Protein AF-0000000065970756 (afdb_homodimer)

InterPro domains:
  IPR003329 Acylneuraminate cytidylyltransferase [PF02348] (11-232)
  IPR004528 3-deoxy-D-manno-octulosonate cytidylyltransferase [MF_00057] (7-260)
  IPR004528 3-deoxy-D-manno-octulosonate cytidylyltransferase [TIGR00466] (9-253)
  IPR004528 3-deoxy-D-manno-octulosonate cytidylyltransferase [cd02517] (8-256)
  IPR029044 Nucleotide-diphospho-sugar transferases [G3DSA:3.90.550.10] (3-259)
  IPR029044 Nucleotide-diphospho-sugar transferases [SSF53448] (9-257)

Secondary structure (DSSP, 8-state):
----PPPPEEEEEEE-S--SSSTTGGGSEETTEEHHHHHHHHHHHTT-SEEEEEES-HHHHHHHHHTT-EEEE--S--SSHHHHHHHHHHHHT--TT-EEEE--TT-TT--HHHHHHHHHHHHH-TT-SEEEEEEE--BHHHHT-TTS-EEEE-TTSBEEEEESS--S--HHHHHH-TT--SBPPTT---EEEEEEEEEEHHHHHTGGGSPPPHHHHHHT-TTHHHHHTT--EEEEEPSSPPPP---SHHHHHHHHHHHHHH--/--------EEEEEEE-S--SSSTTGGGSEETTEEHHHHHHHHHHHTT-SEEEEEES-HHHHHHHHHTT-EEEE--S--SSHHHHHHHHHHHHT--TT-EEEE--TT-TT--HHHHHHHHHHHHH-TT-SEEEEEEE--BHHHHT-TTS-EEEE-TTSBEEEEESS--S--HHHHHH-TT--SBPPTT---EEEEEEEEEEHHHHHHGGG-PPPHHHHHHT-TTHHHHHTT--EEEEEESSPPPP---SHHHHHHHHHHHHHH--

pLDDT: mean 93.43, std 9.15, range [28.64, 98.88]

Organism: Marinomonas sp. (strain MWYL1) (NCBI:txid400668)

Solvent-accessible surface area (backbone atoms only — not comparable to full-atom values): 28262 Å² total; per-residue (Å²): 126,78,72,74,75,78,71,79,31,32,36,37,27,53,44,69,58,83,35,90,84,31,68,44,52,42,66,35,77,48,88,87,35,33,31,36,54,42,22,49,55,50,50,59,71,59,66,44,77,40,64,34,38,35,25,57,36,69,70,57,49,54,53,40,47,70,76,68,46,48,71,43,83,47,77,81,78,59,90,47,70,65,55,49,48,23,52,50,34,57,75,70,65,52,51,53,80,42,35,39,32,49,43,61,30,41,33,51,65,59,55,55,64,58,56,51,45,22,51,46,45,30,67,74,32,83,77,36,45,25,16,23,34,27,20,73,52,54,41,29,62,54,47,66,29,56,86,44,35,18,36,42,59,27,78,84,35,27,57,42,46,72,34,35,33,44,37,69,29,47,52,70,59,52,70,74,38,79,77,58,66,58,69,51,62,88,87,57,77,34,26,31,56,41,97,41,44,32,32,21,28,46,50,39,72,48,45,88,74,53,66,87,28,75,63,17,68,40,47,70,37,74,70,41,30,41,48,31,70,69,47,41,33,28,50,23,77,43,95,53,84,68,66,78,46,53,67,40,71,66,42,45,52,52,50,41,52,51,52,56,55,66,77,94,127,78,74,74,74,78,70,78,31,33,37,38,26,54,44,69,58,84,36,90,84,30,70,45,53,44,66,35,78,47,88,87,34,32,30,35,54,41,22,50,56,49,50,60,70,58,65,44,79,40,63,35,38,35,25,56,35,68,69,56,47,53,53,40,46,70,76,68,46,46,72,43,83,46,75,81,78,59,90,47,68,65,57,49,48,23,52,49,35,57,77,68,65,54,51,53,80,41,35,40,31,51,44,61,30,41,33,50,65,58,55,54,64,58,55,50,46,23,52,47,44,29,67,74,33,84,78,34,44,26,18,24,35,26,20,74,53,55,43,28,62,54,47,67,28,57,85,42,36,19,36,40,57,27,79,85,36,28,58,44,46,72,36,34,32,43,37,72,30,47,51,69,60,51,71,73,36,80,77,57,65,59,67,52,63,88,87,57,77,31,26,32,55,42,98,41,46,34,33,21,28,46,49,40,71,48,44,87,77,54,66,84,29,73,63,17,68,40,47,70,38,74,70,42,30,41,48,31,72,69,47,41,34,27,51,24,77,43,95,52,83,68,66,80,48,52,68,39,72,65,40,45,52,52,50,40,52,51,49,56,56,66,78,95

Radius of gyration: 27.16 Å; Cα contacts (8 Å, |Δi|>4): 1086; chains: 2; bounding box: 48×89×60 Å

Structure (mmCIF, N/CA/C/O backbone):
data_AF-0000000065970756-model_v1
#
loop_
_entity.id
_entity.type
_entity.pdbx_description
1 polymer '3-deoxy-manno-octulosonate cytidylyltransferase'
#
loop_
_atom_site.group_PDB
_atom_site.id
_atom_site.type_symbol
_atom_site.label_atom_id
_atom_site.label_alt_id
_atom_site.label_comp_id
_atom_site.label_asym_id
_atom_site.label_entity_id
_atom_site.label_seq_id
_atom_site.pdbx_PDB_ins_code
_atom_site.Cartn_x
_atom_site.Cartn_y
_atom_site.Cartn_z
_atom_site.occupancy
_atom_site.B_iso_or_equiv
_atom_site.auth_seq_id
_atom_site.auth_comp_id
_atom_site.auth_asym_id
_atom_site.auth_atom_id
_atom_site.pdbx_PDB_model_num
ATOM 1 N N . MET A 1 1 ? -21.859 24.516 -11.023 1 28.64 1 MET A N 1
ATOM 2 C CA . MET A 1 1 ? -20.734 24 -10.242 1 28.64 1 MET A CA 1
ATOM 3 C C . MET A 1 1 ? -21.031 24.094 -8.75 1 28.64 1 MET A C 1
ATOM 5 O O . MET A 1 1 ? -21.109 25.188 -8.195 1 28.64 1 MET A O 1
ATOM 9 N N . THR A 1 2 ? -21.953 23.375 -8.203 1 36.53 2 THR A N 1
ATOM 10 C CA . THR A 1 2 ? -22.5 23.609 -6.867 1 36.53 2 THR A CA 1
ATOM 11 C C . THR A 1 2 ? -21.391 23.906 -5.871 1 36.53 2 THR A C 1
ATOM 13 O O . THR A 1 2 ? -20.422 23.141 -5.754 1 36.53 2 THR A O 1
ATOM 16 N N . THR A 1 3 ? -21.016 25.078 -5.684 1 44.16 3 THR A N 1
ATOM 17 C CA . THR A 1 3 ? -20.016 25.5 -4.715 1 44.16 3 THR A CA 1
ATOM 18 C C . THR A 1 3 ? -20.047 24.609 -3.475 1 44.16 3 THR A C 1
ATOM 20 O O . THR A 1 3 ? -21.016 24.625 -2.713 1 44.16 3 THR A O 1
ATOM 23 N N . GLN A 1 4 ? -19.672 23.391 -3.666 1 58.09 4 GLN A N 1
ATOM 24 C CA . GLN A 1 4 ? -19.797 22.516 -2.5 1 58.09 4 GLN A CA 1
ATOM 25 C C . GLN A 1 4 ? -19.422 23.266 -1.22 1 58.09 4 GLN A C 1
ATOM 27 O O . GLN A 1 4 ? -18.359 23.859 -1.132 1 58.09 4 GLN A O 1
ATOM 32 N N . SER A 1 5 ? -20.375 23.656 -0.47 1 80.88 5 SER A N 1
ATOM 33 C CA . SER A 1 5 ? -20.25 24.375 0.791 1 80.88 5 SER A CA 1
ATOM 34 C C . SER A 1 5 ? -19.266 23.672 1.731 1 80.88 5 SER A C 1
ATOM 36 O O . SER A 1 5 ? -19.25 22.453 1.813 1 80.88 5 SER A O 1
ATOM 38 N N . LEU A 1 6 ? -18.141 24.344 2.111 1 91.94 6 LEU A N 1
ATOM 39 C CA . LEU A 1 6 ? -17.156 23.875 3.086 1 91.94 6 LEU A CA 1
ATOM 40 C C . LEU A 1 6 ? -17.844 23.391 4.359 1 91.94 6 LEU A C 1
ATOM 42 O O . LEU A 1 6 ? -18.641 24.109 4.965 1 91.94 6 LEU A O 1
ATOM 46 N N . PRO A 1 7 ? -17.719 22.156 4.676 1 96.19 7 PRO A N 1
ATOM 47 C CA . PRO A 1 7 ? -18.312 21.688 5.93 1 96.19 7 PRO A CA 1
ATOM 48 C C . PRO A 1 7 ? -17.688 22.344 7.16 1 96.19 7 PRO A C 1
ATOM 50 O O . PRO A 1 7 ? -16.641 23 7.055 1 96.19 7 PRO A O 1
ATOM 53 N N . ASP A 1 8 ? -18.391 22.219 8.273 1 97.31 8 ASP A N 1
ATOM 54 C CA . ASP A 1 8 ? -17.812 22.688 9.531 1 97.31 8 ASP A CA 1
ATOM 55 C C . ASP A 1 8 ? -16.594 21.859 9.93 1 97.31 8 ASP A C 1
ATOM 57 O O . ASP A 1 8 ? -16.578 20.641 9.75 1 97.31 8 ASP A O 1
ATOM 61 N N . PHE A 1 9 ? -15.617 22.516 10.469 1 98.62 9 PHE A N 1
ATOM 62 C CA . PHE A 1 9 ? -14.422 21.797 10.938 1 98.62 9 PHE A CA 1
ATOM 63 C C . PHE A 1 9 ? -13.711 22.609 12.016 1 98.62 9 PHE A C 1
ATOM 65 O O . PHE A 1 9 ? -13.977 23.797 12.195 1 98.62 9 PHE A O 1
ATOM 72 N N . HIS A 1 10 ? -12.898 21.938 12.789 1 98.69 10 HIS A N 1
ATOM 73 C CA . HIS A 1 10 ? -12.039 22.516 13.812 1 98.69 10 HIS A CA 1
ATOM 74 C C . HIS A 1 10 ? -10.562 22.391 13.438 1 98.69 10 HIS A C 1
ATOM 76 O O . HIS A 1 10 ? -10.18 21.453 12.734 1 98.69 10 HIS A O 1
ATOM 82 N N . ILE A 1 11 ? -9.766 23.312 13.891 1 98.56 11 ILE A N 1
ATOM 83 C CA . ILE A 1 11 ? -8.32 23.219 13.68 1 98.56 11 ILE A CA 1
ATOM 84 C C . ILE A 1 11 ? -7.609 23.125 15.031 1 98.56 11 ILE A C 1
ATOM 86 O O . ILE A 1 11 ? -7.945 23.859 15.961 1 98.56 11 ILE A O 1
ATOM 90 N N . VAL A 1 12 ? -6.77 22.203 15.141 1 98.5 12 VAL A N 1
ATOM 91 C CA . VAL A 1 12 ? -5.852 22.141 16.266 1 98.5 12 VAL A CA 1
ATOM 92 C C . VAL A 1 12 ? -4.418 22.359 15.781 1 98.5 12 VAL A C 1
ATOM 94 O O . VAL A 1 12 ? -4 21.781 14.773 1 98.5 12 VAL A O 1
ATOM 97 N N . ILE A 1 13 ? -3.65 23.156 16.469 1 97.56 13 ILE A N 1
ATOM 98 C CA . ILE A 1 13 ? -2.248 23.438 16.188 1 97.56 13 ILE A CA 1
ATOM 99 C C . ILE A 1 13 ? -1.383 22.969 17.359 1 97.56 13 ILE A C 1
ATOM 101 O O . ILE A 1 13 ? -1.274 23.641 18.375 1 97.56 13 ILE A O 1
ATOM 105 N N . PRO A 1 14 ? -0.832 21.828 17.188 1 95.94 14 PRO A N 1
ATOM 106 C CA . PRO A 1 14 ? 0.084 21.391 18.234 1 95.94 14 PRO A CA 1
ATOM 107 C C . PRO A 1 14 ? 1.332 22.266 18.328 1 95.94 14 PRO A C 1
ATOM 109 O O . PRO A 1 14 ? 1.903 22.641 17.312 1 95.94 14 PRO A O 1
ATOM 112 N N . ALA A 1 15 ? 1.713 22.594 19.562 1 93.75 15 ALA A N 1
ATOM 113 C CA . ALA A 1 15 ? 2.871 23.438 19.812 1 93.75 15 ALA A CA 1
ATOM 114 C C . ALA A 1 15 ? 3.674 22.938 21 1 93.75 15 ALA A C 1
ATOM 116 O O . ALA A 1 15 ? 3.35 23.25 22.156 1 93.75 15 ALA A O 1
ATOM 117 N N . ARG A 1 16 ? 4.652 22.234 20.688 1 88 16 ARG A N 1
ATOM 118 C CA . ARG A 1 16 ? 5.535 21.734 21.734 1 88 16 ARG A CA 1
ATOM 119 C C . ARG A 1 16 ? 6.719 22.688 21.938 1 88 16 ARG A C 1
ATOM 121 O O . ARG A 1 16 ? 7.188 23.312 20.984 1 88 16 ARG A O 1
ATOM 128 N N . TYR A 1 17 ? 7.109 22.734 23.188 1 79.25 17 TYR A N 1
ATOM 129 C CA . TYR A 1 17 ? 8.234 23.609 23.516 1 79.25 17 TYR A CA 1
ATOM 130 C C . TYR A 1 17 ? 9.555 22.969 23.109 1 79.25 17 TYR A C 1
ATOM 132 O O . TYR A 1 17 ? 10.445 23.656 22.578 1 79.25 17 TYR A O 1
ATOM 140 N N . ALA A 1 18 ? 9.602 21.656 23.344 1 74.25 18 ALA A N 1
ATOM 141 C CA . ALA A 1 18 ? 10.859 20.938 23.156 1 74.25 18 ALA A CA 1
ATOM 142 C C . ALA A 1 18 ? 11.07 20.594 21.688 1 74.25 18 ALA A C 1
ATOM 144 O O . ALA A 1 18 ? 10.141 20.141 21 1 74.25 18 ALA A O 1
ATOM 145 N N . SER A 1 19 ? 11.977 21.391 21.047 1 71.81 19 SER A N 1
ATOM 146 C CA . SER A 1 19 ? 12.461 21.016 19.719 1 71.81 19 SER A CA 1
ATOM 147 C C . SER A 1 19 ? 13.961 20.766 19.734 1 71.81 19 SER A C 1
ATOM 149 O O . SER A 1 19 ? 14.734 21.641 20.141 1 71.81 19 SER A O 1
ATOM 151 N N . GLN A 1 20 ? 14.258 19.562 19.469 1 68.69 20 GLN A N 1
ATOM 152 C CA . GLN A 1 20 ? 15.672 19.203 19.578 1 68.69 20 GLN A CA 1
ATOM 153 C C . GLN A 1 20 ? 16.516 19.969 18.578 1 68.69 20 GLN A C 1
ATOM 155 O O . GLN A 1 20 ? 17.547 20.547 18.938 1 68.69 20 GLN A O 1
ATOM 160 N N . ARG A 1 21 ? 16.188 20.156 17.359 1 72.38 21 ARG A N 1
ATOM 161 C CA . ARG A 1 21 ? 17 20.703 16.281 1 72.38 21 ARG A CA 1
ATOM 162 C C . ARG A 1 21 ? 16.953 22.219 16.281 1 72.38 21 ARG A C 1
ATOM 164 O O . ARG A 1 21 ? 17.906 22.875 15.836 1 72.38 21 ARG A O 1
ATOM 171 N N . PHE A 1 22 ? 15.844 22.812 16.672 1 82.62 22 PHE A N 1
ATOM 172 C CA . PHE A 1 22 ? 15.594 24.25 16.703 1 82.62 22 PHE A CA 1
ATOM 173 C C . PHE A 1 22 ? 14.781 24.625 17.938 1 82.62 22 PHE A C 1
ATOM 175 O O . PHE A 1 22 ? 13.562 24.812 17.859 1 82.62 22 PHE A O 1
ATOM 182 N N . PRO A 1 23 ? 15.633 24.75 18.984 1 81.5 23 PRO A N 1
ATOM 183 C CA . PRO A 1 23 ? 14.922 25.047 20.234 1 81.5 23 PRO A CA 1
ATOM 184 C C . PRO A 1 23 ? 14.023 26.281 20.125 1 81.5 23 PRO A C 1
ATOM 186 O O . PRO A 1 23 ? 14.453 27.312 19.594 1 81.5 23 PRO A O 1
ATOM 189 N N . GLN A 1 24 ? 12.781 26.203 20.438 1 86.12 24 GLN A N 1
ATOM 190 C CA . GLN A 1 24 ? 11.781 27.25 20.5 1 86.12 24 GLN A CA 1
ATOM 191 C C . GLN A 1 24 ? 11.453 27.781 19.109 1 86.12 24 GLN A C 1
ATOM 193 O O . GLN A 1 24 ? 11.25 28.984 18.922 1 86.12 24 GLN A O 1
ATOM 198 N N . LYS A 1 25 ? 11.516 26.906 18.141 1 90.44 25 LYS A N 1
ATOM 199 C CA . LYS A 1 25 ? 11.297 27.328 16.766 1 90.44 25 LYS A CA 1
ATOM 200 C C . LYS A 1 25 ? 9.922 27.984 16.609 1 90.44 25 LYS A C 1
ATOM 202 O O . LYS A 1 25 ? 9.773 28.938 15.828 1 90.44 25 LYS A O 1
ATOM 207 N N . LEU A 1 26 ? 8.961 27.656 17.312 1 94 26 LEU A N 1
ATOM 208 C CA . LEU A 1 26 ? 7.598 28.156 17.156 1 94 26 LEU A CA 1
ATOM 209 C C . LEU A 1 26 ? 7.484 29.594 17.656 1 94 26 LEU A C 1
ATOM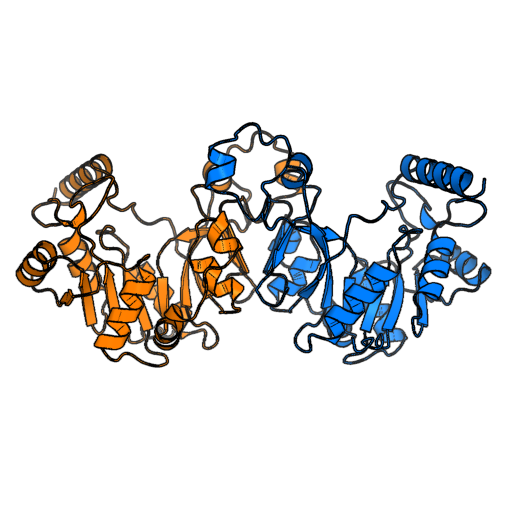 211 O O . LEU A 1 26 ? 6.609 30.344 17.219 1 94 26 LEU A O 1
ATOM 215 N N . MET A 1 27 ? 8.438 29.953 18.547 1 93.5 27 MET A N 1
ATOM 216 C CA . MET A 1 27 ? 8.414 31.281 19.141 1 93.5 27 MET A CA 1
ATOM 217 C C . MET A 1 27 ? 9.414 32.219 18.438 1 93.5 27 MET A C 1
ATOM 219 O O . MET A 1 27 ? 9.5 33.406 18.75 1 93.5 27 MET A O 1
ATOM 223 N N . ALA A 1 28 ? 10.086 31.625 17.516 1 93.62 28 ALA A N 1
ATOM 224 C CA . ALA A 1 28 ? 11.07 32.438 16.781 1 93.62 28 ALA A CA 1
ATOM 225 C C . ALA A 1 28 ? 10.383 33.562 16 1 93.62 28 ALA A C 1
ATOM 227 O O . ALA A 1 28 ? 9.281 33.375 15.492 1 93.62 28 ALA A O 1
ATOM 228 N N . ASP A 1 29 ? 11.156 34.594 15.812 1 94.88 29 ASP A N 1
ATOM 229 C CA . ASP A 1 29 ? 10.609 35.781 15.18 1 94.88 29 ASP A CA 1
ATOM 230 C C . ASP A 1 29 ? 10.609 35.656 13.656 1 94.88 29 ASP A C 1
ATOM 232 O O . ASP A 1 29 ? 11.648 35.406 13.055 1 94.88 29 ASP A O 1
ATOM 236 N N . LEU A 1 30 ? 9.461 35.812 13.133 1 95.38 30 LEU A N 1
ATOM 237 C CA . LEU A 1 30 ? 9.266 35.844 11.688 1 95.38 30 LEU A CA 1
ATOM 238 C C . LEU A 1 30 ? 8.5 37.094 11.281 1 95.38 30 LEU A C 1
ATOM 240 O O . LEU A 1 30 ? 7.27 37.125 11.281 1 95.38 30 LEU A O 1
ATOM 244 N N . GLY A 1 31 ? 9.25 38.125 10.875 1 93.75 31 GLY A N 1
ATOM 245 C CA . GLY A 1 31 ? 8.641 39.375 10.438 1 93.75 31 GLY A CA 1
ATOM 246 C C . GLY A 1 31 ? 7.879 40.094 11.539 1 93.75 31 GLY A C 1
ATOM 247 O O . GLY A 1 31 ? 6.785 40.625 11.312 1 93.75 31 GLY A O 1
ATOM 248 N N . GLY A 1 32 ? 8.266 39.969 12.672 1 94.12 32 GLY A N 1
ATOM 249 C CA . GLY A 1 32 ? 7.664 40.719 13.766 1 94.12 32 GLY A CA 1
ATOM 250 C C . GLY A 1 32 ? 6.68 39.875 14.578 1 94.12 32 GLY A C 1
ATOM 251 O O . GLY A 1 32 ? 6.195 40.344 15.617 1 94.12 32 GLY A O 1
ATOM 252 N N . LYS A 1 33 ? 6.387 38.75 14.133 1 95.81 33 LYS A N 1
ATOM 253 C CA . LYS A 1 33 ? 5.488 37.844 14.82 1 95.81 33 LYS A CA 1
ATOM 254 C C . LYS A 1 33 ? 6.137 36.469 15.008 1 95.81 33 LYS A C 1
ATOM 256 O O . LYS A 1 33 ? 6.938 36.031 14.172 1 95.81 33 LYS A O 1
ATOM 261 N N . PRO A 1 34 ? 5.789 35.875 16.156 1 96.12 34 PRO A N 1
ATOM 262 C CA . PRO A 1 34 ? 6.254 34.469 16.266 1 96.12 34 PRO A CA 1
ATOM 263 C C . PRO A 1 34 ? 5.723 33.594 15.148 1 96.12 34 PRO A C 1
ATOM 265 O O . PRO A 1 34 ? 4.609 33.781 14.664 1 96.12 34 PRO A O 1
ATOM 268 N N . VAL A 1 35 ? 6.434 32.531 14.781 1 96.44 35 VAL A N 1
ATOM 269 C CA . VAL A 1 35 ? 6.023 31.578 13.766 1 96.44 35 VAL A CA 1
ATOM 270 C C . VAL A 1 35 ? 4.645 31.016 14.102 1 96.44 35 VAL A C 1
ATOM 272 O O . VAL A 1 35 ? 3.766 30.953 13.242 1 96.44 35 VAL A O 1
ATOM 275 N N . LEU A 1 36 ? 4.426 30.703 15.328 1 97.12 36 LEU A N 1
ATOM 276 C CA . LEU A 1 36 ? 3.174 30.125 15.797 1 97.12 36 LEU A CA 1
ATOM 277 C C . LEU A 1 36 ? 2.006 31.078 15.555 1 97.12 36 LEU A C 1
ATOM 279 O O . LEU A 1 36 ? 0.898 30.641 15.242 1 97.12 36 LEU A O 1
ATOM 283 N N . GLN A 1 37 ? 2.23 32.312 15.719 1 97.75 37 GLN A N 1
ATOM 284 C CA . GLN A 1 37 ? 1.179 33.312 15.5 1 97.75 37 GLN A CA 1
ATOM 285 C C . GLN A 1 37 ? 0.769 33.344 14.031 1 97.75 37 GLN A C 1
ATOM 287 O O . GLN A 1 37 ? -0.412 33.531 13.719 1 97.75 37 GLN A O 1
ATOM 292 N N . TRP A 1 38 ? 1.763 33.25 13.148 1 96.69 38 TRP A N 1
ATOM 293 C CA . TRP A 1 38 ? 1.466 33.188 11.727 1 96.69 38 TRP A CA 1
ATOM 294 C C . TRP A 1 38 ? 0.541 32 11.406 1 96.69 38 TRP A C 1
ATOM 296 O O . TRP A 1 38 ? -0.434 32.156 10.672 1 96.69 38 TRP A O 1
ATOM 306 N N . VAL A 1 39 ? 0.838 30.906 11.992 1 97 39 VAL A N 1
ATOM 307 C CA . VAL A 1 39 ? 0.056 29.703 11.758 1 97 39 VAL A CA 1
ATOM 308 C C . VAL A 1 39 ? -1.356 29.875 12.305 1 97 39 VAL A C 1
ATOM 310 O O . VAL A 1 39 ? -2.336 29.516 11.656 1 97 39 VAL A O 1
ATOM 313 N N . TYR A 1 40 ? -1.427 30.453 13.438 1 97.69 40 TYR A N 1
ATOM 314 C CA . TYR A 1 40 ? -2.719 30.703 14.062 1 97.69 40 TYR A CA 1
ATOM 315 C C . TYR A 1 40 ? -3.582 31.609 13.203 1 97.69 40 TYR A C 1
ATOM 317 O O . TYR A 1 40 ? -4.754 31.312 12.953 1 97.69 40 TYR A O 1
ATOM 325 N N . GLU A 1 41 ? -3.033 32.688 12.797 1 97 41 GLU A N 1
ATOM 326 C CA . GLU A 1 41 ? -3.754 33.656 11.969 1 97 41 GLU A CA 1
ATOM 327 C C . GLU A 1 41 ? -4.184 33.031 10.641 1 97 41 GLU A C 1
ATOM 329 O O . GLU A 1 41 ? -5.277 33.312 10.148 1 97 41 GLU A O 1
ATOM 334 N N . LEU A 1 42 ? -3.275 32.25 10.117 1 95.25 42 LEU A N 1
ATOM 335 C CA . LEU A 1 42 ? -3.604 31.484 8.906 1 95.25 42 LEU A CA 1
ATOM 336 C C . LEU A 1 42 ? -4.793 30.562 9.148 1 95.25 42 LEU A C 1
ATOM 338 O O . LEU A 1 42 ? -5.703 30.5 8.32 1 95.25 42 LEU A O 1
ATOM 342 N N . ALA A 1 43 ? -4.812 29.875 10.219 1 96.56 43 ALA A N 1
ATOM 343 C CA . ALA A 1 43 ? -5.887 28.953 10.578 1 96.56 43 ALA A CA 1
ATOM 344 C C . ALA A 1 43 ? -7.215 29.688 10.734 1 96.56 43 ALA A C 1
ATOM 346 O O . ALA A 1 43 ? -8.266 29.172 10.352 1 96.56 43 ALA A O 1
ATOM 347 N N . LEU A 1 44 ? -7.172 30.891 11.258 1 96.31 44 LEU A N 1
ATOM 348 C CA . LEU A 1 44 ? -8.375 31.703 11.383 1 96.31 44 LEU A CA 1
ATOM 349 C C . LEU A 1 44 ? -8.961 32.031 10.008 1 96.31 44 LEU A C 1
ATOM 351 O O . LEU A 1 44 ? -10.18 31.984 9.828 1 96.31 44 LEU A O 1
ATOM 355 N N . LYS A 1 45 ? -8.078 32.281 9.102 1 95.44 45 LYS A N 1
ATOM 356 C CA . LYS A 1 45 ? -8.5 32.656 7.75 1 95.44 45 LYS A CA 1
ATOM 357 C C . LYS A 1 45 ? -9.125 31.453 7.031 1 95.44 45 LYS A C 1
ATOM 359 O O . LYS A 1 45 ? -9.875 31.625 6.07 1 95.44 45 LYS A O 1
ATOM 364 N N . ALA A 1 46 ? -8.852 30.297 7.539 1 96.5 46 ALA A N 1
ATOM 365 C CA . ALA A 1 46 ? -9.352 29.078 6.898 1 96.5 46 ALA A CA 1
ATOM 366 C C . ALA A 1 46 ? -10.852 28.906 7.125 1 96.5 46 ALA A C 1
ATOM 368 O O . ALA A 1 46 ? -11.492 28.094 6.473 1 96.5 46 ALA A O 1
ATOM 369 N N . GLY A 1 47 ? -11.438 29.641 7.977 1 95 47 GLY A N 1
ATOM 370 C CA . GLY A 1 47 ? -12.875 29.594 8.188 1 95 47 GLY A CA 1
ATOM 371 C C . GLY A 1 47 ? -13.312 28.453 9.086 1 95 47 GLY A C 1
ATOM 372 O O . GLY A 1 47 ? -14.43 27.953 8.961 1 95 47 GLY A O 1
ATOM 373 N N . ALA A 1 48 ? -12.492 28.016 9.992 1 97.25 48 ALA A N 1
ATOM 374 C CA . ALA A 1 48 ? -12.812 26.938 10.914 1 97.25 48 ALA A CA 1
ATOM 375 C C . ALA A 1 48 ? -13.797 27.391 11.984 1 97.25 48 ALA A C 1
ATOM 377 O O . ALA A 1 48 ? -13.859 28.578 12.312 1 97.25 48 ALA A O 1
ATOM 378 N N . GLN A 1 49 ? -14.562 26.484 12.461 1 97.19 49 GLN A N 1
ATOM 379 C CA . GLN A 1 49 ? -15.461 26.766 13.57 1 97.19 49 GLN A CA 1
ATOM 380 C C . GLN A 1 49 ? -14.688 27.172 14.82 1 97.19 49 GLN A C 1
ATOM 382 O O . GLN A 1 49 ? -15.156 27.984 15.617 1 97.19 49 GLN A O 1
ATOM 387 N N . SER A 1 50 ? -13.57 26.547 14.969 1 97.88 50 SER A N 1
ATOM 388 C CA . SER A 1 50 ? -12.68 26.891 16.078 1 97.88 50 SER A CA 1
ATOM 389 C C . SER A 1 50 ? -11.227 26.594 15.727 1 97.88 50 SER A C 1
ATOM 391 O O . SER A 1 50 ? -10.938 25.719 14.922 1 97.88 50 SER A O 1
ATOM 393 N N . VAL A 1 51 ? -10.359 27.391 16.297 1 98.44 51 VAL A N 1
ATOM 394 C CA . VAL A 1 51 ? -8.914 27.203 16.188 1 98.44 51 VAL A CA 1
ATOM 395 C C . VAL A 1 51 ? -8.305 27.125 17.578 1 98.44 51 VAL A C 1
ATOM 397 O O . VAL A 1 51 ? -8.453 28.047 18.391 1 98.44 51 VAL A O 1
ATOM 400 N N . THR A 1 52 ? -7.641 26.031 17.844 1 98.19 52 THR A N 1
ATOM 401 C CA . THR A 1 52 ? -7.086 25.781 19.172 1 98.19 52 THR A CA 1
ATOM 402 C C . THR A 1 52 ? -5.594 25.484 19.094 1 98.19 52 THR A C 1
ATOM 404 O O . THR A 1 52 ? -5.172 24.625 18.312 1 98.19 52 THR A O 1
ATOM 407 N N . ILE A 1 53 ? -4.777 26.172 19.859 1 98.06 53 ILE A N 1
ATOM 408 C CA . ILE A 1 53 ? -3.377 25.812 20.031 1 98.06 53 ILE A CA 1
ATOM 409 C C . ILE A 1 53 ? -3.24 24.844 21.203 1 98.06 53 ILE A C 1
ATOM 411 O O . ILE A 1 53 ? -3.74 25.109 22.297 1 98.06 53 ILE A O 1
ATOM 415 N N . ALA A 1 54 ? -2.668 23.719 20.969 1 97.81 54 ALA A N 1
ATOM 416 C CA . ALA A 1 54 ? -2.451 22.703 21.984 1 97.81 54 ALA A CA 1
ATOM 417 C C . ALA A 1 54 ? -0.986 22.656 22.422 1 97.81 54 ALA A C 1
ATOM 419 O O . ALA A 1 54 ? -0.107 22.359 21.609 1 97.81 54 ALA A O 1
ATOM 420 N N . THR A 1 55 ? -0.727 22.859 23.688 1 96.12 55 THR A N 1
ATOM 421 C CA . THR A 1 55 ? 0.66 22.922 24.141 1 96.12 55 THR A CA 1
ATOM 422 C C . THR A 1 55 ? 0.804 22.297 25.531 1 96.12 55 THR A C 1
ATOM 424 O O . THR A 1 55 ? -0.192 22.078 26.234 1 96.12 55 THR A O 1
ATOM 427 N N . ASP A 1 56 ? 2.006 21.906 25.828 1 94.06 56 ASP A N 1
ATOM 428 C CA . ASP A 1 56 ? 2.307 21.375 27.156 1 94.06 56 ASP A CA 1
ATOM 429 C C . ASP A 1 56 ? 3.182 22.328 27.953 1 94.06 56 ASP A C 1
ATOM 431 O O . ASP A 1 56 ? 3.686 21.984 29.016 1 94.06 56 ASP A O 1
ATOM 435 N N . HIS A 1 57 ? 3.375 23.484 27.438 1 94.12 57 HIS A N 1
ATOM 436 C CA . HIS A 1 57 ? 4.367 24.359 28.047 1 94.12 57 HIS A CA 1
ATOM 437 C C . HIS A 1 57 ? 3.77 25.734 28.344 1 94.12 57 HIS A C 1
ATOM 439 O O . HIS A 1 57 ? 3.186 26.375 27.469 1 94.12 57 HIS A O 1
ATOM 445 N N . GLN A 1 58 ? 4.145 26.25 29.484 1 94.94 58 GLN A N 1
ATOM 446 C CA . GLN A 1 58 ? 3.543 27.484 29.984 1 94.94 58 GLN A CA 1
ATOM 447 C C . GLN A 1 58 ? 4 28.688 29.156 1 94.94 58 GLN A C 1
ATOM 449 O O . GLN A 1 58 ? 3.232 29.641 28.938 1 94.94 58 GLN A O 1
ATOM 454 N N . LEU A 1 59 ? 5.168 28.672 28.766 1 93.19 59 LEU A N 1
ATOM 455 C CA . LEU A 1 59 ? 5.691 29.797 27.984 1 93.19 59 LEU A CA 1
ATOM 456 C C . LEU A 1 59 ? 4.945 29.938 26.672 1 93.19 59 LEU A C 1
ATOM 458 O O . LEU A 1 59 ? 4.66 31.062 26.234 1 93.19 59 LEU A O 1
ATOM 462 N N . ILE A 1 60 ? 4.672 28.859 26.031 1 95.06 60 ILE A N 1
ATOM 463 C CA . ILE A 1 60 ? 3.926 28.875 24.766 1 95.06 60 ILE A CA 1
ATOM 464 C C . ILE A 1 60 ? 2.484 29.312 25.031 1 95.06 60 ILE A C 1
ATOM 466 O O . ILE A 1 60 ? 1.913 30.094 24.266 1 95.06 60 ILE A O 1
ATOM 470 N N . GLU A 1 61 ? 1.933 28.766 26.062 1 96.81 61 GLU A N 1
ATOM 471 C CA . GLU A 1 61 ? 0.577 29.156 26.438 1 96.81 61 GLU A CA 1
ATOM 472 C C . GLU A 1 61 ? 0.461 30.672 26.594 1 96.81 61 GLU A C 1
ATOM 474 O O . GLU A 1 61 ? -0.438 31.297 26.031 1 96.81 61 GLU A O 1
ATOM 479 N N . LYS A 1 62 ? 1.383 31.203 27.375 1 96.62 62 LYS A N 1
ATOM 480 C CA . LYS A 1 62 ? 1.366 32.625 27.641 1 96.62 62 LYS A CA 1
ATOM 481 C C . LYS A 1 62 ? 1.493 33.438 26.359 1 96.62 62 LYS A C 1
ATOM 483 O O . LYS A 1 62 ? 0.763 34.406 26.156 1 96.62 62 LYS A O 1
ATOM 488 N N . ALA A 1 63 ? 2.393 33.031 25.547 1 95.38 63 ALA A N 1
ATOM 489 C CA . ALA A 1 63 ? 2.6 33.719 24.281 1 95.38 63 ALA A CA 1
ATOM 490 C C . ALA A 1 63 ? 1.354 33.656 23.406 1 95.38 63 ALA A C 1
ATOM 492 O O . ALA A 1 63 ? 0.946 34.656 22.797 1 95.38 63 ALA A O 1
ATOM 493 N N . ALA A 1 64 ? 0.786 32.469 23.312 1 97.44 64 ALA A N 1
ATOM 494 C CA . ALA A 1 64 ? -0.384 32.25 22.453 1 97.44 64 ALA A CA 1
ATOM 495 C C . ALA A 1 64 ? -1.574 33.062 22.938 1 97.44 64 ALA A C 1
ATOM 497 O O . ALA A 1 64 ? -2.271 33.688 22.125 1 97.44 64 ALA A O 1
ATOM 498 N N . ILE A 1 65 ? -1.771 33.094 24.203 1 97.5 65 ILE A N 1
ATOM 499 C CA . ILE A 1 65 ? -2.834 33.906 24.781 1 97.5 65 ILE A CA 1
ATOM 500 C C . ILE A 1 65 ? -2.572 35.375 24.469 1 97.5 65 ILE A C 1
ATOM 502 O O . ILE A 1 65 ? -3.504 36.125 24.172 1 97.5 65 ILE A O 1
ATOM 506 N N . GLY A 1 66 ? -1.335 35.719 24.5 1 97.06 66 GLY A N 1
ATOM 507 C CA . GLY A 1 66 ? -0.921 37.094 24.234 1 97.06 66 GLY A CA 1
ATOM 508 C C . GLY A 1 66 ? -1.346 37.594 22.875 1 97.06 66 GLY A C 1
ATOM 509 O O . GLY A 1 66 ? -1.652 38.781 22.703 1 97.06 66 GLY A O 1
ATOM 510 N N . PHE A 1 67 ? -1.308 36.719 21.922 1 96.38 67 PHE A N 1
ATOM 511 C CA . PHE A 1 67 ? -1.709 37.188 20.594 1 96.38 67 PHE A CA 1
ATOM 512 C C . PHE A 1 67 ? -3.146 36.781 20.297 1 96.38 67 PHE A C 1
ATOM 514 O O . PHE A 1 67 ? -3.572 36.812 19.141 1 96.38 67 PHE A O 1
ATOM 521 N N . GLY A 1 68 ? -3.91 36.312 21.328 1 96.81 68 GLY A N 1
ATOM 522 C CA . GLY A 1 68 ? -5.355 36.156 21.234 1 96.81 68 GLY A CA 1
ATOM 523 C C . GLY A 1 68 ? -5.805 34.75 20.891 1 96.81 68 GLY A C 1
ATOM 524 O O . GLY A 1 68 ? -6.973 34.531 20.562 1 96.81 68 GLY A O 1
ATOM 525 N N . ALA A 1 69 ? -4.98 33.781 21.016 1 97.75 69 ALA A N 1
ATOM 52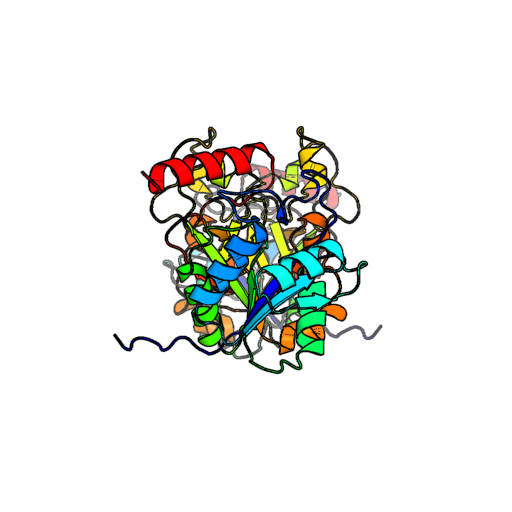6 C CA . ALA A 1 69 ? -5.328 32.438 20.625 1 97.75 69 ALA A CA 1
ATOM 527 C C . ALA A 1 69 ? -6.051 31.703 21.734 1 97.75 69 ALA A C 1
ATOM 529 O O . ALA A 1 69 ? -5.836 31.984 22.922 1 97.75 69 ALA A O 1
ATOM 530 N N . SER A 1 70 ? -6.98 30.828 21.359 1 97.25 70 SER A N 1
ATOM 531 C CA . SER A 1 70 ? -7.484 29.828 22.281 1 97.25 70 SER A CA 1
ATOM 532 C C . SER A 1 70 ? -6.457 28.719 22.516 1 97.25 70 SER A C 1
ATOM 534 O O . SER A 1 70 ? -5.875 28.203 21.562 1 97.25 70 SER A O 1
ATOM 536 N N . VAL A 1 71 ? -6.219 28.406 23.797 1 98.12 71 VAL A N 1
ATOM 537 C CA . VAL A 1 71 ? -5.164 27.453 24.125 1 98.12 71 VAL A CA 1
ATOM 538 C C . VAL A 1 71 ? -5.73 26.328 24.984 1 98.12 71 VAL A C 1
ATOM 540 O O . VAL A 1 71 ? -6.574 26.562 25.844 1 98.12 71 VAL A O 1
ATOM 543 N N . VAL A 1 72 ? -5.379 25.141 24.688 1 97.94 72 VAL A N 1
ATOM 544 C CA . VAL A 1 72 ? -5.637 23.969 25.531 1 97.94 72 VAL A CA 1
ATOM 545 C C . VAL A 1 72 ? -4.316 23.375 25.984 1 97.94 72 VAL A C 1
ATOM 547 O O . VAL A 1 72 ? -3.465 23.016 25.172 1 97.94 72 VAL A O 1
ATOM 550 N N . MET A 1 73 ? -4.152 23.312 27.281 1 97.38 73 MET A N 1
ATOM 551 C CA . MET A 1 73 ? -2.988 22.625 27.828 1 97.38 73 MET A CA 1
ATOM 552 C C . MET A 1 73 ? -3.141 21.109 27.719 1 97.38 73 MET A C 1
ATOM 554 O O . MET A 1 73 ? -4.215 20.578 28 1 97.38 73 MET A O 1
ATOM 558 N N . THR A 1 74 ? -2.113 20.453 27.281 1 96.88 74 THR A N 1
ATOM 559 C CA . THR A 1 74 ? -2.117 19 27.125 1 96.88 74 THR A CA 1
ATOM 560 C C . THR A 1 74 ? -0.966 18.375 27.906 1 96.88 74 THR A C 1
ATOM 562 O O . THR A 1 74 ? -0.089 19.078 28.406 1 96.88 74 THR A O 1
ATOM 565 N N . ARG A 1 75 ? -1.045 17.016 28.016 1 94.06 75 ARG A N 1
ATOM 566 C CA . ARG A 1 75 ? 0.021 16.281 28.703 1 94.06 75 ARG A CA 1
ATOM 567 C C . ARG A 1 75 ? 1.346 16.438 27.969 1 94.06 75 ARG A C 1
ATOM 569 O O . ARG A 1 75 ? 1.361 16.703 26.766 1 94.06 75 ARG A O 1
ATOM 576 N N . ASP A 1 76 ? 2.471 16.234 28.703 1 91.12 76 ASP A N 1
ATOM 577 C CA . ASP A 1 76 ? 3.793 16.406 28.109 1 91.12 76 ASP A CA 1
ATOM 578 C C . ASP A 1 76 ? 4.391 15.07 27.703 1 91.12 76 ASP A C 1
ATOM 580 O O . ASP A 1 76 ? 5.523 15.008 27.219 1 91.12 76 ASP A O 1
ATOM 584 N N . ASP A 1 77 ? 3.648 14.016 27.844 1 90 77 ASP A N 1
ATOM 585 C CA . ASP A 1 77 ? 4.207 12.695 27.578 1 90 77 ASP A CA 1
ATOM 586 C C . ASP A 1 77 ? 3.611 12.086 26.312 1 90 77 ASP A C 1
ATOM 588 O O . ASP A 1 77 ? 3.727 10.883 26.094 1 90 77 ASP A O 1
ATOM 592 N N . HIS A 1 78 ? 2.881 12.953 25.547 1 88.88 78 HIS A N 1
ATOM 593 C CA . HIS A 1 78 ? 2.396 12.445 24.266 1 88.88 78 HIS A CA 1
ATOM 594 C C . HIS A 1 78 ? 3.557 12.07 23.344 1 88.88 78 HIS A C 1
ATOM 596 O O . HIS A 1 78 ? 4.551 12.797 23.266 1 88.88 78 HIS A O 1
ATOM 602 N N . GLU A 1 79 ? 3.424 10.953 22.625 1 81.44 79 GLU A N 1
ATOM 603 C CA . GLU A 1 79 ? 4.496 10.461 21.766 1 81.44 79 GLU A CA 1
ATOM 604 C C . GLU A 1 79 ? 4.438 11.102 20.375 1 81.44 79 GLU A C 1
ATOM 606 O O . GLU A 1 79 ? 5.43 11.109 19.656 1 81.44 79 GLU A O 1
ATOM 611 N N . ASN A 1 80 ? 3.26 11.578 20.016 1 83.31 80 ASN A N 1
ATOM 612 C CA . ASN A 1 80 ? 3.107 12.18 18.703 1 83.31 80 ASN A CA 1
ATOM 613 C C . ASN A 1 80 ? 1.974 13.203 18.672 1 83.31 80 ASN A C 1
ATOM 615 O O . ASN A 1 80 ? 1.255 13.367 19.672 1 83.31 80 ASN A O 1
ATOM 619 N N . GLY A 1 81 ? 1.865 13.898 17.609 1 84.44 81 GLY A N 1
ATOM 620 C CA . GLY A 1 81 ? 0.892 14.969 17.453 1 84.44 81 GLY A CA 1
ATOM 621 C C . GLY A 1 81 ? -0.543 14.477 17.469 1 84.44 81 GLY A C 1
ATOM 622 O O . GLY A 1 81 ? -1.436 15.164 17.969 1 84.44 81 GLY A O 1
ATOM 623 N N . THR A 1 82 ? -0.777 13.305 16.984 1 90.5 82 THR A N 1
ATOM 624 C CA . THR A 1 82 ? -2.133 12.773 16.906 1 90.5 82 THR A CA 1
ATOM 625 C C . THR A 1 82 ? -2.67 12.469 18.312 1 90.5 82 THR A C 1
ATOM 627 O O . THR A 1 82 ? -3.852 12.68 18.578 1 90.5 82 THR A O 1
ATOM 630 N N . GLU A 1 83 ? -1.82 11.992 19.141 1 91.25 83 GLU A N 1
ATOM 631 C CA . GLU A 1 83 ? -2.209 11.781 20.531 1 91.25 83 GLU A CA 1
ATOM 632 C C . GLU A 1 83 ? -2.646 13.086 21.188 1 91.25 83 GLU A C 1
ATOM 634 O O . GLU A 1 83 ? -3.617 13.109 21.953 1 91.25 83 GLU A O 1
ATOM 639 N N . ARG A 1 84 ? -1.887 14.102 20.938 1 93.56 84 ARG A N 1
ATOM 640 C CA . ARG A 1 84 ? -2.215 15.414 21.484 1 93.56 84 ARG A CA 1
ATOM 641 C C . ARG A 1 84 ? -3.557 15.906 20.953 1 93.56 84 ARG A C 1
ATOM 643 O O . ARG A 1 84 ? -4.359 16.469 21.703 1 93.56 84 ARG A O 1
ATOM 650 N N . LEU A 1 85 ? -3.766 15.688 19.688 1 96.38 85 LEU A N 1
ATOM 651 C CA . LEU A 1 85 ? -5.035 16.062 19.078 1 96.38 85 LEU A CA 1
ATOM 652 C C . LEU A 1 85 ? -6.195 15.32 19.719 1 96.38 85 LEU A C 1
ATOM 654 O O . LEU A 1 85 ? -7.273 15.883 19.922 1 96.38 85 LEU A O 1
ATOM 658 N N . ALA A 1 86 ? -5.996 14.047 20 1 96.88 86 ALA A N 1
ATOM 659 C CA . ALA A 1 86 ? -7.027 13.234 20.625 1 96.88 86 ALA A CA 1
ATOM 660 C C . ALA A 1 86 ? -7.41 13.805 22 1 96.88 86 ALA A C 1
ATOM 662 O O . ALA A 1 86 ? -8.594 13.867 22.328 1 96.88 86 ALA A O 1
ATOM 663 N N . GLU A 1 87 ? -6.422 14.188 22.75 1 97.44 87 GLU A N 1
ATOM 664 C CA . GLU A 1 87 ? -6.711 14.789 24.047 1 97.44 87 GLU A CA 1
ATOM 665 C C . GLU A 1 87 ? -7.52 16.078 23.891 1 97.44 87 GLU A C 1
ATOM 667 O O . GLU A 1 87 ? -8.477 16.312 24.625 1 97.44 87 GLU A O 1
ATOM 672 N N . VAL A 1 88 ? -7.102 16.922 22.938 1 98.12 88 VAL A N 1
ATOM 673 C CA . VAL A 1 88 ? -7.809 18.172 22.688 1 98.12 88 VAL A CA 1
ATOM 674 C C . VAL A 1 88 ? -9.258 17.891 22.297 1 98.12 88 VAL A C 1
ATOM 676 O O . VAL A 1 88 ? -10.18 18.516 22.812 1 98.12 88 VAL A O 1
ATOM 679 N N . ALA A 1 89 ? -9.469 16.922 21.406 1 98.19 89 ALA A N 1
ATOM 680 C CA . ALA A 1 89 ? -10.812 16.562 20.953 1 98.19 89 ALA A CA 1
ATOM 681 C C . ALA A 1 89 ? -11.68 16.141 22.125 1 98.19 89 ALA A C 1
ATOM 683 O O . ALA A 1 89 ? -12.859 16.484 22.203 1 98.19 89 ALA A O 1
ATOM 684 N N . ALA A 1 90 ? -11.109 15.375 22.984 1 97.62 90 ALA A N 1
ATOM 685 C CA . ALA A 1 90 ? -11.82 14.922 24.172 1 97.62 90 ALA A CA 1
ATOM 686 C C . ALA A 1 90 ? -12.195 16.094 25.062 1 97.62 90 ALA A C 1
ATOM 688 O O . ALA A 1 90 ? -13.336 16.188 25.531 1 97.62 90 ALA A O 1
ATOM 689 N N . LYS A 1 91 ? -11.281 17 25.344 1 98.06 91 LYS A N 1
ATOM 690 C CA . LYS A 1 91 ? -11.508 18.172 26.203 1 98.06 91 LYS A CA 1
ATOM 691 C C . LYS A 1 91 ? -12.562 19.094 25.609 1 98.06 91 LYS A C 1
ATOM 693 O O . LYS A 1 91 ? -13.344 19.703 26.344 1 98.06 91 LYS A O 1
ATOM 698 N N . MET A 1 92 ? -12.531 19.172 24.297 1 98.06 92 MET A N 1
ATOM 699 C CA . MET A 1 92 ? -13.438 20.078 23.594 1 98.06 92 MET A CA 1
ATOM 700 C C . MET A 1 92 ? -14.781 19.406 23.344 1 98.06 92 MET A C 1
ATOM 702 O O . MET A 1 92 ? -15.711 20.047 22.844 1 98.06 92 MET A O 1
ATOM 706 N N . ASP A 1 93 ? -14.859 18.141 23.594 1 98.06 93 ASP A N 1
ATOM 707 C CA . ASP A 1 93 ? -16.062 17.328 23.469 1 98.06 93 ASP A CA 1
ATOM 708 C C . ASP A 1 93 ? -16.516 17.234 22.016 1 98.06 93 ASP A C 1
ATOM 710 O O . ASP A 1 93 ? -17.703 17.391 21.719 1 98.06 93 ASP A O 1
ATOM 714 N N . TRP A 1 94 ? -15.586 17.219 21.109 1 98.12 94 TRP A N 1
ATOM 715 C CA . TRP A 1 94 ? -15.898 16.906 19.719 1 98.12 94 TRP A CA 1
ATOM 716 C C . TRP A 1 94 ? -16.219 15.43 19.531 1 98.12 94 TRP A C 1
ATOM 718 O O . TRP A 1 94 ? -15.57 14.57 20.141 1 98.12 94 TRP A O 1
ATOM 728 N N . GLN A 1 95 ? -17.25 15.109 18.688 1 96.75 95 GLN A N 1
ATOM 729 C CA . GLN A 1 95 ? -17.719 13.727 18.625 1 96.75 95 GLN A CA 1
ATOM 730 C C . GLN A 1 95 ? -18.125 13.336 17.203 1 96.75 95 GLN A C 1
ATOM 732 O O . GLN A 1 95 ? -18.312 14.203 16.359 1 96.75 95 GLN A O 1
ATOM 737 N N . GLY A 1 96 ? -18.156 12.078 17.031 1 97.12 96 GLY A N 1
ATOM 738 C CA . GLY A 1 96 ? -18.734 11.516 15.82 1 97.12 96 GLY A CA 1
ATOM 739 C C . GLY A 1 96 ? -18.047 11.969 14.555 1 97.12 96 GLY A C 1
ATOM 740 O O . GLY A 1 96 ? -16.828 11.844 14.43 1 97.12 96 GLY A O 1
ATOM 741 N N . ASP A 1 97 ? -18.812 12.609 13.703 1 97.69 97 ASP A N 1
ATOM 742 C CA . ASP A 1 97 ? -18.344 12.922 12.359 1 97.69 97 ASP A CA 1
ATOM 743 C C . ASP A 1 97 ? -17.781 14.336 12.289 1 97.69 97 ASP A C 1
ATOM 745 O O . ASP A 1 97 ? -17.422 14.812 11.211 1 97.69 97 ASP A O 1
ATOM 749 N N . GLU A 1 98 ? -17.688 15 13.484 1 98.5 98 GLU A N 1
ATOM 750 C CA . GLU A 1 98 ? -17.031 16.312 13.445 1 98.5 98 GLU A CA 1
ATOM 751 C C . GLU A 1 98 ? -15.617 16.203 12.891 1 98.5 98 GLU A C 1
ATOM 753 O O . GLU A 1 98 ? -14.898 15.242 13.18 1 98.5 98 GLU A O 1
ATOM 758 N N . ILE A 1 99 ? -15.242 17.188 12.125 1 98.75 99 ILE A N 1
ATOM 759 C CA . ILE A 1 99 ? -13.977 17.141 11.406 1 98.75 99 ILE A CA 1
ATOM 760 C C . ILE A 1 99 ? -12.938 18 12.133 1 98.75 99 ILE A C 1
ATOM 762 O O . ILE A 1 99 ? -13.211 19.141 12.484 1 98.75 99 ILE A O 1
ATOM 766 N N . VAL A 1 100 ? -11.797 17.438 12.422 1 98.75 100 VAL A N 1
ATOM 767 C CA . VAL A 1 100 ? -10.695 18.094 13.117 1 98.75 100 VAL A CA 1
ATOM 768 C C . VAL A 1 100 ? -9.453 18.094 12.227 1 98.75 100 VAL A C 1
ATOM 770 O O . VAL A 1 100 ? -9.008 17.031 11.781 1 98.75 100 VAL A O 1
ATOM 773 N N . VAL A 1 101 ? -8.875 19.234 12.023 1 98.5 101 VAL A N 1
ATOM 774 C CA . VAL A 1 101 ? -7.695 19.391 11.18 1 98.5 101 VAL A CA 1
ATOM 775 C C . VAL A 1 101 ? -6.461 19.625 12.047 1 98.5 101 VAL A C 1
ATOM 777 O O . VAL A 1 101 ? -6.477 20.453 12.953 1 98.5 101 VAL A O 1
ATOM 780 N N . ASN A 1 102 ? -5.457 18.844 11.766 1 97.88 102 ASN A N 1
ATOM 781 C CA . ASN A 1 102 ? -4.152 19.016 12.398 1 97.88 102 ASN A CA 1
ATOM 782 C C . ASN A 1 102 ? -3.256 19.938 11.57 1 97.88 102 ASN A C 1
ATOM 784 O O . ASN A 1 102 ? -2.688 19.516 10.562 1 97.88 102 ASN A O 1
ATOM 788 N N . VAL A 1 103 ? -3.088 21.109 12.008 1 96.56 103 VAL A N 1
ATOM 789 C CA . VAL A 1 103 ? -2.18 22.047 11.344 1 96.56 103 VAL A CA 1
ATOM 790 C C . VAL A 1 103 ? -0.892 22.172 12.148 1 96.56 103 VAL A C 1
ATOM 792 O O . VAL A 1 103 ? -0.929 22.5 13.336 1 96.56 103 VAL A O 1
ATOM 795 N N . GLN A 1 104 ? 0.177 21.891 11.516 1 94.06 104 GLN A N 1
ATOM 796 C CA . GLN A 1 104 ? 1.458 21.938 12.211 1 94.06 104 GLN A CA 1
ATOM 797 C C . GLN A 1 104 ? 1.814 23.375 12.609 1 94.06 104 GLN A C 1
ATOM 799 O O . GLN A 1 104 ? 1.558 24.312 11.852 1 94.06 104 GLN A O 1
ATOM 804 N N . GLY A 1 105 ? 2.436 23.516 13.664 1 94.5 105 GLY A N 1
ATOM 805 C CA . GLY A 1 105 ? 2.74 24.828 14.211 1 94.5 105 GLY A CA 1
ATOM 806 C C . GLY A 1 105 ? 3.916 25.5 13.531 1 94.5 105 GLY A C 1
ATOM 807 O O . GLY A 1 105 ? 4.152 26.688 13.727 1 94.5 105 GLY A O 1
ATOM 808 N N . ASP A 1 106 ? 4.547 24.719 12.672 1 93.62 106 ASP A N 1
ATOM 809 C CA . ASP A 1 106 ? 5.746 25.266 12.039 1 93.62 106 ASP A CA 1
ATOM 810 C C . ASP A 1 106 ? 5.52 25.5 10.547 1 93.62 106 ASP A C 1
ATOM 812 O O . ASP A 1 106 ? 6.473 25.547 9.766 1 93.62 106 ASP A O 1
ATOM 816 N N . GLU A 1 107 ? 4.285 25.562 10.156 1 94.19 107 GLU A N 1
ATOM 817 C CA . GLU A 1 107 ? 3.941 25.797 8.758 1 94.19 107 GLU A CA 1
ATOM 818 C C . GLU A 1 107 ? 3.188 27.109 8.586 1 94.19 107 GLU A C 1
ATOM 820 O O . GLU A 1 107 ? 2.02 27.125 8.195 1 94.19 107 GLU A O 1
ATOM 825 N N . PRO A 1 108 ? 3.865 28.266 8.688 1 94.94 108 PRO A N 1
ATOM 826 C CA . PRO A 1 108 ? 3.213 29.562 8.68 1 94.94 108 PRO A CA 1
ATOM 827 C C . PRO A 1 108 ? 2.604 29.922 7.324 1 94.94 108 PRO A C 1
ATOM 829 O O . PRO A 1 108 ? 1.76 30.812 7.238 1 94.94 108 PRO A O 1
ATOM 832 N N . PHE A 1 109 ? 2.953 29.234 6.246 1 93.12 109 PHE A N 1
ATOM 833 C CA . PHE A 1 109 ? 2.461 29.594 4.922 1 93.12 109 PHE A CA 1
ATOM 834 C C . PHE A 1 109 ? 1.745 28.406 4.27 1 93.12 109 PHE A C 1
ATOM 836 O O . PHE A 1 109 ? 1.761 28.266 3.047 1 93.12 109 PHE A O 1
ATOM 843 N N . LEU A 1 110 ? 1.219 27.547 5.082 1 94.12 110 LEU A N 1
ATOM 844 C CA . LEU A 1 110 ? 0.384 26.469 4.574 1 94.12 110 LEU A CA 1
ATOM 845 C C . LEU A 1 110 ? -0.796 27.016 3.781 1 94.12 110 LEU A C 1
ATOM 847 O O . LEU A 1 110 ? -1.576 27.812 4.297 1 94.12 110 LEU A O 1
ATOM 851 N N . PRO A 1 111 ? -0.976 26.641 2.541 1 94.5 111 PRO A N 1
ATOM 852 C CA . PRO A 1 111 ? -2.107 27.156 1.763 1 94.5 111 PRO A CA 1
ATOM 853 C C . PRO A 1 111 ? -3.457 26.719 2.336 1 94.5 111 PRO A C 1
ATOM 855 O O . PRO A 1 111 ? -3.691 25.531 2.545 1 94.5 111 PRO A O 1
ATOM 858 N N . VAL A 1 112 ? -4.309 27.672 2.504 1 95.69 112 VAL A N 1
ATOM 859 C CA . VAL A 1 112 ? -5.629 27.438 3.08 1 95.69 112 VAL A CA 1
ATOM 860 C C . VAL A 1 112 ? -6.402 26.453 2.205 1 95.69 112 VAL A C 1
ATOM 862 O O . VAL A 1 112 ? -7.168 25.625 2.713 1 95.69 112 VAL A O 1
ATOM 865 N N . ASN A 1 113 ? -6.145 26.516 0.938 1 95.06 113 ASN A N 1
ATOM 866 C CA . ASN A 1 113 ? -6.84 25.641 0.007 1 95.06 113 ASN A CA 1
ATOM 867 C C . ASN A 1 113 ? -6.527 24.172 0.29 1 95.06 113 ASN A C 1
ATOM 869 O O . ASN A 1 113 ? -7.363 23.297 0.048 1 95.06 113 ASN A O 1
ATOM 873 N N . LEU A 1 114 ? -5.355 23.891 0.802 1 95.94 114 LEU A N 1
ATOM 874 C CA . LEU A 1 114 ? -5.004 22.516 1.164 1 95.94 114 LEU A CA 1
ATOM 875 C C . LEU A 1 114 ? -5.871 22.031 2.318 1 95.94 114 LEU A C 1
ATOM 877 O O . LEU A 1 114 ? -6.316 20.875 2.318 1 95.94 114 LEU A O 1
ATOM 881 N N . ILE A 1 115 ? -6.07 22.922 3.242 1 97.25 115 ILE A N 1
ATOM 882 C CA . ILE A 1 115 ? -6.949 22.609 4.363 1 97.25 115 ILE A CA 1
ATOM 883 C C . ILE A 1 115 ? -8.359 22.328 3.848 1 97.25 115 ILE A C 1
ATOM 885 O O . ILE A 1 115 ? -8.93 21.281 4.148 1 97.25 115 ILE A O 1
ATOM 889 N N . HIS A 1 116 ? -8.852 23.219 2.986 1 97.75 116 HIS A N 1
ATOM 890 C CA . HIS A 1 116 ? -10.211 23.094 2.484 1 97.75 116 HIS A CA 1
ATOM 891 C C . HIS A 1 116 ? -10.391 21.812 1.675 1 97.75 116 HIS A C 1
ATOM 893 O O . HIS A 1 116 ? -11.367 21.094 1.865 1 97.75 116 HIS A O 1
ATOM 899 N N . SER A 1 117 ? -9.453 21.562 0.805 1 97.06 117 SER A N 1
ATOM 900 C CA . SER A 1 117 ? -9.562 20.391 -0.064 1 97.06 117 SER A CA 1
ATOM 901 C C . SER A 1 117 ? -9.57 19.094 0.745 1 97.06 117 SER A C 1
ATOM 903 O O . SER A 1 117 ? -10.297 18.156 0.421 1 97.06 117 SER A O 1
ATOM 905 N N . SER A 1 118 ? -8.766 19.031 1.783 1 97.81 118 SER A N 1
ATOM 906 C CA . SER A 1 118 ? -8.695 17.812 2.596 1 97.81 118 SER A CA 1
ATOM 907 C C . SER A 1 118 ? -9.953 17.641 3.434 1 97.81 118 SER A C 1
ATOM 909 O O . SER A 1 118 ? -10.445 16.516 3.588 1 97.81 118 SER A O 1
ATOM 911 N N . VAL A 1 119 ? -10.484 18.734 3.945 1 98.44 119 VAL A N 1
ATOM 912 C CA . VAL A 1 119 ? -11.727 18.719 4.711 1 98.44 119 VAL A CA 1
ATOM 913 C C . VAL A 1 119 ? -12.875 18.266 3.816 1 98.44 119 VAL A C 1
ATOM 915 O O . VAL A 1 119 ? -13.68 17.422 4.211 1 98.44 119 VAL A O 1
ATOM 918 N N . ILE A 1 120 ? -12.938 18.828 2.65 1 98.25 120 ILE A N 1
ATOM 919 C CA . ILE A 1 120 ? -13.992 18.484 1.696 1 98.25 120 ILE A CA 1
ATOM 920 C C . ILE A 1 120 ? -13.875 17.016 1.309 1 98.25 120 ILE A C 1
ATOM 922 O O . ILE A 1 120 ? -14.883 16.297 1.259 1 98.25 120 ILE A O 1
ATOM 926 N N . ALA A 1 121 ? -12.672 16.547 1.074 1 98.12 121 ALA A N 1
ATOM 927 C CA . ALA A 1 121 ? -12.445 15.164 0.694 1 98.12 121 ALA A CA 1
ATOM 928 C C . ALA A 1 121 ? -12.969 14.203 1.764 1 98.12 121 ALA A C 1
ATOM 930 O O . ALA A 1 121 ? -13.648 13.227 1.452 1 98.12 121 ALA A O 1
ATOM 931 N N . LEU A 1 122 ? -12.656 14.484 2.994 1 98.56 122 LEU A N 1
ATOM 932 C CA . LEU A 1 122 ? -13.125 13.625 4.078 1 98.56 122 LEU A CA 1
ATOM 933 C C . LEU A 1 122 ? -14.648 13.672 4.184 1 98.56 122 LEU A C 1
ATOM 935 O O . LEU A 1 122 ? -15.297 12.641 4.348 1 98.56 122 LEU A O 1
ATOM 939 N N . ASN A 1 123 ? -15.125 14.852 4.082 1 98.44 123 ASN A N 1
ATOM 940 C CA . ASN A 1 123 ? -16.562 15.031 4.23 1 98.44 123 ASN A CA 1
ATOM 941 C C . ASN A 1 123 ? -17.344 14.266 3.164 1 98.44 123 ASN A C 1
ATOM 943 O O . ASN A 1 123 ? -18.438 13.75 3.43 1 98.44 123 ASN A O 1
ATOM 947 N N . GLN A 1 124 ? -16.828 14.219 1.983 1 97.62 124 GLN A N 1
ATOM 948 C CA . GLN A 1 124 ? -17.516 13.609 0.85 1 97.62 124 GLN A CA 1
ATOM 949 C C . GLN A 1 124 ? -17.438 12.086 0.914 1 97.62 124 GLN A C 1
ATOM 951 O O . GLN A 1 124 ? -18.25 11.391 0.303 1 97.62 124 GLN A O 1
ATOM 956 N N . ASP A 1 125 ? -16.484 11.602 1.592 1 97.88 125 ASP A N 1
ATOM 957 C CA . ASP A 1 125 ? -16.344 10.156 1.761 1 97.88 125 ASP A CA 1
ATOM 958 C C . ASP A 1 125 ? -16.828 9.719 3.139 1 97.88 125 ASP A C 1
ATOM 960 O O . ASP A 1 125 ? -16.062 9.719 4.102 1 97.88 125 ASP A O 1
ATOM 964 N N . LYS A 1 126 ? -17.969 9.133 3.211 1 97.19 126 LYS A N 1
ATOM 965 C CA . LYS A 1 126 ? -18.594 8.828 4.496 1 97.19 126 LYS A CA 1
ATOM 966 C C . LYS A 1 126 ? -17.969 7.594 5.133 1 97.19 126 LYS A C 1
ATOM 968 O O . LYS A 1 126 ? -18.156 7.336 6.324 1 97.19 126 LYS A O 1
ATOM 973 N N . GLU A 1 127 ? -17.219 6.848 4.367 1 97.44 127 GLU A N 1
ATOM 974 C CA . GLU A 1 127 ? -16.578 5.648 4.898 1 97.44 127 GLU A CA 1
ATOM 975 C C . GLU A 1 127 ? -15.18 5.965 5.438 1 97.44 127 GLU A C 1
ATOM 977 O O . GLU A 1 127 ? -14.633 5.207 6.242 1 97.44 127 GLU A O 1
ATOM 982 N N . ALA A 1 128 ? -14.609 7.031 4.969 1 98.38 128 ALA A N 1
ATOM 983 C CA . ALA A 1 128 ? -13.281 7.414 5.434 1 98.38 128 ALA A CA 1
ATOM 984 C C . ALA A 1 128 ? -13.344 8.055 6.816 1 98.38 128 ALA A C 1
ATOM 986 O O . ALA A 1 128 ? -14.297 8.781 7.125 1 98.38 128 ALA A O 1
ATOM 987 N N . GLU A 1 129 ? -12.375 7.773 7.617 1 98.5 129 GLU A N 1
ATOM 988 C CA . GLU A 1 129 ? -12.336 8.336 8.961 1 98.5 129 GLU A CA 1
ATOM 989 C C . GLU A 1 129 ? -11.242 9.398 9.086 1 98.5 129 GLU A C 1
ATOM 991 O O . GLU A 1 129 ? -11.195 10.141 10.07 1 98.5 129 GLU A O 1
ATOM 996 N N . MET A 1 130 ? -10.422 9.469 8.125 1 98.38 130 MET A N 1
ATOM 997 C CA . MET A 1 130 ? -9.375 10.484 8.078 1 98.38 130 MET A CA 1
ATOM 998 C C . MET A 1 130 ? -9.039 10.852 6.637 1 98.38 130 MET A C 1
ATOM 1000 O O . MET A 1 130 ? -9.43 10.148 5.703 1 98.38 130 MET A O 1
ATOM 1004 N N . ALA A 1 131 ? -8.391 11.977 6.449 1 98.69 131 ALA A N 1
ATOM 1005 C CA . ALA A 1 131 ? -7.918 12.422 5.141 1 98.69 131 ALA A CA 1
ATOM 1006 C C . ALA A 1 131 ? -6.535 13.062 5.246 1 98.69 131 ALA A C 1
ATOM 1008 O O . ALA A 1 131 ? -6.113 13.469 6.332 1 98.69 131 ALA A O 1
ATOM 1009 N N . THR A 1 132 ? -5.867 13.055 4.211 1 98.5 132 THR A N 1
ATOM 1010 C CA . THR A 1 132 ? -4.586 13.734 4.039 1 98.5 132 THR A CA 1
ATOM 1011 C C . THR A 1 132 ? -4.453 14.289 2.627 1 98.5 132 THR A C 1
ATOM 1013 O O . THR A 1 132 ? -5.441 14.406 1.902 1 98.5 132 THR A O 1
ATOM 1016 N N . VAL A 1 133 ? -3.211 14.789 2.318 1 98.06 133 VAL A N 1
ATOM 1017 C CA . VAL A 1 133 ? -3.023 15.477 1.042 1 98.06 133 VAL A CA 1
ATOM 1018 C C . VAL A 1 133 ? -1.807 14.898 0.322 1 98.06 133 VAL A C 1
ATOM 1020 O O . VAL A 1 133 ? -0.871 14.414 0.963 1 98.06 133 VAL A O 1
ATOM 1023 N N . ALA A 1 134 ? -1.918 14.867 -0.969 1 98.5 134 ALA A N 1
ATOM 1024 C CA . ALA A 1 134 ? -0.778 14.484 -1.799 1 98.5 134 ALA A CA 1
ATOM 1025 C C . ALA A 1 134 ? -0.681 15.367 -3.037 1 98.5 134 ALA A C 1
ATOM 1027 O O . ALA A 1 134 ? -1.644 16.047 -3.398 1 98.5 134 ALA A O 1
ATOM 1028 N N . CYS A 1 135 ? 0.458 15.414 -3.609 1 97.69 135 CYS A N 1
ATOM 1029 C CA . CYS A 1 135 ? 0.642 16.062 -4.898 1 97.69 135 CYS A CA 1
ATOM 1030 C C . CYS A 1 135 ? 1.517 15.219 -5.816 1 97.69 135 CYS A C 1
ATOM 1032 O O . CYS A 1 135 ? 2.16 14.273 -5.367 1 97.69 135 CYS A O 1
ATOM 1034 N N . ALA A 1 136 ? 1.531 15.547 -7.047 1 97.62 136 ALA A N 1
ATOM 1035 C CA . ALA A 1 136 ? 2.271 14.781 -8.047 1 97.62 136 ALA A CA 1
ATOM 1036 C C . ALA A 1 136 ? 3.777 14.938 -7.852 1 97.62 136 ALA A C 1
ATOM 1038 O O . ALA A 1 136 ? 4.246 15.992 -7.422 1 97.62 136 ALA A O 1
ATOM 1039 N N . ILE A 1 137 ? 4.484 13.898 -8.055 1 97.38 137 ILE A N 1
ATOM 1040 C CA . ILE A 1 137 ? 5.938 13.93 -8.164 1 97.38 137 ILE A CA 1
ATOM 1041 C C . ILE A 1 137 ? 6.344 13.961 -9.641 1 97.38 137 ILE A C 1
ATOM 1043 O O . ILE A 1 137 ? 5.949 13.086 -10.414 1 97.38 137 ILE A O 1
ATOM 1047 N N . ASP A 1 138 ? 7.164 14.906 -10.016 1 95.19 138 ASP A N 1
ATOM 1048 C CA . ASP A 1 138 ? 7.535 15.016 -11.422 1 95.19 138 ASP A CA 1
ATOM 1049 C C . ASP A 1 138 ? 9.008 14.656 -11.625 1 95.19 138 ASP A C 1
ATOM 1051 O O . ASP A 1 138 ? 9.406 14.242 -12.719 1 95.19 138 ASP A O 1
ATOM 1055 N N . GLN A 1 139 ? 9.781 14.805 -10.578 1 95.44 139 GLN A N 1
ATOM 1056 C CA . GLN A 1 139 ? 11.219 14.602 -10.695 1 95.44 139 GLN A CA 1
ATOM 1057 C C . GLN A 1 139 ? 11.633 13.227 -10.172 1 95.44 139 GLN A C 1
ATOM 1059 O O . GLN A 1 139 ? 11.227 12.828 -9.078 1 95.44 139 GLN A O 1
ATOM 1064 N N . VAL A 1 140 ? 12.5 12.547 -10.914 1 95.44 140 VAL A N 1
ATOM 1065 C CA . VAL A 1 140 ? 12.992 11.219 -10.555 1 95.44 140 VAL A CA 1
ATOM 1066 C C . VAL A 1 140 ? 13.727 11.289 -9.219 1 95.44 140 VAL A C 1
ATOM 1068 O O . VAL A 1 140 ? 13.602 10.383 -8.391 1 95.44 140 VAL A O 1
ATOM 1071 N N . GLU A 1 141 ? 14.469 12.336 -8.977 1 94.75 141 GLU A N 1
ATOM 1072 C CA . GLU A 1 141 ? 15.234 12.492 -7.742 1 94.75 141 GLU A CA 1
ATOM 1073 C C . GLU A 1 141 ? 14.32 12.477 -6.52 1 94.75 141 GLU A C 1
ATOM 1075 O O . GLU A 1 141 ? 14.641 11.852 -5.508 1 94.75 141 GLU A O 1
ATOM 1080 N N . ASP A 1 142 ? 13.211 13.133 -6.641 1 96.25 142 ASP A N 1
ATOM 1081 C CA . ASP A 1 142 ? 12.234 13.141 -5.555 1 96.25 142 ASP A CA 1
ATOM 1082 C C . ASP A 1 142 ? 11.594 11.773 -5.383 1 96.25 142 ASP A C 1
ATOM 1084 O O . ASP A 1 142 ? 11.375 11.32 -4.254 1 96.25 142 ASP A O 1
ATOM 1088 N N . PHE A 1 143 ? 11.375 11.188 -6.508 1 97.38 143 PHE A N 1
ATOM 1089 C CA . PHE A 1 143 ? 10.68 9.906 -6.512 1 97.38 143 PHE A CA 1
ATOM 1090 C C . PHE A 1 143 ? 11.5 8.844 -5.789 1 97.38 143 PHE A C 1
ATOM 1092 O O . PHE A 1 143 ? 10.953 7.992 -5.09 1 97.38 143 PHE A O 1
ATOM 1099 N N . PHE A 1 144 ? 12.789 8.859 -5.848 1 95.94 144 PHE A N 1
ATOM 1100 C CA . PHE A 1 144 ? 13.656 7.836 -5.273 1 95.94 144 PHE A CA 1
ATOM 1101 C C . PHE A 1 144 ? 14.219 8.297 -3.934 1 95.94 144 PHE A C 1
ATOM 1103 O O . PHE A 1 144 ? 14.977 7.57 -3.291 1 95.94 144 PHE A O 1
ATOM 1110 N N . ASN A 1 145 ? 13.891 9.508 -3.514 1 95.81 145 ASN A N 1
ATOM 1111 C CA . ASN A 1 145 ? 14.32 10.039 -2.225 1 95.81 145 ASN A CA 1
ATOM 1112 C C . ASN A 1 145 ? 13.484 9.477 -1.078 1 95.81 145 ASN A C 1
ATOM 1114 O O . ASN A 1 145 ? 12.281 9.727 -1.003 1 95.81 145 ASN A O 1
ATOM 1118 N N . PRO A 1 146 ? 14.07 8.695 -0.152 1 96.5 146 PRO A N 1
ATOM 1119 C CA . PRO A 1 146 ? 13.297 8.078 0.932 1 96.5 146 PRO A CA 1
ATOM 1120 C C . PRO A 1 146 ? 12.703 9.109 1.89 1 96.5 146 PRO A C 1
ATOM 1122 O O . PRO A 1 146 ? 11.812 8.773 2.684 1 96.5 146 PRO A O 1
ATOM 1125 N N . ASN A 1 147 ? 13.141 10.305 1.822 1 94.62 147 ASN A N 1
ATOM 1126 C CA . ASN A 1 147 ? 12.57 11.352 2.66 1 94.62 147 ASN A CA 1
ATOM 1127 C C . ASN A 1 147 ? 11.281 11.906 2.062 1 94.62 147 ASN A C 1
ATOM 1129 O O . ASN A 1 147 ? 10.539 12.633 2.734 1 94.62 147 ASN A O 1
ATOM 1133 N N . VAL A 1 148 ? 11.141 11.641 0.811 1 96.75 148 VAL A N 1
ATOM 1134 C CA . VAL A 1 148 ? 9.875 11.961 0.151 1 96.75 148 VAL A CA 1
ATOM 1135 C C . VAL A 1 148 ? 8.93 10.766 0.245 1 96.75 148 VAL A C 1
ATOM 1137 O O . VAL A 1 148 ? 9.125 9.758 -0.445 1 96.75 148 VAL A O 1
ATOM 1140 N N . VAL A 1 149 ? 7.926 10.891 1.075 1 98.38 149 VAL A N 1
ATOM 1141 C CA . VAL A 1 149 ? 7 9.789 1.301 1 98.38 149 VAL A CA 1
ATOM 1142 C C . VAL A 1 149 ? 6.008 9.703 0.143 1 98.38 149 VAL A C 1
ATOM 1144 O O . VAL A 1 149 ? 5.402 10.703 -0.242 1 98.38 149 VAL A O 1
ATOM 1147 N N . LYS A 1 150 ? 5.906 8.516 -0.475 1 98.81 150 LYS A N 1
ATOM 1148 C CA . LYS A 1 150 ? 4.969 8.273 -1.569 1 98.81 150 LYS A CA 1
ATOM 1149 C C . LYS A 1 150 ? 3.648 7.715 -1.05 1 98.81 150 LYS A C 1
ATOM 1151 O O . LYS A 1 150 ? 3.607 7.098 0.016 1 98.81 150 LYS A O 1
ATOM 1156 N N . VAL A 1 151 ? 2.613 7.93 -1.777 1 98.88 151 VAL A N 1
ATOM 1157 C CA . VAL A 1 151 ? 1.322 7.316 -1.481 1 98.88 151 VAL A CA 1
ATOM 1158 C C . VAL A 1 151 ? 0.695 6.785 -2.768 1 98.88 151 VAL A C 1
ATOM 1160 O O . VAL A 1 151 ? 0.785 7.426 -3.82 1 98.88 151 VAL A O 1
ATOM 1163 N N . VAL A 1 152 ? 0.154 5.578 -2.74 1 98.81 152 VAL A N 1
ATOM 1164 C CA . VAL A 1 152 ? -0.653 5.02 -3.818 1 98.81 152 VAL A CA 1
ATOM 1165 C C . VAL A 1 152 ? -2.107 4.898 -3.369 1 98.81 152 VAL A C 1
ATOM 1167 O O . VAL A 1 152 ? -2.381 4.613 -2.201 1 98.81 152 VAL A O 1
ATOM 1170 N N . CYS A 1 153 ? -3.008 5.133 -4.293 1 98.75 153 CYS A N 1
ATOM 1171 C CA . CYS A 1 153 ? -4.422 5.207 -3.936 1 98.75 153 CYS A CA 1
ATOM 1172 C C . CYS A 1 153 ? -5.25 4.258 -4.793 1 98.75 153 CYS A C 1
ATOM 1174 O O . CYS A 1 153 ? -4.812 3.844 -5.867 1 98.75 153 CYS A O 1
ATOM 1176 N N . ASP A 1 154 ? -6.406 3.91 -4.219 1 98.38 154 ASP A N 1
ATOM 1177 C CA . ASP A 1 154 ? -7.367 3.121 -4.984 1 98.38 154 ASP A CA 1
ATOM 1178 C C . ASP A 1 154 ? -8.25 4.02 -5.852 1 98.38 154 ASP A C 1
ATOM 1180 O O . ASP A 1 154 ? -7.969 5.207 -6.004 1 98.38 154 ASP A O 1
ATOM 1184 N N . GLU A 1 155 ? -9.211 3.467 -6.492 1 97.25 155 GLU A N 1
ATOM 1185 C CA . GLU A 1 155 ? -10.055 4.164 -7.457 1 97.25 155 GLU A CA 1
ATOM 1186 C C . GLU A 1 155 ? -10.859 5.281 -6.785 1 97.25 155 GLU A C 1
ATOM 1188 O O . GLU A 1 155 ? -11.211 6.27 -7.43 1 97.25 155 GLU A O 1
ATOM 1193 N N . LYS A 1 156 ? -11.125 5.145 -5.523 1 97.81 156 LYS A N 1
ATOM 1194 C CA . LYS A 1 156 ? -11.875 6.145 -4.777 1 97.81 156 LYS A CA 1
ATOM 1195 C C . LYS A 1 156 ? -10.945 7.164 -4.125 1 97.81 156 LYS A C 1
ATOM 1197 O O . LYS A 1 156 ? -11.352 7.879 -3.207 1 97.81 156 LYS A O 1
ATOM 1202 N N . GLN A 1 157 ? -9.672 7.133 -4.461 1 98.19 157 GLN A N 1
ATOM 1203 C CA . GLN A 1 157 ? -8.641 8.039 -3.967 1 98.19 157 GLN A CA 1
ATOM 1204 C C . GLN A 1 157 ? -8.383 7.824 -2.479 1 98.19 157 GLN A C 1
ATOM 1206 O O . GLN A 1 157 ? -8.148 8.781 -1.738 1 98.19 157 GLN A O 1
ATOM 1211 N N . ARG A 1 158 ? -8.586 6.598 -2.08 1 98.75 158 ARG A N 1
ATOM 1212 C CA . ARG A 1 158 ? -8.188 6.188 -0.737 1 98.75 158 ARG A CA 1
ATOM 1213 C C . ARG A 1 158 ? -6.789 5.586 -0.741 1 98.75 158 ARG A C 1
ATOM 1215 O O . ARG A 1 158 ? -6.422 4.852 -1.664 1 98.75 158 ARG A O 1
ATOM 1222 N N . ALA A 1 159 ? -6.07 5.891 0.279 1 98.88 159 ALA A N 1
ATOM 1223 C CA . ALA A 1 159 ? -4.703 5.383 0.352 1 98.88 159 ALA A CA 1
ATOM 1224 C C . ALA A 1 159 ? -4.688 3.863 0.475 1 98.88 159 ALA A C 1
ATOM 1226 O O . ALA A 1 159 ? -5.391 3.295 1.312 1 98.88 159 ALA A O 1
ATOM 1227 N N . LEU A 1 160 ? -3.922 3.275 -0.365 1 98.81 160 LEU A N 1
ATOM 1228 C CA . LEU A 1 160 ? -3.621 1.856 -0.22 1 98.81 160 LEU A CA 1
ATOM 1229 C C . LEU A 1 160 ? -2.402 1.648 0.673 1 98.81 160 LEU A C 1
ATOM 1231 O O . LEU A 1 160 ? -2.398 0.76 1.529 1 98.81 160 LEU A O 1
ATOM 1235 N N . TYR A 1 161 ? -1.446 2.516 0.444 1 98.88 161 TYR A N 1
ATOM 1236 C CA . TYR A 1 161 ? -0.23 2.406 1.241 1 98.88 161 TYR A CA 1
ATOM 1237 C C . TYR A 1 161 ? 0.599 3.682 1.148 1 98.88 161 TYR A C 1
ATOM 1239 O O . TYR A 1 161 ? 0.471 4.445 0.187 1 98.88 161 TYR A O 1
ATOM 1247 N N . PHE A 1 162 ? 1.369 3.949 2.143 1 98.88 162 PHE A N 1
ATOM 1248 C CA . PHE A 1 162 ? 2.408 4.973 2.186 1 98.88 162 PHE A CA 1
ATOM 1249 C C . PHE A 1 162 ? 3.783 4.34 2.365 1 98.88 162 PHE A C 1
ATOM 1251 O O . PHE A 1 162 ? 3.938 3.383 3.127 1 98.88 162 PHE A O 1
ATOM 1258 N N . SER A 1 163 ? 4.777 4.902 1.735 1 98.88 163 SER A N 1
ATOM 1259 C CA . SER A 1 163 ? 6.105 4.332 1.92 1 98.88 163 SER A CA 1
ATOM 1260 C C . SER A 1 163 ? 7.195 5.336 1.549 1 98.88 163 SER A C 1
ATOM 1262 O O . SER A 1 163 ? 6.953 6.262 0.769 1 98.88 163 SER A O 1
ATOM 1264 N N . ARG A 1 164 ? 8.281 5.148 2.121 1 98.38 164 ARG A N 1
ATOM 1265 C CA . ARG A 1 164 ? 9.5 5.859 1.733 1 98.38 164 ARG A CA 1
ATOM 1266 C C . ARG A 1 164 ? 10.094 5.27 0.459 1 98.38 164 ARG A C 1
ATOM 1268 O O . ARG A 1 164 ? 10.953 5.887 -0.176 1 98.38 164 ARG A O 1
ATOM 1275 N N . SER A 1 165 ? 9.625 4.109 0.04 1 98.19 165 SER A N 1
ATOM 1276 C CA . SER A 1 165 ? 10.062 3.443 -1.181 1 98.19 165 SER A CA 1
ATOM 1277 C C . SER A 1 165 ? 9.414 4.062 -2.414 1 98.19 165 SER A C 1
ATOM 1279 O O . SER A 1 165 ? 8.305 4.59 -2.338 1 98.19 165 SER A O 1
ATOM 1281 N N . PRO A 1 166 ? 10.148 4.008 -3.52 1 97.5 166 PRO A N 1
ATOM 1282 C CA . PRO A 1 166 ? 9.508 4.457 -4.758 1 97.5 166 PRO A CA 1
ATOM 1283 C C . PRO A 1 166 ? 8.328 3.572 -5.168 1 97.5 166 PRO A C 1
ATOM 1285 O O . PRO A 1 166 ? 8.508 2.373 -5.398 1 97.5 166 PRO A O 1
ATOM 1288 N N . MET A 1 167 ? 7.148 4.188 -5.215 1 97.75 167 MET A N 1
ATOM 1289 C CA . MET A 1 167 ? 5.961 3.463 -5.664 1 97.75 167 MET A CA 1
ATOM 1290 C C . MET A 1 167 ? 4.949 4.414 -6.293 1 97.75 167 MET A C 1
ATOM 1292 O O . MET A 1 167 ? 4.84 5.57 -5.879 1 97.75 167 MET A O 1
ATOM 1296 N N . PRO A 1 168 ? 4.258 3.91 -7.242 1 98.38 168 PRO A N 1
ATOM 1297 C CA . PRO A 1 168 ? 4.375 2.592 -7.871 1 98.38 168 PRO A CA 1
ATOM 1298 C C . PRO A 1 168 ? 5.691 2.41 -8.625 1 98.38 168 PRO A C 1
ATOM 1300 O O . PRO A 1 168 ? 6.352 3.395 -8.969 1 98.38 168 PRO A O 1
ATOM 1303 N N . TRP A 1 169 ? 6.066 1.193 -8.82 1 97.88 169 TRP A N 1
ATOM 1304 C CA . TRP A 1 169 ? 7.293 0.884 -9.539 1 97.88 169 TRP A CA 1
ATOM 1305 C C . TRP A 1 169 ? 7.047 0.831 -11.047 1 97.88 169 TRP A C 1
ATOM 1307 O O . TRP A 1 169 ? 6.152 0.118 -11.508 1 97.88 169 TRP A O 1
ATOM 1317 N N . ASP A 1 170 ? 7.777 1.629 -11.773 1 96.25 170 ASP A N 1
ATOM 1318 C CA . ASP A 1 170 ? 7.742 1.56 -13.234 1 96.25 170 ASP A CA 1
ATOM 1319 C C . ASP A 1 170 ? 8.602 0.407 -13.75 1 96.25 170 ASP A C 1
ATOM 1321 O O . ASP A 1 170 ? 9.766 0.603 -14.094 1 96.25 170 ASP A O 1
ATOM 1325 N N . ARG A 1 171 ? 8.008 -0.701 -13.859 1 94.56 171 ARG A N 1
ATOM 1326 C CA . ARG A 1 171 ? 8.742 -1.922 -14.172 1 94.56 171 ARG A CA 1
ATOM 1327 C C . ARG A 1 171 ? 9.562 -1.757 -15.453 1 94.56 171 ARG A C 1
ATOM 1329 O O . ARG A 1 171 ? 10.766 -2.004 -15.461 1 94.56 171 ARG A O 1
ATOM 1336 N N . ASP A 1 172 ? 8.984 -1.328 -16.531 1 93.12 172 ASP A N 1
ATOM 1337 C CA . ASP A 1 172 ? 9.648 -1.265 -17.828 1 93.12 172 ASP A CA 1
ATOM 1338 C C . ASP A 1 172 ? 10.562 -0.045 -17.922 1 93.12 172 ASP A C 1
ATOM 1340 O O . ASP A 1 172 ? 11.688 -0.14 -18.422 1 93.12 172 ASP A O 1
ATOM 1344 N N . GLY A 1 173 ? 10.133 1.069 -17.328 1 91.12 173 GLY A N 1
ATOM 1345 C CA . GLY A 1 173 ? 10.891 2.307 -17.422 1 91.12 173 GLY A CA 1
ATOM 1346 C C . GLY A 1 173 ? 12.164 2.285 -16.594 1 91.12 173 GLY A C 1
ATOM 1347 O O . GLY A 1 173 ? 13.203 2.766 -17.047 1 91.12 173 GLY A O 1
ATOM 1348 N N . PHE A 1 174 ? 12.148 1.737 -15.438 1 89.81 174 PHE A N 1
ATOM 1349 C CA . PHE A 1 174 ? 13.305 1.768 -14.555 1 89.81 174 PHE A CA 1
ATOM 1350 C C . PHE A 1 174 ? 14.32 0.702 -14.953 1 89.81 174 PHE A C 1
ATOM 1352 O O . PHE A 1 174 ? 15.492 0.788 -14.586 1 89.81 174 PHE A O 1
ATOM 1359 N N . ALA A 1 175 ? 13.852 -0.337 -15.641 1 86.44 175 ALA A N 1
ATOM 1360 C CA . ALA A 1 175 ? 14.781 -1.312 -16.203 1 86.44 175 ALA A CA 1
ATOM 1361 C C . ALA A 1 175 ? 15.594 -0.705 -17.344 1 86.44 175 ALA A C 1
ATOM 1363 O O . ALA A 1 175 ? 16.766 -1.02 -17.516 1 86.44 175 ALA A O 1
ATOM 1364 N N . SER A 1 176 ? 14.953 0.199 -18.016 1 84.88 176 SER A N 1
ATOM 1365 C CA . SER A 1 176 ? 15.555 0.775 -19.219 1 84.88 176 SER A CA 1
ATOM 1366 C C . SER A 1 176 ? 16.359 2.029 -18.891 1 84.88 176 SER A C 1
ATOM 1368 O O . SER A 1 176 ? 17.156 2.5 -19.703 1 84.88 176 SER A O 1
ATOM 1370 N N . ASN A 1 177 ? 16.109 2.613 -17.734 1 79.38 177 ASN A N 1
ATOM 1371 C CA . ASN A 1 177 ? 16.797 3.82 -17.312 1 79.38 177 ASN A CA 1
ATOM 1372 C C . ASN A 1 177 ? 17.484 3.627 -15.961 1 79.38 177 ASN A C 1
ATOM 1374 O O . ASN A 1 177 ? 17.031 4.172 -14.953 1 79.38 177 ASN A O 1
ATOM 1378 N N . PRO A 1 178 ? 18.625 3.184 -15.961 1 75.81 178 PRO A N 1
ATOM 1379 C CA . PRO A 1 178 ? 19.297 2.852 -14.703 1 75.81 178 PRO A CA 1
ATOM 1380 C C . PRO A 1 178 ? 19.781 4.09 -13.953 1 75.81 178 PRO A C 1
ATOM 1382 O O . PRO A 1 178 ? 19.953 4.047 -12.727 1 75.81 178 PRO A O 1
ATOM 1385 N N . ASP A 1 179 ? 19.891 5.168 -14.688 1 77.19 179 ASP A N 1
ATOM 1386 C CA . ASP A 1 179 ? 20.438 6.363 -14.055 1 77.19 179 ASP A CA 1
ATOM 1387 C C . ASP A 1 179 ? 19.375 7.055 -13.195 1 77.19 179 ASP A C 1
ATOM 1389 O O . ASP A 1 179 ? 19.703 7.84 -12.305 1 77.19 179 ASP A O 1
ATOM 1393 N N . ARG A 1 180 ? 18.172 6.719 -13.414 1 82.25 180 ARG A N 1
ATOM 1394 C CA . ARG A 1 180 ? 17.094 7.254 -12.594 1 82.25 180 ARG A CA 1
ATOM 1395 C C . ARG A 1 180 ? 17.203 8.766 -12.445 1 82.25 180 ARG A C 1
ATOM 1397 O O . ARG A 1 180 ? 17.172 9.289 -11.328 1 82.25 180 ARG A O 1
ATOM 1404 N N . THR A 1 181 ? 17.422 9.438 -13.531 1 86.19 181 THR A N 1
ATOM 1405 C CA . THR A 1 181 ? 17.516 10.891 -13.539 1 86.19 181 THR A CA 1
ATOM 1406 C C . THR A 1 181 ? 16.484 11.492 -14.492 1 86.19 181 THR A C 1
ATOM 1408 O O . THR A 1 181 ? 15.953 10.805 -15.359 1 86.19 181 THR A O 1
ATOM 1411 N N . GLY A 1 182 ? 16.125 12.766 -14.172 1 91 182 GLY A N 1
ATOM 1412 C CA . GLY A 1 182 ? 15.242 13.484 -15.078 1 91 182 GLY A CA 1
ATOM 1413 C C . GLY A 1 182 ? 13.797 13.477 -14.625 1 91 182 GLY A C 1
ATOM 1414 O O . GLY A 1 182 ? 13.516 13.453 -13.422 1 91 182 GLY A O 1
ATOM 1415 N N . LEU A 1 183 ? 12.875 13.656 -15.633 1 93.62 183 LEU A N 1
ATOM 1416 C CA . LEU A 1 183 ? 11.445 13.742 -15.352 1 93.62 183 LEU A CA 1
ATOM 1417 C C . LEU A 1 183 ? 10.797 12.359 -15.391 1 93.62 183 LEU A C 1
ATOM 1419 O O . LEU A 1 183 ? 11.211 11.492 -16.172 1 93.62 183 LEU A O 1
ATOM 1423 N N . LEU A 1 184 ? 9.852 12.172 -14.539 1 94.56 184 LEU A N 1
ATOM 1424 C CA . LEU A 1 184 ? 9.023 10.977 -14.633 1 94.56 184 LEU A CA 1
ATOM 1425 C C . LEU A 1 184 ? 8.156 11.016 -15.883 1 94.56 184 LEU A C 1
ATOM 1427 O O . LEU A 1 184 ? 7.844 12.086 -16.406 1 94.56 184 LEU A O 1
ATOM 1431 N N . PRO A 1 185 ? 7.801 9.797 -16.344 1 92.94 185 PRO A N 1
ATOM 1432 C CA . PRO A 1 185 ? 6.969 9.758 -17.547 1 92.94 185 PRO A CA 1
ATOM 1433 C C . PRO A 1 185 ? 5.605 10.406 -17.344 1 92.94 185 PRO A C 1
ATOM 1435 O O . PRO A 1 185 ? 5.055 10.359 -16.234 1 92.94 185 PRO A O 1
ATOM 1438 N N . VAL A 1 186 ? 5.09 10.922 -18.438 1 90.94 186 VAL A N 1
ATOM 1439 C CA . VAL A 1 186 ? 3.756 11.516 -18.406 1 90.94 186 VAL A CA 1
ATOM 1440 C C . VAL A 1 186 ? 2.727 10.453 -18.031 1 90.94 186 VAL A C 1
ATOM 1442 O O . VAL A 1 186 ? 2.771 9.328 -18.531 1 90.94 186 VAL A O 1
ATOM 1445 N N . GLY A 1 187 ? 1.854 10.828 -17.094 1 91.88 187 GLY A N 1
ATOM 1446 C CA . GLY A 1 187 ? 0.79 9.906 -16.719 1 91.88 187 GLY A CA 1
ATOM 1447 C C . GLY A 1 187 ? 1.181 8.969 -15.586 1 91.88 187 GLY A C 1
ATOM 1448 O O . GLY A 1 187 ? 0.341 8.227 -15.07 1 91.88 187 GLY A O 1
ATOM 1449 N N . PHE A 1 188 ? 2.459 8.945 -15.219 1 96 188 PHE A N 1
ATOM 1450 C CA . PHE A 1 188 ? 2.912 8.109 -14.109 1 96 188 PHE A CA 1
ATOM 1451 C C . PHE A 1 188 ? 2.287 8.57 -12.797 1 96 188 PHE A C 1
ATOM 1453 O O . PHE A 1 188 ? 2.379 9.75 -12.445 1 96 188 PHE A O 1
ATOM 1460 N N . PRO A 1 189 ? 1.624 7.68 -12.156 1 96.5 189 PRO A N 1
ATOM 1461 C CA . PRO A 1 189 ? 0.856 8.094 -10.984 1 96.5 189 PRO A CA 1
ATOM 1462 C C . PRO A 1 189 ? 1.701 8.141 -9.711 1 96.5 189 PRO A C 1
ATOM 1464 O O . PRO A 1 189 ? 1.343 7.52 -8.703 1 96.5 189 PRO A O 1
ATOM 1467 N N . ALA A 1 190 ? 2.725 8.969 -9.734 1 97.62 190 ALA A N 1
ATOM 1468 C CA . ALA A 1 190 ? 3.574 9.172 -8.562 1 97.62 190 ALA A CA 1
ATOM 1469 C C . ALA A 1 190 ? 3.059 10.328 -7.707 1 97.62 190 ALA A C 1
ATOM 1471 O O . ALA A 1 190 ? 2.953 11.461 -8.18 1 97.62 190 ALA A O 1
ATOM 1472 N N . LEU A 1 191 ? 2.752 9.992 -6.461 1 98.62 191 LEU A N 1
ATOM 1473 C CA . LEU A 1 191 ? 2.221 11 -5.555 1 98.62 191 LEU A CA 1
ATOM 1474 C C . LEU A 1 191 ? 3.096 11.133 -4.312 1 98.62 191 LEU A C 1
ATOM 1476 O O . LEU A 1 191 ? 3.559 10.133 -3.766 1 98.62 191 LEU A O 1
ATOM 1480 N N . ARG A 1 192 ? 3.295 12.32 -3.932 1 98.12 192 ARG A N 1
ATOM 1481 C CA . ARG A 1 192 ? 3.988 12.664 -2.693 1 98.12 192 ARG A CA 1
ATOM 1482 C C . ARG A 1 192 ? 2.994 13.023 -1.594 1 98.12 192 ARG A C 1
ATOM 1484 O O . ARG A 1 192 ? 2.107 13.852 -1.799 1 98.12 192 ARG A O 1
ATOM 1491 N N . HIS A 1 193 ? 3.156 12.391 -0.501 1 98.12 193 HIS A N 1
ATOM 1492 C CA . HIS A 1 193 ? 2.336 12.711 0.662 1 98.12 193 HIS A CA 1
ATOM 1493 C C . HIS A 1 193 ? 2.719 14.07 1.245 1 98.12 193 HIS A C 1
ATOM 1495 O O . HIS A 1 193 ? 3.904 14.375 1.387 1 98.12 193 HIS A O 1
ATOM 1501 N N . ILE A 1 194 ? 1.768 14.883 1.475 1 95.81 194 ILE A N 1
ATOM 1502 C CA . ILE A 1 194 ? 1.891 16.125 2.232 1 95.81 194 ILE A CA 1
ATOM 1503 C C . ILE A 1 194 ? 1.307 15.938 3.631 1 95.81 194 ILE A C 1
ATOM 1505 O O . ILE A 1 194 ? 0.13 15.594 3.777 1 95.81 194 ILE A O 1
ATOM 1509 N N . GLY A 1 195 ? 2.047 16.156 4.621 1 93.12 195 GLY A N 1
ATOM 1510 C CA . GLY A 1 195 ? 1.744 15.789 6 1 93.12 195 GLY A CA 1
ATOM 1511 C C . GLY A 1 195 ? 0.672 16.672 6.625 1 93.12 195 GLY A C 1
ATOM 1512 O O . GLY A 1 195 ? 0.909 17.312 7.648 1 93.12 195 GLY A O 1
ATOM 1513 N N . LEU A 1 196 ? -0.422 16.828 6.07 1 95.5 196 LEU A N 1
ATOM 1514 C CA . LEU A 1 196 ? -1.633 17.406 6.633 1 95.5 196 LEU A CA 1
ATOM 1515 C C . LEU A 1 196 ? -2.672 16.344 6.926 1 95.5 196 LEU A C 1
ATOM 1517 O O . LEU A 1 196 ? -3.027 15.555 6.043 1 95.5 196 LEU A O 1
ATOM 1521 N N . TYR A 1 197 ? -3.146 16.344 8.141 1 97.38 197 TYR A N 1
ATOM 1522 C CA . TYR A 1 197 ? -4.07 15.289 8.539 1 97.38 197 TYR A CA 1
ATOM 1523 C C . TYR A 1 197 ? -5.398 15.875 9.008 1 97.38 197 TYR A C 1
ATOM 1525 O O . TYR A 1 197 ? -5.426 16.875 9.727 1 97.38 197 TYR A O 1
ATOM 1533 N N . VAL A 1 198 ? -6.398 15.281 8.586 1 98.38 198 VAL A N 1
ATOM 1534 C CA . VAL A 1 198 ? -7.773 15.609 8.953 1 98.38 198 VAL A CA 1
ATOM 1535 C C . VAL A 1 198 ? -8.469 14.359 9.5 1 98.38 198 VAL A C 1
ATOM 1537 O O . VAL A 1 198 ? -8.383 13.281 8.906 1 98.38 198 VAL A O 1
ATOM 1540 N N . TYR A 1 199 ? -9.164 14.539 10.594 1 98.5 199 TYR A N 1
ATOM 1541 C CA . TYR A 1 199 ? -9.758 13.391 11.273 1 98.5 199 TYR A CA 1
ATOM 1542 C C . TYR A 1 199 ? -11.234 13.617 11.531 1 98.5 199 TYR A C 1
ATOM 1544 O O . TYR A 1 199 ? -11.672 14.75 11.742 1 98.5 199 TYR A O 1
ATOM 1552 N N . ARG A 1 200 ? -11.93 12.555 11.531 1 98.69 200 ARG A N 1
ATOM 1553 C CA . ARG A 1 200 ? -13.188 12.57 12.281 1 98.69 200 ARG A CA 1
ATOM 1554 C C . ARG A 1 200 ? -12.93 12.43 13.781 1 98.69 200 ARG A C 1
ATOM 1556 O O . ARG A 1 200 ? -12.062 11.656 14.195 1 98.69 200 ARG A O 1
ATOM 1563 N N . ALA A 1 201 ? -13.703 13.094 14.562 1 98.5 201 ALA A N 1
ATOM 1564 C CA . ALA A 1 201 ? -13.547 13.062 16.016 1 98.5 201 ALA A CA 1
ATOM 1565 C C . ALA A 1 201 ? -13.672 11.641 16.547 1 98.5 201 ALA A C 1
ATOM 1567 O O . ALA A 1 201 ? -13.008 11.266 17.516 1 98.5 201 ALA A O 1
ATOM 1568 N N . SER A 1 202 ? -14.453 10.828 15.922 1 98.44 202 SER A N 1
ATOM 1569 C CA . SER A 1 202 ? -14.641 9.438 16.328 1 98.44 202 SER A CA 1
ATOM 1570 C C . SER A 1 202 ? -13.328 8.664 16.25 1 98.44 202 SER A C 1
ATOM 1572 O O . SER A 1 202 ? -13.055 7.805 17.094 1 98.44 202 SER A O 1
ATOM 1574 N N . LEU A 1 203 ? -12.562 8.922 15.219 1 98.25 203 LEU A N 1
ATOM 1575 C CA . LEU A 1 203 ? -11.266 8.258 15.086 1 98.25 203 LEU A CA 1
ATOM 1576 C C . LEU A 1 203 ? -10.312 8.695 16.188 1 98.25 203 LEU A C 1
ATOM 1578 O O . LEU A 1 203 ? -9.602 7.875 16.766 1 98.25 203 LEU A O 1
ATOM 1582 N N . LEU A 1 204 ? -10.25 9.977 16.453 1 97.81 204 LEU A N 1
ATOM 1583 C CA . LEU A 1 204 ? -9.391 10.5 17.516 1 97.81 204 LEU A CA 1
ATOM 1584 C C . LEU A 1 204 ? -9.742 9.875 18.859 1 97.81 204 LEU A C 1
ATOM 1586 O O . LEU A 1 204 ? -8.852 9.586 19.672 1 97.81 204 LEU A O 1
ATOM 1590 N N . ALA A 1 205 ? -10.984 9.633 19.078 1 97.19 205 ALA A N 1
ATOM 1591 C CA . ALA A 1 205 ? -11.461 9.078 20.344 1 97.19 205 ALA A CA 1
ATOM 1592 C C . ALA A 1 205 ? -10.938 7.664 20.547 1 97.19 205 ALA A C 1
ATOM 1594 O O . ALA A 1 205 ? -10.75 7.23 21.688 1 97.19 205 ALA A O 1
ATOM 1595 N N . LYS A 1 206 ? -10.695 6.984 19.469 1 95.75 206 LYS A N 1
ATOM 1596 C CA . LYS A 1 206 ? -10.25 5.605 19.625 1 95.75 206 LYS A CA 1
ATOM 1597 C C . LYS A 1 206 ? -8.75 5.484 19.359 1 95.75 206 LYS A C 1
ATOM 1599 O O . LYS A 1 206 ? -8.203 4.379 19.344 1 95.75 206 LYS A O 1
ATOM 1604 N N . TYR A 1 207 ? -8.055 6.559 19.172 1 94.56 207 TYR A N 1
ATOM 1605 C CA . TYR A 1 207 ? -6.648 6.531 18.766 1 94.56 207 TYR A CA 1
ATOM 1606 C C . TYR A 1 207 ? -5.797 5.84 19.828 1 94.56 207 TYR A C 1
ATOM 1608 O O . TYR A 1 207 ? -4.898 5.059 19.5 1 94.56 207 TYR A O 1
ATOM 1616 N N . ALA A 1 208 ? -6.078 6.117 21.094 1 87.25 208 ALA A N 1
ATOM 1617 C CA . ALA A 1 208 ? -5.293 5.578 22.203 1 87.25 208 ALA A CA 1
ATOM 1618 C C . ALA A 1 208 ? -5.348 4.055 22.219 1 87.25 208 ALA A C 1
ATOM 1620 O O . ALA A 1 208 ? -4.453 3.402 22.766 1 87.25 208 ALA A O 1
ATOM 1621 N N . ASP A 1 209 ? -6.355 3.512 21.609 1 91.25 209 ASP A N 1
ATOM 1622 C CA . ASP A 1 209 ? -6.547 2.064 21.609 1 91.25 209 ASP A CA 1
ATOM 1623 C C . ASP A 1 209 ? -5.922 1.427 20.359 1 91.25 209 ASP A C 1
ATOM 1625 O O . ASP A 1 209 ? -5.93 0.202 20.219 1 91.25 209 ASP A O 1
ATOM 1629 N N . LEU A 1 210 ? -5.383 2.197 19.547 1 93.75 210 LEU A N 1
ATOM 1630 C CA . LEU A 1 210 ? -4.77 1.67 18.328 1 93.75 210 LEU A CA 1
ATOM 1631 C C . LEU A 1 210 ? -3.273 1.446 18.531 1 93.75 210 LEU A C 1
ATOM 1633 O O . LEU A 1 210 ? -2.518 2.402 18.719 1 93.75 210 LEU A O 1
ATOM 1637 N N . PRO A 1 211 ? -2.879 0.215 18.516 1 92.44 211 PRO A N 1
ATOM 1638 C CA . PRO A 1 211 ? -1.452 -0.046 18.719 1 92.44 211 PRO A CA 1
ATOM 1639 C C . PRO A 1 211 ? -0.602 0.381 17.516 1 92.44 211 PRO A C 1
ATOM 1641 O O . PRO A 1 211 ? -1.098 0.437 16.391 1 92.44 211 PRO A O 1
ATOM 1644 N N . MET A 1 212 ? 0.634 0.731 17.812 1 93.75 212 MET A N 1
ATOM 1645 C CA . MET A 1 212 ? 1.583 0.959 16.719 1 93.75 212 MET A CA 1
ATOM 1646 C C . MET A 1 212 ? 1.684 -0.267 15.82 1 93.75 212 MET A C 1
ATOM 1648 O O . MET A 1 212 ? 1.803 -1.393 16.312 1 93.75 212 MET A O 1
ATOM 1652 N N . SER A 1 213 ? 1.631 -0.052 14.562 1 95.69 213 SER A N 1
ATOM 1653 C CA . SER A 1 213 ? 1.722 -1.179 13.641 1 95.69 213 SER A CA 1
ATOM 1654 C C . SER A 1 213 ? 3.176 -1.532 13.344 1 95.69 213 SER A C 1
ATOM 1656 O O . SER A 1 213 ? 4.062 -0.688 13.469 1 95.69 213 SER A O 1
ATOM 1658 N N . PRO A 1 214 ? 3.441 -2.811 12.93 1 96.62 214 PRO A N 1
ATOM 1659 C CA . PRO A 1 214 ? 4.793 -3.154 12.484 1 96.62 214 PRO A CA 1
ATOM 1660 C C . PRO A 1 214 ? 5.273 -2.289 11.32 1 96.62 214 PRO A C 1
ATOM 1662 O O . PRO A 1 214 ? 6.445 -1.906 11.273 1 96.62 214 PRO A O 1
ATOM 1665 N N . LEU A 1 215 ? 4.371 -1.951 10.398 1 98 215 LEU A N 1
ATOM 1666 C CA . LEU A 1 215 ? 4.727 -1.114 9.258 1 98 215 LEU A CA 1
ATOM 1667 C C . LEU A 1 215 ? 5.121 0.286 9.711 1 98 215 LEU A C 1
ATOM 1669 O O . LEU A 1 215 ? 6.113 0.841 9.234 1 98 215 LEU A O 1
ATOM 1673 N N . GLU A 1 216 ? 4.293 0.862 10.672 1 96.88 216 GLU A N 1
ATOM 1674 C CA . GLU A 1 216 ? 4.578 2.168 11.258 1 96.88 216 GLU A CA 1
ATOM 1675 C C . GLU A 1 216 ? 5.945 2.178 11.945 1 96.88 216 GLU A C 1
ATOM 1677 O O . GLU A 1 216 ? 6.715 3.125 11.789 1 96.88 216 GLU A O 1
ATOM 1682 N N . ARG A 1 217 ? 6.262 1.126 12.664 1 96.31 217 ARG A N 1
ATOM 1683 C CA . ARG A 1 217 ? 7.504 1.014 13.422 1 96.31 217 ARG A CA 1
ATOM 1684 C C . ARG A 1 217 ? 8.719 1.111 12.5 1 96.31 217 ARG A C 1
ATOM 1686 O O . ARG A 1 217 ? 9.695 1.79 12.828 1 96.31 217 ARG A O 1
ATOM 1693 N N . TRP A 1 218 ? 8.648 0.476 11.352 1 97.31 218 TRP A N 1
ATOM 1694 C CA . TRP A 1 218 ? 9.82 0.371 10.484 1 97.31 218 TRP A CA 1
ATOM 1695 C C . TRP A 1 218 ? 9.898 1.555 9.531 1 97.31 218 TRP A C 1
ATOM 1697 O O . TRP A 1 218 ? 10.977 2.107 9.297 1 97.31 218 TRP A O 1
ATOM 1707 N N . GLU A 1 219 ? 8.781 1.927 8.992 1 97.88 219 GLU A N 1
ATOM 1708 C CA . GLU A 1 219 ? 8.75 3.043 8.047 1 97.88 219 GLU A CA 1
ATOM 1709 C C . GLU A 1 219 ? 8.852 4.379 8.773 1 97.88 219 GLU A C 1
ATOM 1711 O O . GLU A 1 219 ? 9.195 5.398 8.172 1 97.88 219 GLU A O 1
ATOM 1716 N N . LYS A 1 220 ? 8.484 4.387 10.062 1 96.31 220 LYS A N 1
ATOM 1717 C CA . LYS A 1 220 ? 8.367 5.613 10.852 1 96.31 220 LYS A CA 1
ATOM 1718 C C . LYS A 1 220 ? 7.352 6.57 10.242 1 96.31 220 LYS A C 1
ATOM 1720 O O . LYS A 1 220 ? 7.633 7.758 10.07 1 96.31 220 LYS A O 1
ATOM 1725 N N . LEU A 1 221 ? 6.246 6.031 9.836 1 96.56 221 LEU A N 1
ATOM 1726 C CA . LEU A 1 221 ? 5.105 6.762 9.305 1 96.56 221 LEU A CA 1
ATOM 1727 C C . LEU A 1 221 ? 3.848 6.48 10.117 1 96.56 221 LEU A C 1
ATOM 1729 O O . LEU A 1 221 ? 3.299 5.379 10.07 1 96.56 221 LEU A O 1
ATOM 1733 N N . GLU A 1 222 ? 3.346 7.438 10.773 1 93.94 222 GLU A N 1
ATOM 1734 C CA . GLU A 1 222 ? 2.281 7.27 11.758 1 93.94 222 GLU A CA 1
ATOM 1735 C C . GLU A 1 222 ? 0.975 6.848 11.086 1 93.94 222 GLU A C 1
ATOM 1737 O O . GLU A 1 222 ? 0.217 6.051 11.648 1 93.94 222 GLU A O 1
ATOM 1742 N N . GLN A 1 223 ? 0.721 7.34 9.906 1 96.12 223 GLN A N 1
ATOM 1743 C CA . GLN A 1 223 ? -0.556 7.094 9.242 1 96.12 223 GLN A CA 1
ATOM 1744 C C . GLN A 1 223 ? -0.703 5.625 8.859 1 96.12 223 GLN A C 1
ATOM 1746 O O . GLN A 1 223 ? -1.806 5.164 8.562 1 96.12 223 GLN A O 1
ATOM 1751 N N . LEU A 1 224 ? 0.412 4.844 8.891 1 98.06 224 LEU A N 1
ATOM 1752 C CA . LEU A 1 224 ? 0.328 3.422 8.578 1 98.06 224 LEU A CA 1
ATOM 1753 C C . LEU A 1 224 ? -0.432 2.672 9.672 1 98.06 224 LEU A C 1
ATOM 1755 O O . LEU A 1 224 ? -0.955 1.581 9.43 1 98.06 224 LEU A O 1
ATOM 1759 N N . ARG A 1 225 ? -0.483 3.264 10.875 1 96.81 225 ARG A N 1
ATOM 1760 C CA . ARG A 1 225 ? -1.274 2.699 11.961 1 96.81 225 ARG A CA 1
ATOM 1761 C C . ARG A 1 225 ? -2.73 2.521 11.547 1 96.81 225 ARG A C 1
ATOM 1763 O O . ARG A 1 225 ? -3.34 1.487 11.82 1 96.81 225 ARG A O 1
ATOM 1770 N N . PHE A 1 226 ? -3.223 3.521 10.875 1 97.94 226 PHE A N 1
ATOM 1771 C CA . PHE A 1 226 ? -4.625 3.535 10.484 1 97.94 226 PHE A CA 1
ATOM 1772 C C . PHE A 1 226 ? -4.895 2.512 9.391 1 97.94 226 PHE A C 1
ATOM 1774 O O . PHE A 1 226 ? -5.84 1.729 9.477 1 97.94 226 PHE A O 1
ATOM 1781 N N . LEU A 1 227 ? -4.039 2.463 8.367 1 98.5 227 LEU A N 1
ATOM 1782 C CA . LEU A 1 227 ? -4.215 1.491 7.293 1 98.5 227 LEU A CA 1
ATOM 1783 C C . LEU A 1 227 ? -4.141 0.066 7.832 1 98.5 227 LEU A C 1
ATOM 1785 O O . LEU A 1 227 ? -4.91 -0.802 7.41 1 98.5 227 LEU A O 1
ATOM 1789 N N . HIS A 1 228 ? -3.217 -0.132 8.758 1 98.12 228 HIS A N 1
ATOM 1790 C CA . HIS A 1 228 ? -3.016 -1.456 9.336 1 98.12 228 HIS A CA 1
ATOM 1791 C C . HIS A 1 228 ? -4.266 -1.932 10.07 1 98.12 228 HIS A C 1
ATOM 1793 O O . HIS A 1 228 ? -4.555 -3.131 10.094 1 98.12 228 HIS A O 1
ATOM 1799 N N . GLN A 1 229 ? -5.016 -1.014 10.555 1 97.31 229 GLN A N 1
ATOM 1800 C CA . GLN A 1 229 ? -6.215 -1.351 11.312 1 97.31 229 GLN A CA 1
ATOM 1801 C C . GLN A 1 229 ? -7.449 -1.355 10.414 1 97.31 229 GLN A C 1
ATOM 1803 O O . GLN A 1 229 ? -8.578 -1.482 10.898 1 97.31 229 GLN A O 1
ATOM 1808 N N . GLY A 1 230 ? -7.281 -1.144 9.164 1 96.94 230 GLY A N 1
ATOM 1809 C CA . GLY A 1 230 ? -8.383 -1.199 8.219 1 96.94 230 GLY A CA 1
ATOM 1810 C C . GLY A 1 230 ? -9.141 0.11 8.102 1 96.94 230 GLY A C 1
ATOM 1811 O O . GLY A 1 230 ? -10.234 0.156 7.535 1 96.94 230 GLY A O 1
ATOM 1812 N N . ILE A 1 231 ? -8.586 1.18 8.648 1 98 231 ILE A N 1
ATOM 1813 C CA . ILE A 1 231 ? -9.203 2.498 8.586 1 98 231 ILE A CA 1
ATOM 1814 C C . ILE A 1 231 ? -8.961 3.121 7.215 1 98 231 ILE A C 1
ATOM 1816 O O . ILE A 1 231 ? -7.844 3.072 6.695 1 98 231 ILE A O 1
ATOM 1820 N N . LYS A 1 232 ? -10.039 3.684 6.609 1 98.44 232 LYS A N 1
ATOM 1821 C CA . LYS A 1 232 ? -9.938 4.285 5.281 1 98.44 232 LYS A CA 1
ATOM 1822 C C . LYS A 1 232 ? -9.422 5.719 5.367 1 98.44 232 LYS A C 1
ATOM 1824 O O . LYS A 1 232 ? -9.914 6.512 6.172 1 98.44 232 LYS A O 1
ATOM 1829 N N . VAL A 1 233 ? -8.422 5.992 4.602 1 98.75 233 VAL A N 1
ATOM 1830 C CA . VAL A 1 233 ? -7.789 7.305 4.551 1 98.75 233 VAL A CA 1
ATOM 1831 C C . VAL A 1 233 ? -8 7.934 3.176 1 98.75 233 VAL A C 1
ATOM 1833 O O . VAL A 1 233 ? -7.496 7.43 2.172 1 98.75 233 VAL A O 1
ATOM 1836 N N . GLN A 1 234 ? -8.727 9.008 3.111 1 98.81 234 GLN A N 1
ATOM 1837 C CA . GLN A 1 234 ? -8.922 9.742 1.864 1 98.81 234 GLN A CA 1
ATOM 1838 C C . GLN A 1 234 ? -7.723 10.633 1.561 1 98.81 234 GLN A C 1
ATOM 1840 O O . GLN A 1 234 ? -7.121 11.211 2.471 1 98.81 234 GLN A O 1
ATOM 1845 N N . VAL A 1 235 ? -7.355 10.758 0.286 1 98.81 235 VAL A N 1
ATOM 1846 C CA . VAL A 1 235 ? -6.215 11.57 -0.121 1 98.81 235 VAL A CA 1
ATOM 1847 C C . VAL A 1 235 ? -6.676 12.664 -1.082 1 98.81 235 VAL A C 1
ATOM 1849 O O . VAL A 1 235 ? -7.051 12.375 -2.223 1 98.81 235 VAL A O 1
ATOM 1852 N N . ALA A 1 236 ? -6.656 13.883 -0.605 1 98.5 236 ALA A N 1
ATOM 1853 C CA . ALA A 1 236 ? -6.934 15.023 -1.479 1 98.5 236 ALA A CA 1
ATOM 1854 C C . ALA A 1 236 ? -5.711 15.383 -2.32 1 98.5 236 ALA A C 1
ATOM 1856 O O . ALA A 1 236 ? -4.578 15.328 -1.833 1 98.5 236 ALA A O 1
ATOM 1857 N N . LEU A 1 237 ? -5.922 15.781 -3.531 1 97.56 237 LEU A N 1
ATOM 1858 C CA . LEU A 1 237 ? -4.82 16.125 -4.422 1 97.56 237 LEU A CA 1
ATOM 1859 C C . LEU A 1 237 ? -4.594 17.641 -4.449 1 97.56 237 LEU A C 1
ATOM 1861 O O . LEU A 1 237 ? -5.535 18.406 -4.652 1 97.56 237 LEU A O 1
ATOM 1865 N N . ALA A 1 238 ? -3.391 17.969 -4.195 1 96.56 238 ALA A N 1
ATOM 1866 C CA . ALA A 1 238 ? -2.971 19.375 -4.301 1 96.56 238 ALA A CA 1
ATOM 1867 C C . ALA A 1 238 ? -2.314 19.641 -5.648 1 96.56 238 ALA A C 1
ATOM 1869 O O . ALA A 1 238 ? -1.811 18.719 -6.301 1 96.56 238 ALA A O 1
ATOM 1870 N N . ASP A 1 239 ? -2.307 20.875 -6.035 1 92 239 ASP A N 1
ATOM 1871 C CA . ASP A 1 239 ? -1.726 21.266 -7.312 1 92 239 ASP A CA 1
ATOM 1872 C C . ASP A 1 239 ? -0.2 21.219 -7.262 1 92 239 ASP A C 1
ATOM 1874 O O . ASP A 1 239 ? 0.457 21.094 -8.297 1 92 239 ASP A O 1
ATOM 1878 N N . GLY A 1 240 ? 0.286 21.359 -6.133 1 91 240 GLY A N 1
ATOM 1879 C CA . GLY A 1 240 ? 1.73 21.375 -5.969 1 91 240 GLY A CA 1
ATOM 1880 C C . GLY A 1 240 ? 2.168 21.297 -4.52 1 91 240 GLY A C 1
ATOM 1881 O O . GLY A 1 240 ? 1.333 21.172 -3.619 1 91 240 GLY A O 1
ATOM 1882 N N . LEU A 1 241 ? 3.461 21.359 -4.383 1 89.81 241 LEU A N 1
ATOM 1883 C CA . LEU A 1 241 ? 4.051 21.297 -3.049 1 89.81 241 LEU A CA 1
ATOM 1884 C C . LEU A 1 241 ? 3.881 22.625 -2.324 1 89.81 241 LEU A C 1
ATOM 1886 O O . LEU A 1 241 ? 4.172 23.688 -2.887 1 89.81 241 LEU A O 1
ATOM 1890 N N . PRO A 1 242 ? 3.387 22.531 -1.131 1 88.06 242 PRO A N 1
ATOM 1891 C CA . PRO A 1 242 ? 3.385 23.766 -0.351 1 88.06 242 PRO A CA 1
ATOM 1892 C C . PRO A 1 242 ? 4.785 24.219 0.061 1 88.06 242 PRO A C 1
ATOM 1894 O O . PRO A 1 242 ? 5.742 23.438 -0.065 1 88.06 242 PRO A O 1
ATOM 1897 N N . THR A 1 243 ? 4.797 25.406 0.516 1 84.06 243 THR A N 1
ATOM 1898 C CA . THR A 1 243 ? 6.059 25.938 1.031 1 84.06 243 THR A CA 1
ATOM 1899 C C . THR A 1 243 ? 6.512 25.141 2.256 1 84.06 243 THR A C 1
ATOM 1901 O O . THR A 1 243 ? 5.691 24.781 3.104 1 84.06 243 THR A O 1
ATOM 1904 N N . HIS A 1 244 ? 7.781 24.969 2.27 1 83.19 244 HIS A N 1
ATOM 1905 C CA . HIS A 1 244 ? 8.359 24.234 3.391 1 83.19 244 HIS A CA 1
ATOM 1906 C C . HIS A 1 244 ? 8.164 25 4.703 1 83.19 244 HIS A C 1
ATOM 1908 O O . HIS A 1 244 ? 8.242 26.219 4.734 1 83.19 244 HIS A O 1
ATOM 1914 N N . GLY A 1 245 ? 7.984 24.312 5.75 1 89.38 245 GLY A N 1
ATOM 1915 C CA . GLY A 1 245 ? 7.844 24.906 7.07 1 89.38 245 GLY A CA 1
ATOM 1916 C C . GLY A 1 245 ? 9.172 25.297 7.691 1 89.38 245 GLY A C 1
ATOM 1917 O O . GLY A 1 245 ? 10.172 25.438 6.988 1 89.38 245 GLY A O 1
ATOM 1918 N N . VAL A 1 246 ? 9.172 25.703 8.914 1 91.06 246 VAL A N 1
ATOM 1919 C CA . VAL A 1 246 ? 10.359 26.109 9.656 1 91.06 246 VAL A CA 1
ATOM 1920 C C . VAL A 1 246 ? 10.875 24.938 10.5 1 91.06 246 VAL A C 1
ATOM 1922 O O . VAL A 1 246 ? 10.336 24.656 11.578 1 91.06 246 VAL A O 1
ATOM 1925 N N . ASP A 1 247 ? 11.953 24.328 10.039 1 87.69 247 ASP A N 1
ATOM 1926 C CA . ASP A 1 247 ? 12.523 23.219 10.805 1 87.69 247 ASP A CA 1
ATOM 1927 C C . ASP A 1 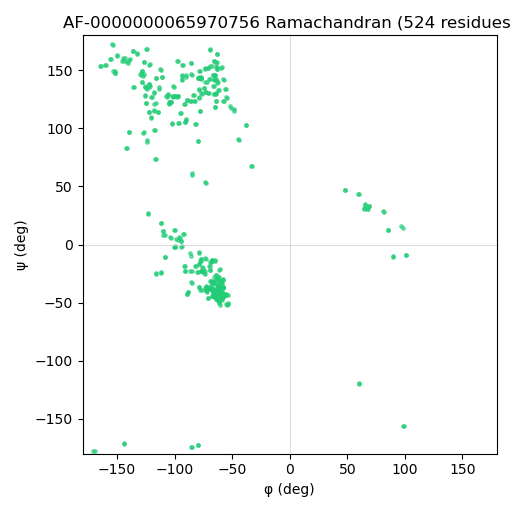247 ? 13.922 23.562 11.305 1 87.69 247 ASP A C 1
ATOM 1929 O O . ASP A 1 247 ? 14.391 22.984 12.289 1 87.69 247 ASP A O 1
ATOM 1933 N N . THR A 1 248 ? 14.555 24.484 10.57 1 90.44 248 THR A N 1
ATOM 1934 C CA . THR A 1 248 ? 15.906 24.922 10.898 1 90.44 248 THR A CA 1
ATOM 1935 C C . THR A 1 248 ? 16.016 26.438 10.875 1 90.44 248 THR A C 1
ATOM 1937 O O . THR A 1 248 ? 15.141 27.125 10.344 1 90.44 248 THR A O 1
ATOM 1940 N N . PRO A 1 249 ? 17.125 26.812 11.5 1 92.12 249 PRO A N 1
ATOM 1941 C CA . PRO A 1 249 ? 17.344 28.25 11.43 1 92.12 249 PRO A CA 1
ATOM 1942 C C . PRO A 1 249 ? 17.438 28.766 9.992 1 92.12 249 PRO A C 1
ATOM 1944 O O . PRO A 1 249 ? 17 29.875 9.688 1 92.12 249 PRO A O 1
ATOM 1947 N N . GLU A 1 250 ? 17.984 27.953 9.188 1 92.56 250 GLU A N 1
ATOM 1948 C CA . GLU A 1 250 ? 18.109 28.312 7.777 1 92.56 250 GLU A CA 1
ATOM 1949 C C . GLU A 1 250 ? 16.734 28.453 7.121 1 92.56 250 GLU A C 1
ATOM 1951 O O . GLU A 1 250 ? 16.531 29.344 6.297 1 92.56 250 GLU A O 1
ATOM 1956 N N . ASP A 1 251 ? 15.828 27.609 7.402 1 92.5 251 ASP A N 1
ATOM 1957 C CA . ASP A 1 251 ? 14.461 27.703 6.895 1 92.5 251 ASP A CA 1
ATOM 1958 C C . ASP A 1 251 ? 13.836 29.047 7.281 1 92.5 251 ASP A C 1
ATOM 1960 O O . ASP A 1 251 ? 13.18 29.688 6.457 1 92.5 251 ASP A O 1
ATOM 1964 N N . LEU A 1 252 ? 14.039 29.422 8.508 1 93.5 252 LEU A N 1
ATOM 1965 C CA . LEU A 1 252 ? 13.477 30.656 9.031 1 93.5 252 LEU A CA 1
ATOM 1966 C C . LEU A 1 252 ? 14.016 31.875 8.273 1 93.5 252 LEU A C 1
ATOM 1968 O O . LEU A 1 252 ? 13.25 32.781 7.91 1 93.5 252 LEU A O 1
ATOM 1972 N N . GLU A 1 253 ? 15.266 31.828 8.078 1 93.5 253 GLU A N 1
ATOM 1973 C CA . GLU A 1 253 ? 15.906 32.938 7.375 1 93.5 253 GLU A CA 1
ATOM 1974 C C . GLU A 1 253 ? 15.398 33.062 5.941 1 93.5 253 GLU A C 1
ATOM 1976 O O . GLU A 1 253 ? 15.195 34.156 5.43 1 93.5 253 GLU A O 1
ATOM 1981 N N . LYS A 1 254 ? 15.219 31.938 5.367 1 92.44 254 LYS A N 1
ATOM 1982 C CA . LYS A 1 254 ? 14.68 31.938 4.012 1 92.44 254 LYS A CA 1
ATOM 1983 C C . LYS A 1 254 ? 13.281 32.562 3.971 1 92.44 254 LYS A C 1
ATOM 1985 O O . LYS A 1 254 ? 12.969 33.344 3.066 1 92.44 254 LYS A O 1
ATOM 1990 N N . LEU A 1 255 ? 12.492 32.219 4.883 1 92.06 255 LEU A N 1
ATOM 1991 C CA . LEU A 1 255 ? 11.133 32.719 4.945 1 92.06 255 LEU A CA 1
ATOM 1992 C C . LEU A 1 255 ? 11.133 34.219 5.242 1 92.06 255 LEU A C 1
ATOM 1994 O O . LEU A 1 255 ? 10.32 34.969 4.699 1 92.06 255 LEU A O 1
ATOM 1998 N N . ARG A 1 256 ? 12.016 34.625 6.102 1 92.62 256 ARG A N 1
ATOM 1999 C CA . ARG A 1 256 ? 12.141 36.062 6.395 1 92.62 256 ARG A CA 1
ATOM 2000 C C . ARG A 1 256 ? 12.469 36.844 5.133 1 92.62 256 ARG A C 1
ATOM 2002 O O . ARG A 1 256 ? 11.906 37.906 4.898 1 92.62 256 ARG A O 1
ATOM 2009 N N . TYR A 1 257 ? 13.367 36.25 4.484 1 90.81 257 TYR A N 1
ATOM 2010 C CA . TYR A 1 257 ? 13.773 36.875 3.24 1 90.81 257 TYR A CA 1
ATOM 2011 C C . TYR A 1 257 ? 12.594 37 2.277 1 90.81 257 TYR A C 1
ATOM 2013 O O . TYR A 1 257 ? 12.375 38.031 1.665 1 90.81 257 TYR A O 1
ATOM 2021 N N . GLN A 1 258 ? 11.836 35.969 2.152 1 88.75 258 GLN A N 1
ATOM 2022 C CA . GLN A 1 258 ? 10.672 35.969 1.282 1 88.75 258 GLN A CA 1
ATOM 2023 C C . GLN A 1 258 ? 9.648 37 1.719 1 88.75 258 GLN A C 1
ATOM 2025 O O . GLN A 1 258 ? 9.047 37.688 0.881 1 88.75 258 GLN A O 1
ATOM 2030 N N . LEU A 1 259 ? 9.43 37.156 2.951 1 88.75 259 LEU A N 1
ATOM 2031 C CA . LEU A 1 259 ? 8.477 38.094 3.502 1 88.75 259 LEU A CA 1
ATOM 2032 C C . LEU A 1 259 ? 8.906 39.531 3.186 1 88.75 259 LEU A C 1
ATOM 2034 O O . LEU A 1 259 ? 8.062 40.406 2.945 1 88.75 259 LEU A O 1
ATOM 2038 N N . SER A 1 260 ? 10.203 39.688 3.266 1 86.75 260 SER A N 1
ATOM 2039 C CA . SER A 1 260 ? 10.734 41.031 3.014 1 86.75 260 SER A CA 1
ATOM 2040 C C . SER A 1 260 ? 10.547 41.438 1.555 1 86.75 260 SER A C 1
ATOM 2042 O O . SER A 1 260 ? 10.414 42.625 1.244 1 86.75 260 SER A O 1
ATOM 2044 N N . LEU A 1 261 ? 10.602 40.406 0.762 1 84 261 LEU A N 1
ATOM 2045 C CA . LEU A 1 261 ? 10.414 40.656 -0.66 1 84 261 LEU A CA 1
ATOM 2046 C C . LEU A 1 261 ? 8.953 40.969 -0.962 1 84 261 LEU A C 1
ATOM 2048 O O . LEU A 1 261 ? 8.656 41.812 -1.825 1 84 261 LEU A O 1
ATOM 2052 N N . ASP A 1 262 ? 8.102 40.312 -0.353 1 76.38 262 ASP A N 1
ATOM 2053 C CA . ASP A 1 262 ? 6.672 40.531 -0.575 1 76.38 262 ASP A CA 1
ATOM 2054 C C . ASP A 1 262 ? 6.207 41.844 0.036 1 76.38 262 ASP A C 1
ATOM 2056 O O . ASP A 1 262 ? 5.211 42.406 -0.407 1 76.38 262 ASP A O 1
ATOM 2060 N N . SER A 1 263 ? 6.758 42.281 1.233 1 62.75 263 SER A N 1
ATOM 2061 C CA . SER A 1 263 ? 6.43 43.531 1.875 1 62.75 263 SER A CA 1
ATOM 2062 C C . SER A 1 263 ? 6.93 44.719 1.052 1 62.75 263 SER A C 1
ATOM 2064 O O . SER A 1 263 ? 6.551 45.875 1.31 1 62.75 263 SER A O 1
ATOM 2066 N N . ILE A 1 264 ? 7.793 44.469 0.078 1 45.91 264 ILE A N 1
ATOM 2067 C CA . ILE A 1 264 ? 8.219 45.5 -0.836 1 45.91 264 ILE A CA 1
ATOM 2068 C C . ILE A 1 264 ? 7.262 45.594 -2.02 1 45.91 264 ILE A C 1
ATOM 2070 O O . ILE A 1 264 ? 6.906 44.562 -2.611 1 45.91 264 ILE A O 1
ATOM 2074 N N . MET B 1 1 ? -7.043 -28.844 18.609 1 29.14 1 MET B N 1
ATOM 2075 C CA . MET B 1 1 ? -6.621 -28.141 17.406 1 29.14 1 MET B CA 1
ATOM 2076 C C . MET B 1 1 ? -7.586 -28.391 16.25 1 29.14 1 MET B C 1
ATOM 2078 O O . MET B 1 1 ? -7.668 -29.516 15.75 1 29.14 1 MET B O 1
ATOM 2082 N N . THR B 1 2 ? -8.797 -27.938 16.297 1 36.47 2 THR B N 1
ATOM 2083 C CA . THR B 1 2 ? -9.859 -28.391 15.406 1 36.47 2 THR B CA 1
ATOM 2084 C C . THR B 1 2 ? -9.367 -28.469 13.969 1 36.47 2 THR B C 1
ATOM 2086 O O . THR B 1 2 ? -8.812 -27.5 13.438 1 36.47 2 THR B O 1
ATOM 2089 N N . THR B 1 3 ? -8.883 -29.531 13.555 1 44.22 3 THR B N 1
ATOM 2090 C CA . THR B 1 3 ? -8.438 -29.781 12.188 1 44.22 3 THR B CA 1
ATOM 2091 C C . THR B 1 3 ? -9.305 -29.016 11.188 1 44.22 3 THR B C 1
ATOM 2093 O O . THR B 1 3 ? -10.484 -29.312 11.016 1 44.22 3 THR B O 1
ATOM 2096 N N . GLN B 1 4 ? -9.188 -27.719 11.219 1 57.81 4 GLN B N 1
ATOM 2097 C CA . GLN B 1 4 ? -10.078 -26.969 10.328 1 57.81 4 GLN B CA 1
ATOM 2098 C C . GLN B 1 4 ? -10.258 -27.688 9 1 57.81 4 GLN B C 1
ATOM 2100 O O . GLN B 1 4 ? -9.273 -28.031 8.336 1 57.81 4 GLN B O 1
ATOM 2105 N N . SER B 1 5 ? -11.344 -28.328 8.812 1 80.81 5 SER B N 1
ATOM 2106 C CA . SER B 1 5 ? -11.711 -29.094 7.621 1 80.81 5 SER B CA 1
ATOM 2107 C C . SER B 1 5 ? -11.539 -28.25 6.355 1 80.81 5 SER B C 1
ATOM 2109 O O . SER B 1 5 ? -11.836 -27.062 6.352 1 80.81 5 SER B O 1
ATOM 2111 N N . LEU B 1 6 ? -10.664 -28.672 5.406 1 91.94 6 LEU B N 1
ATOM 2112 C CA . LEU B 1 6 ? -10.445 -28.078 4.098 1 91.94 6 LEU B CA 1
ATOM 2113 C C . LEU B 1 6 ? -11.766 -27.828 3.381 1 91.94 6 LEU B C 1
ATOM 2115 O O . LEU B 1 6 ? -12.57 -28.75 3.213 1 91.94 6 LEU B O 1
ATOM 2119 N N . PRO B 1 7 ? -12.102 -26.625 3.133 1 96.19 7 PRO B N 1
ATOM 2120 C CA . PRO B 1 7 ? -13.336 -26.391 2.385 1 96.19 7 PRO B CA 1
ATOM 2121 C C . PRO B 1 7 ? -13.297 -26.953 0.97 1 96.19 7 PRO B C 1
ATOM 2123 O O . PRO B 1 7 ? -12.227 -27.344 0.488 1 96.19 7 PRO B O 1
ATOM 2126 N N . ASP B 1 8 ? -14.469 -27.062 0.373 1 97.25 8 ASP B N 1
ATOM 2127 C CA . ASP B 1 8 ? -14.523 -27.469 -1.027 1 97.25 8 ASP B CA 1
ATOM 2128 C C . ASP B 1 8 ? -13.898 -26.406 -1.933 1 97.25 8 ASP B C 1
ATOM 2130 O O . ASP B 1 8 ? -14.07 -25.219 -1.707 1 97.25 8 ASP B O 1
ATOM 2134 N N . PHE B 1 9 ? -13.203 -26.844 -2.934 1 98.62 9 PHE B N 1
ATOM 2135 C CA . PHE B 1 9 ? -12.609 -25.922 -3.891 1 98.62 9 PHE B CA 1
ATOM 2136 C C . PHE B 1 9 ? -12.383 -26.609 -5.234 1 98.62 9 PHE B C 1
ATOM 2138 O O . PHE B 1 9 ? -12.422 -27.844 -5.324 1 98.62 9 PHE B O 1
ATOM 2145 N N . HIS B 1 10 ? -12.25 -25.828 -6.266 1 98.69 10 HIS B N 1
ATOM 2146 C CA . HIS B 1 10 ? -11.922 -26.266 -7.621 1 98.69 10 HIS B CA 1
ATOM 2147 C C . HIS B 1 10 ? -10.539 -25.766 -8.031 1 98.69 10 HIS B C 1
ATOM 2149 O O . HIS B 1 10 ? -10.078 -24.719 -7.57 1 98.69 10 HIS B O 1
ATOM 2155 N N . ILE B 1 11 ? -9.883 -26.516 -8.891 1 98.56 11 ILE B N 1
ATOM 2156 C CA . ILE B 1 11 ? -8.602 -26.078 -9.43 1 98.56 11 ILE B CA 1
ATOM 2157 C C . ILE B 1 11 ? -8.711 -25.922 -10.945 1 98.56 11 ILE B C 1
ATOM 2159 O O . ILE B 1 11 ? -9.297 -26.766 -11.625 1 98.56 11 ILE B O 1
ATOM 2163 N N . VAL B 1 12 ? -8.273 -24.844 -11.406 1 98.5 12 VAL B N 1
ATOM 2164 C CA . VAL B 1 12 ? -8.102 -24.625 -12.836 1 98.5 12 VAL B CA 1
ATOM 2165 C C . VAL B 1 12 ? -6.613 -24.484 -13.164 1 98.5 12 VAL B C 1
ATOM 2167 O O . VAL B 1 12 ? -5.887 -23.781 -12.477 1 98.5 12 VAL B O 1
ATOM 2170 N N . ILE B 1 13 ? -6.145 -25.141 -14.188 1 97.56 13 ILE B N 1
ATOM 2171 C CA . ILE B 1 13 ? -4.77 -25.078 -14.68 1 97.56 13 ILE B CA 1
ATOM 2172 C C . ILE B 1 13 ? -4.754 -24.5 -16.094 1 97.56 13 ILE B C 1
ATOM 2174 O O . ILE B 1 13 ? -5.027 -25.203 -17.062 1 97.56 13 ILE B O 1
ATOM 2178 N N . PRO B 1 14 ? -4.469 -23.25 -16.156 1 95.94 14 PRO B N 1
ATOM 2179 C CA . PRO B 1 14 ? -4.344 -22.688 -17.5 1 95.94 14 PRO B CA 1
ATOM 2180 C C . PRO B 1 14 ? -3.156 -23.25 -18.266 1 95.94 14 PRO B C 1
ATOM 2182 O O . PRO B 1 14 ? -2.074 -23.422 -17.703 1 95.94 14 PRO B O 1
ATOM 2185 N N . ALA B 1 15 ? -3.389 -23.562 -19.531 1 93.75 15 ALA B N 1
ATOM 2186 C CA . ALA B 1 15 ? -2.359 -24.141 -20.391 1 93.75 15 ALA B CA 1
ATOM 2187 C C . ALA B 1 15 ? -2.416 -23.547 -21.797 1 93.75 15 ALA B C 1
ATOM 2189 O O . ALA B 1 15 ? -3.213 -23.984 -22.625 1 93.75 15 ALA B O 1
ATOM 2190 N N . ARG B 1 16 ? -1.598 -22.609 -21.984 1 88.06 16 ARG B N 1
ATOM 2191 C CA . ARG B 1 16 ? -1.51 -22 -23.297 1 88.06 16 ARG B CA 1
ATOM 2192 C C . ARG B 1 16 ? -0.418 -22.656 -24.141 1 88.06 16 ARG B C 1
ATOM 2194 O O . ARG B 1 16 ? 0.592 -23.125 -23.594 1 88.06 16 ARG B O 1
ATOM 2201 N N . TYR B 1 17 ? -0.716 -22.719 -25.406 1 79.12 17 TYR B N 1
ATOM 2202 C CA . TYR B 1 17 ? 0.251 -23.328 -26.312 1 79.12 17 TYR B CA 1
ATOM 2203 C C . TYR B 1 17 ? 1.415 -22.391 -26.594 1 79.12 17 TYR B C 1
ATOM 2205 O O . TYR B 1 17 ? 2.572 -22.812 -26.625 1 79.12 17 TYR B O 1
ATOM 2213 N N . ALA B 1 18 ? 1.046 -21.109 -26.734 1 73.5 18 ALA B N 1
ATOM 2214 C CA . ALA B 1 18 ? 2.031 -20.125 -27.156 1 73.5 18 ALA B CA 1
ATOM 2215 C C . ALA B 1 18 ? 2.877 -19.656 -25.969 1 73.5 18 ALA B C 1
ATOM 2217 O O . ALA B 1 18 ? 2.346 -19.359 -24.906 1 73.5 18 ALA B O 1
ATOM 2218 N N . SER B 1 19 ? 4.133 -20.188 -25.938 1 71.25 19 SER B N 1
ATOM 2219 C CA . SER B 1 19 ? 5.129 -19.625 -25.031 1 71.25 19 SER B CA 1
ATOM 2220 C C . SER B 1 19 ? 6.316 -19.047 -25.797 1 71.25 19 SER B C 1
ATOM 2222 O O . SER B 1 19 ? 6.934 -19.75 -26.609 1 71.25 19 SER B O 1
ATOM 2224 N N . GLN B 1 20 ? 6.414 -17.797 -25.672 1 68.12 20 GLN B N 1
ATOM 2225 C CA . GLN B 1 20 ? 7.449 -17.141 -26.469 1 68.12 20 GLN B CA 1
ATOM 2226 C C . GLN B 1 20 ? 8.836 -17.625 -26.078 1 68.12 20 GLN B C 1
ATOM 2228 O O . GLN B 1 20 ? 9.648 -17.984 -26.938 1 68.12 20 GLN B O 1
ATOM 2233 N N . ARG B 1 21 ? 9.211 -17.797 -24.875 1 72.12 21 ARG B N 1
ATOM 2234 C CA . ARG B 1 21 ? 10.562 -18.078 -24.391 1 72.12 21 ARG B CA 1
ATOM 2235 C C . ARG B 1 21 ? 10.859 -19.578 -24.438 1 72.12 21 ARG B C 1
ATOM 2237 O O . ARG B 1 21 ? 12.023 -19.969 -24.562 1 72.12 21 ARG B O 1
ATOM 2244 N N . PHE B 1 22 ? 9.883 -20.422 -24.25 1 82.38 22 PHE B N 1
ATOM 2245 C CA . PHE B 1 22 ? 9.977 -21.875 -24.234 1 82.38 22 PHE B CA 1
ATOM 2246 C C . PHE B 1 22 ? 8.766 -22.5 -24.891 1 82.38 22 PHE B C 1
ATOM 2248 O O . PHE B 1 22 ? 7.836 -22.938 -24.219 1 82.38 22 PHE B O 1
ATOM 2255 N N . PRO B 1 23 ? 8.977 -22.5 -26.25 1 80.94 23 PRO B N 1
ATOM 2256 C CA . PRO B 1 23 ? 7.824 -23.031 -26.969 1 80.94 23 PRO B CA 1
ATOM 2257 C C . PRO B 1 23 ? 7.414 -24.422 -26.5 1 80.94 23 PRO B C 1
ATOM 2259 O O . PRO B 1 23 ? 8.273 -25.281 -26.312 1 80.94 23 PRO B O 1
ATOM 2262 N N . GLN B 1 24 ? 6.207 -24.641 -26.141 1 85.75 24 GLN B N 1
ATOM 2263 C CA . GLN B 1 24 ? 5.582 -25.891 -25.75 1 85.75 24 GLN B CA 1
ATOM 2264 C C . GLN B 1 24 ? 6.129 -26.391 -24.406 1 85.75 24 GLN B C 1
ATOM 2266 O O . GLN B 1 24 ? 6.328 -27.594 -24.219 1 85.75 24 GLN B O 1
ATOM 2271 N N . LYS B 1 25 ? 6.465 -25.453 -23.562 1 90.38 25 LYS B N 1
ATOM 2272 C CA . LYS B 1 25 ? 7.074 -25.828 -22.281 1 90.38 25 LYS B CA 1
ATOM 2273 C C . LYS B 1 25 ? 6.164 -26.766 -21.484 1 90.38 25 LYS B C 1
ATOM 2275 O O . LYS B 1 25 ? 6.641 -27.672 -20.812 1 90.38 25 LYS B O 1
ATOM 2280 N N . LEU B 1 26 ? 4.93 -26.719 -21.594 1 93.94 26 LEU B N 1
ATOM 2281 C CA . LEU B 1 26 ? 3.99 -27.5 -20.797 1 93.94 26 LEU B CA 1
ATOM 2282 C C . LEU B 1 26 ? 3.967 -28.953 -21.266 1 93.94 26 LEU B C 1
ATOM 2284 O O . LEU B 1 26 ? 3.633 -29.844 -20.484 1 93.94 26 LEU B O 1
ATOM 2288 N N . MET B 1 27 ? 4.387 -29.125 -22.531 1 93.5 27 MET B N 1
ATOM 2289 C CA . MET B 1 27 ? 4.375 -30.469 -23.109 1 93.5 27 MET B CA 1
ATOM 2290 C C . MET B 1 27 ? 5.766 -31.094 -23.062 1 93.5 27 MET B C 1
ATOM 2292 O O . MET B 1 27 ? 5.945 -32.25 -23.469 1 93.5 27 MET B O 1
ATOM 2296 N N . ALA B 1 28 ? 6.668 -30.328 -22.578 1 93.62 28 ALA B N 1
ATOM 2297 C CA . ALA B 1 28 ? 8.031 -30.844 -22.5 1 93.62 28 ALA B CA 1
ATOM 2298 C C . ALA B 1 28 ? 8.117 -32.031 -21.562 1 93.62 28 ALA B C 1
ATOM 2300 O O . ALA B 1 28 ? 7.418 -32.062 -20.547 1 93.62 28 ALA B O 1
ATOM 2301 N N . ASP B 1 29 ? 9.086 -32.875 -21.844 1 94.94 29 ASP B N 1
ATOM 2302 C CA . ASP B 1 29 ? 9.227 -34.125 -21.094 1 94.94 29 ASP B CA 1
ATOM 2303 C C . ASP B 1 29 ? 9.961 -33.875 -19.781 1 94.94 29 ASP B C 1
ATOM 2305 O O . ASP B 1 29 ? 11.078 -33.344 -19.766 1 94.94 29 ASP B O 1
ATOM 2309 N N . LEU B 1 30 ? 9.305 -34.25 -18.75 1 95.38 30 LEU B N 1
ATOM 2310 C CA . LEU B 1 30 ? 9.891 -34.25 -17.422 1 95.38 30 LEU B CA 1
ATOM 2311 C C . LEU B 1 30 ? 9.742 -35.625 -16.766 1 95.38 30 LEU B C 1
ATOM 2313 O O . LEU B 1 30 ? 8.719 -35.938 -16.141 1 95.38 30 LEU B O 1
ATOM 2317 N N . GLY B 1 31 ? 10.805 -36.438 -16.859 1 93.75 31 GLY B N 1
ATOM 2318 C CA . GLY B 1 31 ? 10.805 -37.75 -16.25 1 93.75 31 GLY B CA 1
ATOM 2319 C C . GLY B 1 31 ? 9.773 -38.688 -16.859 1 93.75 31 GLY B C 1
ATOM 2320 O O . GLY B 1 31 ? 9.102 -39.438 -16.141 1 93.75 31 GLY B O 1
ATOM 2321 N N . GLY B 1 32 ? 9.492 -38.531 -18.031 1 94.19 32 GLY B N 1
ATOM 2322 C CA . GLY B 1 32 ? 8.602 -39.469 -18.719 1 94.19 32 GLY B CA 1
ATOM 2323 C C . GLY B 1 32 ? 7.191 -38.938 -18.859 1 94.19 32 GLY B C 1
ATOM 2324 O O . GLY B 1 32 ? 6.363 -39.562 -19.531 1 94.19 32 GLY B O 1
ATOM 2325 N N . LYS B 1 33 ? 6.918 -37.906 -18.25 1 95.81 33 LYS B N 1
ATOM 2326 C CA . LYS B 1 33 ? 5.609 -37.25 -18.344 1 95.81 33 LYS B CA 1
ATOM 2327 C C . LYS B 1 33 ? 5.746 -35.781 -18.734 1 95.81 33 LYS B C 1
ATOM 2329 O O . LYS B 1 33 ? 6.734 -35.125 -18.391 1 95.81 33 LYS B O 1
ATOM 2334 N N . PRO B 1 34 ? 4.738 -35.312 -19.5 1 96.12 34 PRO B N 1
ATOM 2335 C CA . PRO B 1 34 ? 4.75 -33.875 -19.75 1 96.12 34 PRO B CA 1
ATOM 2336 C C . PRO B 1 34 ? 4.676 -33.062 -18.469 1 96.12 34 PRO B C 1
ATOM 2338 O O . PRO B 1 34 ? 4.047 -33.5 -17.5 1 96.12 34 PRO B O 1
ATOM 2341 N N . VAL B 1 35 ? 5.215 -31.875 -18.438 1 96.44 35 VAL B N 1
ATOM 2342 C CA . VAL B 1 35 ? 5.172 -30.953 -17.297 1 96.44 35 VAL B CA 1
ATOM 2343 C C . VAL B 1 35 ? 3.727 -30.75 -16.859 1 96.44 35 VAL B C 1
ATOM 2345 O O . VAL B 1 35 ? 3.414 -30.844 -15.672 1 96.44 35 VAL B O 1
ATOM 2348 N N . LEU B 1 36 ? 2.855 -30.578 -17.781 1 97.12 36 LEU B N 1
ATOM 2349 C CA . LEU B 1 36 ? 1.442 -30.328 -17.516 1 97.12 36 LEU B CA 1
ATOM 2350 C C . LEU B 1 36 ? 0.81 -31.5 -16.781 1 97.12 36 LEU B C 1
ATOM 2352 O O . LEU B 1 36 ? -0.046 -31.297 -15.914 1 97.12 36 LEU B O 1
ATOM 2356 N N . GLN B 1 37 ? 1.201 -32.656 -17.109 1 97.75 37 GLN B N 1
ATOM 2357 C CA . GLN B 1 37 ? 0.659 -33.844 -16.453 1 97.75 37 GLN B CA 1
ATOM 2358 C C . GLN B 1 37 ? 1.075 -33.906 -14.984 1 97.75 37 GLN B C 1
ATOM 2360 O O . GLN B 1 37 ? 0.289 -34.312 -14.125 1 97.75 37 GLN B O 1
ATOM 2365 N N . TRP B 1 38 ? 2.324 -33.5 -14.727 1 96.69 38 TRP B N 1
ATOM 2366 C CA . TRP B 1 38 ? 2.787 -33.438 -13.344 1 96.69 38 TRP B CA 1
ATOM 2367 C C . TRP B 1 38 ? 1.912 -32.469 -12.531 1 96.69 38 TRP B C 1
ATOM 2369 O O . TRP B 1 38 ? 1.511 -32.812 -11.414 1 96.69 38 TRP B O 1
ATOM 2379 N N . VAL B 1 39 ? 1.607 -31.375 -13.109 1 97 39 VAL B N 1
ATOM 2380 C CA . VAL B 1 39 ? 0.803 -30.359 -12.43 1 97 39 VAL B CA 1
ATOM 2381 C C . VAL B 1 39 ? -0.611 -30.891 -12.203 1 97 39 VAL B C 1
ATOM 2383 O O . VAL B 1 39 ? -1.175 -30.734 -11.117 1 97 39 VAL B O 1
ATOM 2386 N N . TYR B 1 40 ? -1.107 -31.547 -13.172 1 97.69 40 TYR B N 1
ATOM 2387 C CA . TYR B 1 40 ? -2.447 -32.125 -13.078 1 97.69 40 TYR B CA 1
ATOM 2388 C C . TYR B 1 40 ? -2.521 -33.125 -11.953 1 97.69 40 TYR B C 1
ATOM 2390 O O . TYR B 1 40 ? -3.438 -33.094 -11.133 1 97.69 40 TYR B O 1
ATOM 2398 N N . GLU B 1 41 ? -1.618 -34.031 -11.961 1 97 41 GLU B N 1
ATOM 2399 C CA . GLU B 1 41 ? -1.581 -35.094 -10.938 1 97 41 GLU B CA 1
ATOM 2400 C C . GLU B 1 41 ? -1.41 -34.5 -9.547 1 97 41 GLU B C 1
ATOM 2402 O O . GLU B 1 41 ? -2.016 -34.969 -8.578 1 97 41 GLU B O 1
ATOM 2407 N N . LEU B 1 42 ? -0.564 -33.5 -9.5 1 95.19 42 LEU B N 1
ATOM 2408 C CA . LEU B 1 42 ? -0.392 -32.781 -8.25 1 95.19 42 LEU B CA 1
ATOM 2409 C C . LEU B 1 42 ? -1.711 -32.156 -7.797 1 95.19 42 LEU B C 1
ATOM 2411 O O . LEU B 1 42 ? -2.068 -32.25 -6.617 1 95.19 42 LEU B O 1
ATOM 2415 N N . ALA B 1 43 ? -2.426 -31.547 -8.656 1 96.56 43 ALA B N 1
ATOM 2416 C CA . ALA B 1 43 ? -3.709 -30.906 -8.367 1 96.56 43 ALA B CA 1
ATOM 2417 C C . ALA B 1 43 ? -4.727 -31.938 -7.875 1 96.56 43 ALA B C 1
ATOM 2419 O O . ALA B 1 43 ? -5.527 -31.641 -6.98 1 96.56 43 ALA B O 1
ATOM 2420 N N . LEU B 1 44 ? -4.684 -33.125 -8.414 1 96.31 44 LEU B N 1
ATOM 2421 C CA . LEU B 1 44 ? -5.57 -34.188 -7.961 1 96.31 44 LEU B CA 1
ATOM 2422 C C . LEU B 1 44 ? -5.289 -34.562 -6.508 1 96.31 44 LEU B C 1
ATOM 2424 O O . LEU B 1 44 ? -6.223 -34.781 -5.727 1 96.31 44 LEU B O 1
ATOM 2428 N N . LYS B 1 45 ? -4.035 -34.562 -6.203 1 95.44 45 LYS B N 1
ATOM 2429 C CA . LYS B 1 45 ? -3.617 -34.938 -4.852 1 95.44 45 LYS B CA 1
ATOM 2430 C C . LYS B 1 45 ? -4.043 -33.875 -3.838 1 95.44 45 LYS B C 1
ATOM 2432 O O . LYS B 1 45 ? -4.141 -34.156 -2.643 1 95.44 45 LYS B O 1
ATOM 2437 N N . ALA B 1 46 ? -4.328 -32.719 -4.332 1 96.44 46 ALA B N 1
ATOM 2438 C CA . ALA B 1 46 ? -4.691 -31.609 -3.451 1 96.44 46 ALA B CA 1
ATOM 2439 C C . ALA B 1 46 ? -6.094 -31.797 -2.877 1 96.44 46 ALA B C 1
ATOM 2441 O O . ALA B 1 46 ? -6.484 -31.094 -1.936 1 96.44 46 ALA B O 1
ATOM 2442 N N . GLY B 1 47 ? -6.852 -32.688 -3.361 1 94.88 47 GLY B N 1
ATOM 2443 C CA . GLY B 1 47 ? -8.164 -32.969 -2.812 1 94.88 47 GLY B CA 1
ATOM 2444 C C . GLY B 1 47 ? -9.242 -32.031 -3.289 1 94.88 47 GLY B C 1
ATOM 2445 O O . GLY B 1 47 ? -10.227 -31.781 -2.584 1 94.88 47 GLY B O 1
ATOM 2446 N N . ALA B 1 48 ? -9.117 -31.469 -4.453 1 97.25 48 ALA B N 1
ATOM 2447 C CA . ALA B 1 48 ? -10.102 -30.547 -5.012 1 97.25 48 ALA B CA 1
ATOM 2448 C C . ALA B 1 48 ? -11.359 -31.281 -5.465 1 97.25 48 ALA B C 1
ATOM 2450 O O . ALA B 1 48 ? -11.297 -32.469 -5.797 1 97.25 48 ALA B O 1
ATOM 2451 N N . GLN B 1 49 ? -12.438 -30.594 -5.434 1 97.19 49 GLN B N 1
ATOM 2452 C CA . GLN B 1 49 ? -13.688 -31.141 -5.949 1 97.19 49 GLN B CA 1
ATOM 2453 C C . GLN B 1 49 ? -13.586 -31.438 -7.445 1 97.19 49 GLN B C 1
ATOM 2455 O O . GLN B 1 49 ? -14.203 -32.375 -7.938 1 97.19 49 GLN B O 1
ATOM 2460 N N . SER B 1 50 ? -12.867 -30.609 -8.094 1 97.88 50 SER B N 1
ATOM 2461 C CA . SER B 1 50 ? -12.609 -30.812 -9.516 1 97.88 50 SER B CA 1
ATOM 2462 C C . SER B 1 50 ? -11.297 -30.172 -9.938 1 97.88 50 SER B C 1
ATOM 2464 O O . SER B 1 50 ? -10.844 -29.188 -9.328 1 97.88 50 SER B O 1
ATOM 2466 N N . VAL B 1 51 ? -10.68 -30.766 -10.906 1 98.44 51 VAL B N 1
ATOM 2467 C CA . VAL B 1 51 ? -9.469 -30.25 -11.539 1 98.44 51 VAL B CA 1
ATOM 2468 C C . VAL B 1 51 ? -9.68 -30.125 -13.047 1 98.44 51 VAL B C 1
ATOM 2470 O O . VAL B 1 51 ? -10 -31.109 -13.719 1 98.44 51 VAL B O 1
ATOM 2473 N N . THR B 1 52 ? -9.516 -28.922 -13.531 1 98.19 52 THR B N 1
ATOM 2474 C CA . THR B 1 52 ? -9.781 -28.641 -14.938 1 98.19 52 THR B CA 1
ATOM 2475 C C . THR B 1 52 ? -8.562 -28 -15.602 1 98.19 52 THR B C 1
ATOM 2477 O O . THR B 1 52 ? -8.008 -27.031 -15.086 1 98.19 52 THR B O 1
ATOM 2480 N N . ILE B 1 53 ? -8.117 -28.531 -16.719 1 98.06 53 ILE B N 1
ATOM 2481 C CA . ILE B 1 53 ? -7.125 -27.875 -17.562 1 98.06 53 ILE B CA 1
ATOM 2482 C C . ILE B 1 53 ? -7.824 -26.984 -18.578 1 98.06 53 ILE B C 1
ATOM 2484 O O . ILE B 1 53 ? -8.734 -27.422 -19.297 1 98.06 53 ILE B O 1
ATOM 2488 N N . ALA B 1 54 ? -7.48 -25.734 -18.594 1 97.81 54 ALA B N 1
ATOM 2489 C CA . ALA B 1 54 ? -8.047 -24.766 -19.516 1 97.81 54 ALA B CA 1
ATOM 2490 C C . ALA B 1 54 ? -7.059 -24.422 -20.625 1 97.81 54 ALA B C 1
ATOM 2492 O O . ALA B 1 54 ? -5.988 -23.859 -20.344 1 97.81 54 ALA B O 1
ATOM 2493 N N . THR B 1 55 ? -7.449 -24.641 -21.875 1 96.12 55 THR B N 1
ATOM 2494 C CA . THR B 1 55 ? -6.508 -24.406 -22.953 1 96.12 55 THR B CA 1
ATOM 2495 C C . THR B 1 55 ? -7.23 -23.875 -24.188 1 96.12 55 THR B C 1
ATOM 2497 O O . THR B 1 55 ? -8.461 -23.922 -24.266 1 96.12 55 THR B O 1
ATOM 2500 N N . ASP B 1 56 ? -6.469 -23.219 -25.016 1 94.06 56 ASP B N 1
ATOM 2501 C CA . ASP B 1 56 ? -7.008 -22.703 -26.266 1 94.06 56 ASP B CA 1
ATOM 2502 C C . ASP B 1 56 ? -6.469 -23.5 -27.469 1 94.06 56 ASP B C 1
ATOM 2504 O O . ASP B 1 56 ? -6.672 -23.094 -28.609 1 94.06 56 ASP B O 1
ATOM 2508 N N . HIS B 1 57 ? -5.789 -24.547 -27.188 1 94.12 57 HIS B N 1
ATOM 2509 C CA . HIS B 1 57 ? -5.074 -25.203 -28.281 1 94.12 57 HIS B CA 1
ATOM 2510 C C . HIS B 1 57 ? -5.414 -26.703 -28.328 1 94.12 57 HIS B C 1
ATOM 2512 O O . HIS B 1 57 ? -5.316 -27.391 -27.312 1 94.12 57 HIS B O 1
ATOM 2518 N N . GLN B 1 58 ? -5.566 -27.188 -29.531 1 95 58 GLN B N 1
ATOM 2519 C CA . GLN B 1 58 ? -6.039 -28.547 -29.734 1 95 58 GLN B CA 1
ATOM 2520 C C . GLN B 1 58 ? -4.969 -29.562 -29.344 1 95 58 GLN B C 1
ATOM 2522 O O . GLN B 1 58 ? -5.285 -30.641 -28.828 1 95 58 GLN B O 1
ATOM 2527 N N . LEU B 1 59 ? -3.807 -29.266 -29.594 1 93.12 59 LEU B N 1
ATOM 2528 C CA . LEU B 1 59 ? -2.729 -30.188 -29.266 1 93.12 59 LEU B CA 1
ATOM 2529 C C . LEU B 1 59 ? -2.641 -30.406 -27.766 1 93.12 59 LEU B C 1
ATOM 2531 O O . LEU B 1 59 ? -2.404 -31.531 -27.312 1 93.12 59 LEU B O 1
ATOM 2535 N N . ILE B 1 60 ? -2.783 -29.391 -27 1 95.06 60 ILE B N 1
ATOM 2536 C CA . ILE B 1 60 ? -2.76 -29.5 -25.547 1 95.06 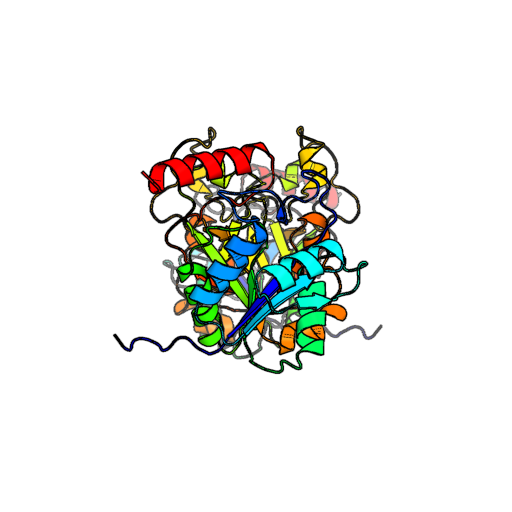60 ILE B CA 1
ATOM 2537 C C . ILE B 1 60 ? -3.996 -30.266 -25.062 1 95.06 60 ILE B C 1
ATOM 2539 O O . ILE B 1 60 ? -3.904 -31.109 -24.172 1 95.06 60 ILE B O 1
ATOM 2543 N N . GLU B 1 61 ? -5.105 -29.922 -25.625 1 96.81 61 GLU B N 1
ATOM 2544 C CA . GLU B 1 61 ? -6.332 -30.625 -25.281 1 96.81 61 GLU B CA 1
ATOM 2545 C C . GLU B 1 61 ? -6.168 -32.125 -25.469 1 96.81 61 GLU B C 1
ATOM 2547 O O . GLU B 1 61 ? -6.48 -32.906 -24.562 1 96.81 61 GLU B O 1
ATOM 2552 N N . LYS B 1 62 ? -5.68 -32.5 -26.641 1 96.62 62 LYS B N 1
ATOM 2553 C CA . LYS B 1 62 ? -5.508 -33.906 -26.953 1 96.62 62 LYS B CA 1
ATOM 2554 C C . LYS B 1 62 ? -4.566 -34.594 -25.953 1 96.62 62 LYS B C 1
ATOM 2556 O O . LYS B 1 62 ? -4.852 -35.688 -25.469 1 96.62 62 LYS B O 1
ATOM 2561 N N . ALA B 1 63 ? -3.5 -33.938 -25.703 1 95.38 63 ALA B N 1
ATOM 2562 C CA . ALA B 1 63 ? -2.525 -34.469 -24.766 1 95.38 63 ALA B CA 1
ATOM 2563 C C . ALA B 1 63 ? -3.133 -34.625 -23.375 1 95.38 63 ALA B C 1
ATOM 2565 O O . ALA B 1 63 ? -2.943 -35.656 -22.703 1 95.38 63 ALA B O 1
ATOM 2566 N N . ALA B 1 64 ? -3.816 -33.625 -22.922 1 97.44 64 ALA B N 1
ATOM 2567 C CA . ALA B 1 64 ? -4.41 -33.594 -21.594 1 97.44 64 ALA B CA 1
ATOM 2568 C C . ALA B 1 64 ? -5.453 -34.719 -21.438 1 97.44 64 ALA B C 1
ATOM 2570 O O . ALA B 1 64 ? -5.48 -35.406 -20.438 1 97.44 64 ALA B O 1
ATOM 2571 N N . ILE B 1 65 ? -6.262 -34.844 -22.438 1 97.5 65 ILE B N 1
ATOM 2572 C CA . ILE B 1 65 ? -7.25 -35.906 -22.438 1 97.5 65 ILE B CA 1
ATOM 2573 C C . ILE B 1 65 ? -6.539 -37.281 -22.391 1 97.5 65 ILE B C 1
ATOM 2575 O O . ILE B 1 65 ? -6.992 -38.188 -21.703 1 97.5 65 ILE B O 1
ATOM 2579 N N . GLY B 1 66 ? -5.449 -37.344 -23.062 1 97.06 66 GLY B N 1
ATOM 2580 C CA . GLY B 1 66 ? -4.66 -38.562 -23.141 1 97.06 66 GLY B CA 1
ATOM 2581 C C . GLY B 1 66 ? -4.207 -39.062 -21.781 1 97.06 66 GLY B C 1
ATOM 2582 O O . GLY B 1 66 ? -4.105 -40.25 -21.547 1 97.06 66 GLY B O 1
ATOM 2583 N N . PHE B 1 67 ? -3.898 -38.125 -20.922 1 96.38 67 PHE B N 1
ATOM 2584 C CA . PHE B 1 67 ? -3.457 -38.594 -19.609 1 96.38 67 PHE B CA 1
ATOM 2585 C C . PHE B 1 67 ? -4.594 -38.5 -18.594 1 96.38 67 PHE B C 1
ATOM 2587 O O . PHE B 1 67 ? -4.359 -38.531 -17.391 1 96.38 67 PHE B O 1
ATOM 2594 N N . GLY B 1 68 ? -5.852 -38.281 -19.062 1 96.81 68 GLY B N 1
ATOM 2595 C CA . GLY B 1 68 ? -7.039 -38.469 -18.234 1 96.81 68 GLY B CA 1
ATOM 2596 C C . GLY B 1 68 ? -7.562 -37.188 -17.641 1 96.81 68 GLY B C 1
ATOM 2597 O O . GLY B 1 68 ? -8.414 -37.188 -16.75 1 96.81 68 GLY B O 1
ATOM 2598 N N . ALA B 1 69 ? -7.148 -36.062 -18.094 1 97.75 69 ALA B N 1
ATOM 2599 C CA . ALA B 1 69 ? -7.539 -34.812 -17.5 1 97.75 69 ALA B CA 1
ATOM 2600 C C . ALA B 1 69 ? -8.883 -34.312 -18.047 1 97.75 69 ALA B C 1
ATOM 2602 O O . ALA B 1 69 ? -9.234 -34.625 -19.188 1 97.75 69 ALA B O 1
ATOM 2603 N N . SER B 1 70 ? -9.656 -33.656 -17.203 1 97.25 70 SER B N 1
ATOM 2604 C CA . SER B 1 70 ? -10.773 -32.844 -17.672 1 97.25 70 SER B CA 1
ATOM 2605 C C . SER B 1 70 ? -10.289 -31.562 -18.328 1 97.25 70 SER B C 1
ATOM 2607 O O . SER B 1 70 ? -9.445 -30.859 -17.766 1 97.25 70 SER B O 1
ATOM 2609 N N . VAL B 1 71 ? -10.812 -31.281 -19.516 1 98.12 71 VAL B N 1
ATOM 2610 C CA . VAL B 1 71 ? -10.312 -30.125 -20.281 1 98.12 71 VAL B CA 1
ATOM 2611 C C . VAL B 1 71 ? -11.477 -29.219 -20.656 1 98.12 71 VAL B C 1
ATOM 2613 O O . VAL B 1 71 ? -12.562 -29.688 -21 1 98.12 71 VAL B O 1
ATOM 2616 N N . VAL B 1 72 ? -11.297 -27.969 -20.516 1 97.94 72 VAL B N 1
ATOM 2617 C CA . V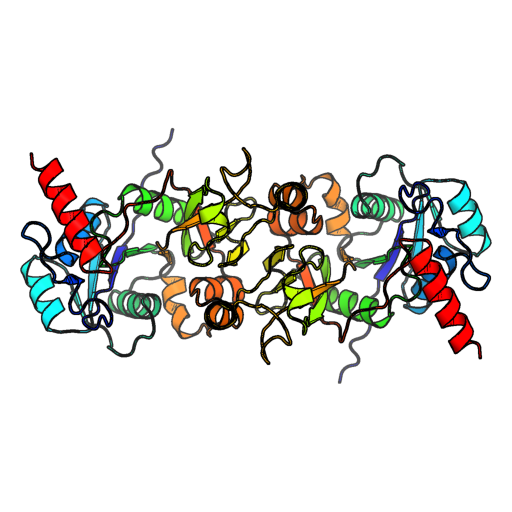AL B 1 72 ? -12.203 -26.953 -21.016 1 97.94 72 VAL B CA 1
ATOM 2618 C C . VAL B 1 72 ? -11.477 -26.078 -22.047 1 97.94 72 VAL B C 1
ATOM 2620 O O . VAL B 1 72 ? -10.438 -25.5 -21.75 1 97.94 72 VAL B O 1
ATOM 2623 N N . MET B 1 73 ? -12.008 -26.062 -23.234 1 97.38 73 MET B N 1
ATOM 2624 C CA . MET B 1 73 ? -11.469 -25.172 -24.25 1 97.38 73 MET B CA 1
ATOM 2625 C C . MET B 1 73 ? -11.883 -23.734 -23.984 1 97.38 73 MET B C 1
ATOM 2627 O O . MET B 1 73 ? -13.039 -23.453 -23.641 1 97.38 73 MET B O 1
ATOM 2631 N N . THR B 1 74 ? -10.953 -22.828 -24.094 1 96.88 74 THR B N 1
ATOM 2632 C CA . THR B 1 74 ? -11.211 -21.406 -23.875 1 96.88 74 THR B CA 1
ATOM 2633 C C . THR B 1 74 ? -10.781 -20.578 -25.078 1 96.88 74 THR B C 1
ATOM 2635 O O . THR B 1 74 ? -10.141 -21.109 -26 1 96.88 74 THR B O 1
ATOM 2638 N N . ARG B 1 75 ? -11.227 -19.297 -25.047 1 94.06 75 ARG B N 1
ATOM 2639 C CA . ARG B 1 75 ? -10.852 -18.391 -26.141 1 94.06 75 ARG B CA 1
ATOM 2640 C C . ARG B 1 75 ? -9.344 -18.172 -26.172 1 94.06 75 ARG B C 1
ATOM 2642 O O . ARG B 1 75 ? -8.656 -18.359 -25.172 1 94.06 75 ARG B O 1
ATOM 2649 N N . ASP B 1 76 ? -8.812 -17.797 -27.375 1 91.12 76 ASP B N 1
ATOM 2650 C CA . ASP B 1 76 ? -7.371 -17.625 -27.547 1 91.12 76 ASP B CA 1
ATOM 2651 C C . ASP B 1 76 ? -6.969 -16.156 -27.406 1 91.12 76 ASP B C 1
ATOM 2653 O O . ASP B 1 76 ? -5.793 -15.812 -27.547 1 91.12 76 ASP B O 1
ATOM 2657 N N . ASP B 1 77 ? -7.902 -15.32 -27.094 1 89.88 77 ASP B N 1
ATOM 2658 C CA . ASP B 1 77 ? -7.605 -13.891 -27.062 1 89.88 77 ASP B CA 1
ATOM 2659 C C . ASP B 1 77 ? -7.602 -13.352 -25.641 1 89.88 77 ASP B C 1
ATOM 2661 O O . ASP B 1 77 ? -7.664 -12.141 -25.422 1 89.88 77 ASP B O 1
ATOM 2665 N N . HIS B 1 78 ? -7.617 -14.32 -24.656 1 88.88 78 HIS B N 1
ATOM 2666 C CA . HIS B 1 78 ? -7.492 -13.852 -23.281 1 88.88 78 HIS B CA 1
ATOM 2667 C C . HIS B 1 78 ? -6.148 -13.172 -23.047 1 88.88 78 HIS B C 1
ATOM 2669 O O . HIS B 1 78 ? -5.113 -13.648 -23.531 1 88.88 78 HIS B O 1
ATOM 2675 N N . GLU B 1 79 ? -6.148 -12.062 -22.297 1 81.31 79 GLU B N 1
ATOM 2676 C CA . GLU B 1 79 ? -4.934 -11.289 -22.062 1 81.31 79 GLU B CA 1
ATOM 2677 C C . GLU B 1 79 ? -4.137 -11.844 -20.891 1 81.31 79 GLU B C 1
ATOM 2679 O O . GLU B 1 79 ? -2.938 -11.578 -20.766 1 81.31 79 GLU B O 1
ATOM 2684 N N . ASN B 1 80 ? -4.824 -12.555 -20.016 1 83.25 80 ASN B N 1
ATOM 2685 C CA . ASN B 1 80 ? -4.145 -13.094 -18.844 1 83.25 80 ASN B CA 1
ATOM 2686 C C . ASN B 1 80 ? -4.848 -14.344 -18.312 1 83.25 80 ASN B C 1
ATOM 2688 O O . ASN B 1 80 ? -5.91 -14.719 -18.812 1 83.25 80 ASN B O 1
ATOM 2692 N N . GLY B 1 81 ? -4.238 -14.969 -17.375 1 84.44 81 GLY B N 1
ATOM 2693 C CA . GLY B 1 81 ? -4.73 -16.219 -16.828 1 84.44 81 GLY B CA 1
ATOM 2694 C C . GLY B 1 81 ? -6.043 -16.062 -16.078 1 84.44 81 GLY B C 1
ATOM 2695 O O . GLY B 1 81 ? -6.883 -16.969 -16.094 1 84.44 81 GLY B O 1
ATOM 2696 N N . THR B 1 82 ? -6.246 -14.953 -15.461 1 90.38 82 THR B N 1
ATOM 2697 C CA . THR B 1 82 ? -7.457 -14.727 -14.68 1 90.38 82 THR B CA 1
ATOM 2698 C C . THR B 1 82 ? -8.68 -14.641 -15.594 1 90.38 82 THR B C 1
ATOM 2700 O O . THR B 1 82 ? -9.758 -15.141 -15.242 1 90.38 82 THR B O 1
ATOM 2703 N N . GLU B 1 83 ? -8.5 -14.039 -16.703 1 91.19 83 GLU B N 1
ATOM 2704 C CA . GLU B 1 83 ? -9.578 -14.008 -17.688 1 91.19 83 GLU B CA 1
ATOM 2705 C C . GLU B 1 83 ? -9.977 -15.414 -18.109 1 91.19 83 GLU B C 1
ATOM 2707 O O . GLU B 1 83 ? -11.164 -15.711 -18.281 1 91.19 83 GLU B O 1
ATOM 2712 N N . ARG B 1 84 ? -8.992 -16.219 -18.359 1 93.5 84 ARG B N 1
ATOM 2713 C CA . ARG B 1 84 ? -9.242 -17.609 -18.75 1 93.5 84 ARG B CA 1
ATOM 2714 C C . ARG B 1 84 ? -9.977 -18.359 -17.641 1 93.5 84 ARG B C 1
ATOM 2716 O O . ARG B 1 84 ? -10.898 -19.125 -17.922 1 93.5 84 ARG B O 1
ATOM 2723 N N . LEU B 1 85 ? -9.562 -18.109 -16.422 1 96.38 85 LEU B N 1
ATOM 2724 C CA . LEU B 1 85 ? -10.234 -18.734 -15.281 1 96.38 85 LEU B CA 1
ATOM 2725 C C . LEU B 1 85 ? -11.695 -18.297 -15.203 1 96.38 85 LEU B C 1
ATOM 2727 O O . LEU B 1 85 ? -12.562 -19.109 -14.867 1 96.38 85 LEU B O 1
ATOM 2731 N N . ALA B 1 86 ? -11.945 -17.031 -15.453 1 96.81 86 ALA B N 1
ATOM 2732 C CA . ALA B 1 86 ? -13.312 -16.516 -15.438 1 96.81 86 ALA B CA 1
ATOM 2733 C C . ALA B 1 86 ? -14.195 -17.25 -16.453 1 96.81 86 ALA B C 1
ATOM 2735 O O . ALA B 1 86 ? -15.336 -17.594 -16.141 1 96.81 86 ALA B O 1
ATOM 2736 N N . GLU B 1 87 ? -13.664 -17.438 -17.625 1 97.38 87 GLU B N 1
ATOM 2737 C CA . GLU B 1 87 ? -14.422 -18.188 -18.641 1 97.38 87 GLU B CA 1
ATOM 2738 C C . GLU B 1 87 ? -14.719 -19.609 -18.172 1 97.38 87 GLU B C 1
ATOM 2740 O O . GLU B 1 87 ? -15.836 -20.094 -18.344 1 97.38 87 GLU B O 1
ATOM 2745 N N . VAL B 1 88 ? -13.695 -20.266 -17.609 1 98.12 88 VAL B N 1
ATOM 2746 C CA . VAL B 1 88 ? -13.875 -21.625 -17.125 1 98.12 88 VAL B CA 1
ATOM 2747 C C . VAL B 1 88 ? -14.953 -21.656 -16.047 1 98.12 88 VAL B C 1
ATOM 2749 O O . VAL B 1 88 ? -15.844 -22.516 -16.062 1 98.12 88 VAL B O 1
ATOM 2752 N N . ALA B 1 89 ? -14.891 -20.703 -15.094 1 98.19 89 ALA B N 1
ATOM 2753 C CA . ALA B 1 89 ? -15.867 -20.641 -14.008 1 98.19 89 ALA B CA 1
ATOM 2754 C C . ALA B 1 89 ? -17.281 -20.484 -14.555 1 98.19 89 ALA B C 1
ATOM 2756 O O . ALA B 1 89 ? -18.219 -21.109 -14.047 1 98.19 89 ALA B O 1
ATOM 2757 N N . ALA B 1 90 ? -17.406 -19.672 -15.523 1 97.56 90 ALA B N 1
ATOM 2758 C CA . ALA B 1 90 ? -18.703 -19.469 -16.156 1 97.56 90 ALA B CA 1
ATOM 2759 C C . ALA B 1 90 ? -19.203 -20.75 -16.812 1 97.56 90 ALA B C 1
ATOM 2761 O O . ALA B 1 90 ? -20.359 -21.141 -16.641 1 97.56 90 ALA B O 1
ATOM 2762 N N . LYS B 1 91 ? -18.375 -21.453 -17.578 1 98.12 91 LYS B N 1
ATOM 2763 C CA . LYS B 1 91 ? -18.734 -22.688 -18.281 1 98.12 91 LYS B CA 1
ATOM 2764 C C . LYS B 1 91 ? -19.109 -23.781 -17.281 1 98.12 91 LYS B C 1
ATOM 2766 O O . LYS B 1 91 ? -19.984 -24.609 -17.562 1 98.12 91 LYS B O 1
ATOM 2771 N N . MET B 1 92 ? -18.391 -23.781 -16.172 1 98.06 92 MET B N 1
ATOM 2772 C CA . MET B 1 92 ? -18.594 -24.828 -15.18 1 98.06 92 MET B CA 1
ATOM 2773 C C . MET B 1 92 ? -19.719 -24.453 -14.227 1 98.06 92 MET B C 1
ATOM 2775 O O . MET B 1 92 ? -20.094 -25.25 -13.367 1 98.06 92 MET B O 1
ATOM 2779 N N . ASP B 1 93 ? -20.203 -23.25 -14.328 1 98.06 93 ASP B N 1
ATOM 2780 C CA . ASP B 1 93 ? -21.328 -22.734 -13.555 1 98.06 93 ASP B CA 1
ATOM 2781 C C . ASP B 1 93 ? -20.984 -22.656 -12.07 1 98.06 93 ASP B C 1
ATOM 2783 O O . ASP B 1 93 ? -21.797 -23.047 -11.219 1 98.06 93 ASP B O 1
ATOM 2787 N N . TRP B 1 94 ? -19.766 -22.359 -11.758 1 98.19 94 TRP B N 1
ATOM 2788 C CA . TRP B 1 94 ? -19.391 -22.047 -10.383 1 98.19 94 TRP B CA 1
ATOM 2789 C C . TRP B 1 94 ? -19.891 -20.672 -9.984 1 98.19 94 TRP B C 1
ATOM 2791 O O . TRP B 1 94 ? -19.859 -19.734 -10.773 1 98.19 94 TRP B O 1
ATOM 2801 N N . GLN B 1 95 ? -20.391 -20.547 -8.695 1 96.75 95 GLN B N 1
ATOM 2802 C CA . GLN B 1 95 ? -21.062 -19.297 -8.328 1 96.75 95 GLN B CA 1
ATOM 2803 C C . GLN B 1 95 ? -20.781 -18.922 -6.875 1 96.75 95 GLN B C 1
ATOM 2805 O O . GLN B 1 95 ? -20.297 -19.75 -6.102 1 96.75 95 GLN B O 1
ATOM 2810 N N . GLY B 1 96 ? -21 -17.703 -6.625 1 97.12 96 GLY B N 1
ATOM 2811 C CA . GLY B 1 96 ? -21 -17.203 -5.258 1 97.12 96 GLY B CA 1
ATOM 2812 C C . GLY B 1 96 ? -19.672 -17.406 -4.543 1 97.12 96 GLY B C 1
ATOM 2813 O O . GLY B 1 96 ? -18.625 -17.016 -5.047 1 97.12 96 GLY B O 1
ATOM 2814 N N . ASP B 1 97 ? -19.75 -18.156 -3.465 1 97.62 97 ASP B N 1
ATOM 2815 C CA . ASP B 1 97 ? -18.609 -18.281 -2.562 1 97.62 97 ASP B CA 1
ATOM 2816 C C . ASP B 1 97 ? -17.781 -19.516 -2.883 1 97.62 97 ASP B C 1
ATOM 2818 O O . ASP B 1 97 ? -16.828 -19.828 -2.164 1 97.62 97 ASP B O 1
ATOM 2822 N N . GLU B 1 98 ? -18.156 -20.219 -4.004 1 98.5 98 GLU B N 1
ATOM 2823 C CA . GLU B 1 98 ? -17.297 -21.328 -4.383 1 98.5 98 GLU B CA 1
ATOM 2824 C C . GLU B 1 98 ? -15.859 -20.875 -4.617 1 98.5 98 GLU B C 1
ATOM 2826 O O . GLU B 1 98 ? -15.625 -19.797 -5.164 1 98.5 98 GLU B O 1
ATOM 2831 N N . ILE B 1 99 ? -14.938 -21.688 -4.211 1 98.75 99 ILE B N 1
ATOM 2832 C CA . ILE B 1 99 ? -13.531 -21.328 -4.23 1 98.75 99 ILE B CA 1
ATOM 2833 C C . ILE B 1 99 ? -12.844 -21.969 -5.434 1 98.75 99 ILE B C 1
ATOM 2835 O O . ILE B 1 99 ? -12.984 -23.172 -5.668 1 98.75 99 ILE B O 1
ATOM 2839 N N . VAL B 1 100 ? -12.172 -21.172 -6.227 1 98.75 100 VAL B N 1
ATOM 2840 C CA . VAL B 1 100 ? -11.453 -21.609 -7.422 1 98.75 100 VAL B CA 1
ATOM 2841 C C . VAL B 1 100 ? -9.977 -21.281 -7.289 1 98.75 100 VAL B C 1
ATOM 2843 O O . VAL B 1 100 ? -9.617 -20.109 -7.062 1 98.75 100 VAL B O 1
ATOM 2846 N N . VAL B 1 101 ? -9.125 -22.25 -7.473 1 98.5 101 VAL B N 1
ATOM 2847 C CA . VAL B 1 101 ? -7.68 -22.078 -7.352 1 98.5 101 VAL B CA 1
ATOM 2848 C C . VAL B 1 101 ? -7.039 -22.078 -8.742 1 98.5 101 VAL B C 1
ATOM 2850 O O . VAL B 1 101 ? -7.324 -22.938 -9.562 1 98.5 101 VAL B O 1
ATOM 2853 N N . ASN B 1 102 ? -6.246 -21.062 -8.961 1 97.88 102 ASN B N 1
ATOM 2854 C CA . ASN B 1 102 ? -5.438 -20.984 -10.18 1 97.88 102 ASN B CA 1
ATOM 2855 C C . ASN B 1 102 ? -4.066 -21.625 -9.977 1 97.88 102 ASN B C 1
ATOM 2857 O O . ASN B 1 102 ? -3.178 -21.031 -9.375 1 97.88 102 ASN B O 1
ATOM 2861 N N . VAL B 1 103 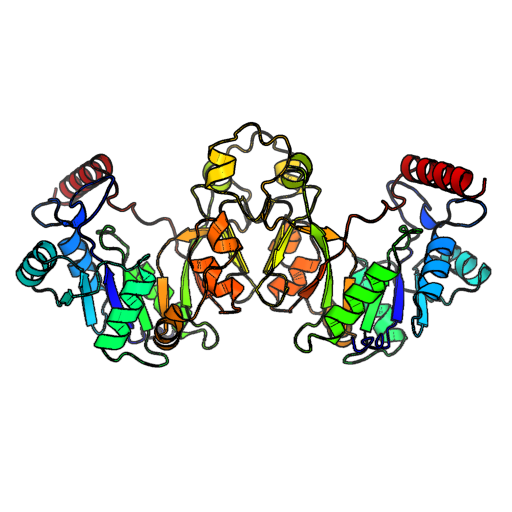? -3.879 -22.75 -10.516 1 96.56 103 VAL B N 1
ATOM 2862 C CA . VAL B 1 103 ? -2.576 -23.406 -10.461 1 96.56 103 VAL B CA 1
ATOM 2863 C C . VAL B 1 103 ? -1.884 -23.297 -11.82 1 96.56 103 VAL B C 1
ATOM 2865 O O . VAL B 1 103 ? -2.441 -23.688 -12.844 1 96.56 103 VAL B O 1
ATOM 2868 N N . GLN B 1 104 ? -0.742 -22.734 -11.789 1 94 104 GLN B N 1
ATOM 2869 C CA . GLN B 1 104 ? -0.015 -22.531 -13.039 1 94 104 GLN B CA 1
ATOM 2870 C C . GLN B 1 104 ? 0.406 -23.859 -13.648 1 94 104 GLN B C 1
ATOM 2872 O O . GLN B 1 104 ? 0.785 -24.797 -12.93 1 94 104 GLN B O 1
ATOM 2877 N N . GLY B 1 105 ? 0.417 -23.922 -14.883 1 94.5 105 GLY B N 1
ATOM 2878 C CA . GLY B 1 105 ? 0.688 -25.172 -15.594 1 94.5 105 GLY B CA 1
ATOM 2879 C C . GLY B 1 105 ? 2.162 -25.516 -15.648 1 94.5 105 GLY B C 1
ATOM 2880 O O . GLY B 1 105 ? 2.529 -26.641 -16.016 1 94.5 105 GLY B O 1
ATOM 2881 N N . ASP B 1 106 ? 2.953 -24.578 -15.18 1 93.56 106 ASP B N 1
ATOM 2882 C CA . ASP B 1 106 ? 4.395 -24.797 -15.273 1 93.56 106 ASP B CA 1
ATOM 2883 C C . ASP B 1 106 ? 5.012 -24.984 -13.891 1 93.56 106 ASP B C 1
ATOM 2885 O O . ASP B 1 106 ? 6.215 -24.766 -13.711 1 93.56 106 ASP B O 1
ATOM 2889 N N . GLU B 1 107 ? 4.203 -25.297 -12.938 1 94.25 107 GLU B N 1
ATOM 2890 C CA . GLU B 1 107 ? 4.68 -25.516 -11.578 1 94.25 107 GLU B CA 1
ATOM 2891 C C . GLU B 1 107 ? 4.438 -26.953 -11.133 1 94.25 107 GLU B C 1
ATOM 2893 O O . GLU B 1 107 ? 3.666 -27.203 -10.203 1 94.25 107 GLU B O 1
ATOM 2898 N N . PRO B 1 108 ? 5.211 -27.922 -11.633 1 95 108 PRO B N 1
ATOM 2899 C CA . PRO B 1 108 ? 4.965 -29.344 -11.383 1 95 108 PRO B CA 1
ATOM 2900 C C . PRO B 1 108 ? 5.227 -29.734 -9.93 1 95 108 PRO B C 1
ATOM 2902 O O . PRO B 1 108 ? 4.77 -30.797 -9.484 1 95 108 PRO B O 1
ATOM 2905 N N . PHE B 1 109 ? 5.902 -28.922 -9.133 1 93.19 109 PHE B N 1
ATOM 2906 C CA . PHE B 1 109 ? 6.242 -29.297 -7.766 1 93.19 109 PHE B CA 1
ATOM 2907 C C . PHE B 1 109 ? 5.707 -28.281 -6.77 1 93.19 109 PHE B C 1
ATOM 2909 O O . PHE B 1 109 ? 6.301 -28.062 -5.711 1 93.19 109 PHE B O 1
ATOM 2916 N N . LEU B 1 110 ? 4.664 -27.609 -7.137 1 94.12 110 LEU B N 1
ATOM 2917 C CA . LEU B 1 110 ? 3.979 -26.703 -6.211 1 94.12 110 LEU B CA 1
ATOM 2918 C C . LEU B 1 110 ? 3.523 -27.469 -4.965 1 94.12 110 LEU B C 1
ATOM 2920 O O . LEU B 1 110 ? 2.797 -28.453 -5.066 1 94.12 110 LEU B O 1
ATOM 2924 N N . PRO B 1 111 ? 3.922 -27.062 -3.787 1 94.5 111 PRO B N 1
ATOM 2925 C CA . PRO B 1 111 ? 3.49 -27.766 -2.576 1 94.5 111 PRO B CA 1
ATOM 2926 C C . PRO B 1 111 ? 1.98 -27.688 -2.357 1 94.5 111 PRO B C 1
ATOM 2928 O O . PRO B 1 111 ? 1.408 -26.594 -2.346 1 94.5 111 PRO B O 1
ATOM 2931 N N . VAL B 1 112 ? 1.398 -28.812 -2.131 1 95.69 112 VAL B N 1
ATOM 2932 C CA . VAL B 1 112 ? -0.044 -28.922 -1.942 1 95.69 112 VAL B CA 1
ATOM 2933 C C . VAL B 1 112 ? -0.469 -28.094 -0.734 1 95.69 112 VAL B C 1
ATOM 2935 O O . VAL B 1 112 ? -1.548 -27.484 -0.732 1 95.69 112 VAL B O 1
ATOM 2938 N N . ASN B 1 113 ? 0.404 -28 0.223 1 95.06 113 ASN B N 1
ATOM 2939 C CA . ASN B 1 113 ? 0.1 -27.25 1.431 1 95.06 113 ASN B CA 1
ATOM 2940 C C . ASN B 1 113 ? -0.118 -25.766 1.124 1 95.06 113 ASN B C 1
ATOM 2942 O O . ASN B 1 113 ? -0.889 -25.094 1.81 1 95.06 113 ASN B O 1
ATOM 2946 N N . LEU B 1 114 ? 0.537 -25.266 0.105 1 95.94 114 LEU B N 1
ATOM 2947 C CA . LEU B 1 114 ? 0.333 -23.875 -0.296 1 95.94 114 LEU B CA 1
ATOM 2948 C C . LEU B 1 114 ? -1.083 -23.672 -0.822 1 95.94 114 LEU B C 1
ATOM 2950 O O . LEU B 1 114 ? -1.716 -22.656 -0.521 1 95.94 114 LEU B O 1
ATOM 2954 N N . ILE B 1 115 ? -1.511 -24.641 -1.564 1 97.25 115 ILE B N 1
ATOM 2955 C CA . ILE B 1 115 ? -2.881 -24.609 -2.064 1 97.25 115 ILE B CA 1
ATOM 2956 C C . ILE B 1 115 ? -3.857 -24.609 -0.89 1 97.25 115 ILE B C 1
ATOM 2958 O O . ILE B 1 115 ? -4.727 -23.75 -0.792 1 97.25 115 ILE B O 1
ATOM 2962 N N . HIS B 1 116 ? -3.635 -25.547 0.042 1 97.75 116 HIS B N 1
ATOM 2963 C CA . HIS B 1 116 ? -4.543 -25.703 1.174 1 97.75 116 HIS B CA 1
ATOM 2964 C C . HIS B 1 116 ? -4.57 -24.438 2.037 1 97.75 116 HIS B C 1
ATOM 2966 O O . HIS B 1 116 ? -5.641 -23.969 2.412 1 97.75 116 HIS B O 1
ATOM 2972 N N . SER B 1 117 ? -3.4 -23.922 2.32 1 97.06 117 SER B N 1
ATOM 2973 C CA . SER B 1 117 ? -3.318 -22.766 3.199 1 97.06 117 SER B CA 1
ATOM 2974 C C . SER B 1 117 ? -4.02 -21.562 2.586 1 97.06 117 SER B C 1
ATOM 2976 O O . SER B 1 117 ? -4.672 -20.797 3.293 1 97.06 117 SER B O 1
ATOM 2978 N N . SER B 1 118 ? -3.906 -21.375 1.292 1 97.81 118 SER B N 1
ATOM 2979 C CA . SER B 1 118 ? -4.527 -20.234 0.629 1 97.81 118 SER B CA 1
ATOM 2980 C C . SER B 1 118 ? -6.043 -20.391 0.561 1 97.81 118 SER B C 1
ATOM 2982 O O . SER B 1 118 ? -6.781 -19.422 0.745 1 97.81 118 SER B O 1
ATOM 2984 N N . VAL B 1 119 ? -6.488 -21.609 0.32 1 98.44 119 VAL B N 1
ATOM 2985 C CA . VAL B 1 119 ? -7.914 -21.922 0.292 1 98.44 119 VAL B CA 1
ATOM 2986 C C . VAL B 1 119 ? -8.523 -21.688 1.672 1 98.44 119 VAL B C 1
ATOM 2988 O O . VAL B 1 119 ? -9.586 -21.062 1.792 1 98.44 119 VAL B O 1
ATOM 2991 N N . ILE B 1 120 ? -7.859 -22.172 2.67 1 98.25 120 ILE B N 1
ATOM 2992 C CA . ILE B 1 120 ? -8.328 -22.016 4.043 1 98.25 120 ILE B CA 1
ATOM 2993 C C . ILE B 1 120 ? -8.375 -20.531 4.414 1 98.25 120 ILE B C 1
ATOM 2995 O O . ILE B 1 120 ? -9.344 -20.062 5.008 1 98.25 120 ILE B O 1
ATOM 2999 N N . ALA B 1 121 ? -7.352 -19.812 4.031 1 98.12 121 ALA B N 1
ATOM 3000 C CA . ALA B 1 121 ? -7.281 -18.375 4.328 1 98.12 121 ALA B CA 1
ATOM 3001 C C . ALA B 1 121 ? -8.477 -17.641 3.73 1 98.12 121 ALA B C 1
ATOM 3003 O O . ALA B 1 121 ? -9.109 -16.812 4.406 1 98.12 121 ALA B O 1
ATOM 3004 N N . LEU B 1 122 ? -8.773 -17.906 2.502 1 98.56 122 LEU B N 1
ATOM 3005 C CA . LEU B 1 122 ? -9.914 -17.25 1.86 1 98.56 122 LEU B CA 1
ATOM 3006 C C . LEU B 1 122 ? -11.219 -17.641 2.533 1 98.56 122 LEU B C 1
ATOM 3008 O O . LEU B 1 122 ? -12.078 -16.797 2.785 1 98.56 122 LEU B O 1
ATOM 3012 N N . ASN B 1 123 ? -11.305 -18.891 2.795 1 98.44 123 ASN B N 1
ATOM 3013 C CA . ASN B 1 123 ? -12.539 -19.406 3.383 1 98.44 123 ASN B CA 1
ATOM 3014 C C . ASN B 1 123 ? -12.82 -18.766 4.738 1 98.44 123 ASN B C 1
ATOM 3016 O O . ASN B 1 123 ? -13.977 -18.516 5.09 1 98.44 123 ASN B O 1
ATOM 3020 N N . GLN B 1 124 ? -11.797 -18.531 5.488 1 97.62 124 GLN B N 1
ATOM 3021 C CA . GLN B 1 124 ? -11.938 -18.031 6.848 1 97.62 124 GLN B CA 1
ATOM 3022 C C . GLN B 1 124 ? -12.25 -16.531 6.848 1 97.62 124 GLN B C 1
ATOM 3024 O O . GLN B 1 124 ? -12.773 -16 7.832 1 97.62 124 GLN B O 1
ATOM 3029 N N . ASP B 1 125 ? -11.914 -15.883 5.82 1 97.94 125 ASP B N 1
ATOM 3030 C CA . ASP B 1 125 ? -12.203 -14.461 5.695 1 97.94 125 ASP B CA 1
ATOM 3031 C C . ASP B 1 125 ? -13.406 -14.227 4.781 1 97.94 125 ASP B C 1
ATOM 3033 O O . ASP B 1 125 ? -13.258 -14.117 3.562 1 97.94 125 ASP B O 1
ATOM 3037 N N . LYS B 1 126 ? -14.539 -13.93 5.344 1 97.25 126 LYS B N 1
ATOM 3038 C CA . LYS B 1 126 ? -15.773 -13.852 4.578 1 97.25 126 LYS B CA 1
ATOM 3039 C C . LYS B 1 126 ? -15.852 -12.547 3.783 1 97.25 126 LYS B C 1
ATOM 3041 O O . LYS B 1 126 ? -16.672 -12.414 2.875 1 97.25 126 LYS B O 1
ATOM 3046 N N . GLU B 1 127 ? -15.008 -11.609 4.109 1 97.44 127 GLU B N 1
ATOM 3047 C CA . GLU B 1 127 ? -15.016 -10.328 3.4 1 97.44 127 GLU B CA 1
ATOM 3048 C C . GLU B 1 127 ? -14.055 -10.352 2.211 1 97.44 127 GLU B C 1
ATOM 3050 O O . GLU B 1 127 ? -14.188 -9.547 1.289 1 97.44 127 GLU B O 1
ATOM 3055 N N . ALA B 1 128 ? -13.094 -11.227 2.252 1 98.38 128 ALA B N 1
ATOM 3056 C CA . ALA B 1 128 ? -12.141 -11.328 1.154 1 98.38 128 ALA B CA 1
ATOM 3057 C C . ALA B 1 128 ? -12.75 -12.062 -0.04 1 98.38 128 ALA B C 1
ATOM 3059 O O . ALA B 1 128 ? -13.523 -13 0.131 1 98.38 128 ALA B O 1
ATOM 3060 N N . GLU B 1 129 ? -12.406 -11.617 -1.205 1 98.5 129 GLU B N 1
ATOM 3061 C CA . GLU B 1 129 ? -12.93 -12.242 -2.416 1 98.5 129 GLU B CA 1
ATOM 3062 C C . GLU B 1 129 ? -11.844 -13.031 -3.139 1 98.5 129 GLU B C 1
ATOM 3064 O O . GLU B 1 129 ? -12.133 -13.805 -4.055 1 98.5 129 GLU B O 1
ATOM 3069 N N . MET B 1 130 ? -10.656 -12.852 -2.725 1 98.38 130 MET B N 1
ATOM 3070 C CA . MET B 1 130 ? -9.531 -13.602 -3.277 1 98.38 130 MET B CA 1
ATOM 3071 C C . MET B 1 130 ? -8.438 -13.797 -2.23 1 98.38 130 MET B C 1
ATOM 3073 O O . MET B 1 130 ? -8.445 -13.141 -1.188 1 98.38 130 MET B O 1
ATOM 3077 N N . ALA B 1 131 ? -7.551 -14.719 -2.479 1 98.69 131 ALA B N 1
ATOM 3078 C CA . ALA B 1 131 ? -6.395 -14.961 -1.62 1 98.69 131 ALA B CA 1
ATOM 3079 C C . ALA B 1 131 ? -5.152 -15.281 -2.449 1 98.69 131 ALA B C 1
ATOM 3081 O O . ALA B 1 131 ? -5.258 -15.641 -3.623 1 98.69 131 ALA B O 1
ATOM 3082 N N . THR B 1 132 ? -4.07 -15.062 -1.895 1 98.5 132 THR B N 1
ATOM 3083 C CA . THR B 1 132 ? -2.766 -15.422 -2.439 1 98.5 132 THR B CA 1
ATOM 3084 C C . THR B 1 132 ? -1.811 -15.844 -1.326 1 98.5 132 THR B C 1
ATOM 3086 O O . THR B 1 132 ? -2.242 -16.141 -0.211 1 98.5 132 THR B O 1
ATOM 3089 N N . VAL B 1 133 ? -0.505 -16.016 -1.723 1 98.06 13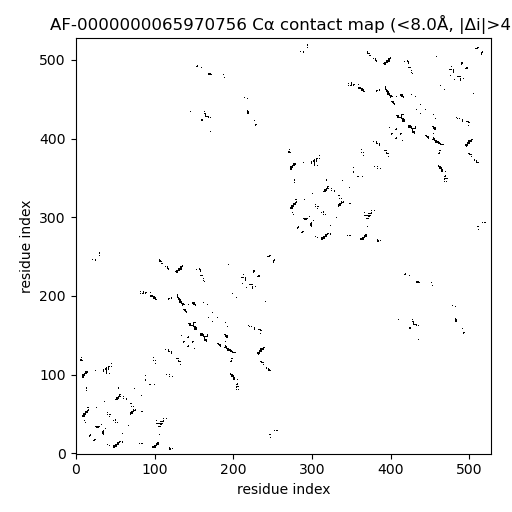3 VAL B N 1
ATOM 3090 C CA . VAL B 1 133 ? 0.452 -16.562 -0.762 1 98.06 133 VAL B CA 1
ATOM 3091 C C . VAL B 1 133 ? 1.697 -15.672 -0.722 1 98.06 133 VAL B C 1
ATOM 3093 O O . VAL B 1 133 ? 2.041 -15.023 -1.715 1 98.06 133 VAL B O 1
ATOM 3096 N N . ALA B 1 134 ? 2.25 -15.602 0.437 1 98.5 134 ALA B N 1
ATOM 3097 C CA . ALA B 1 134 ? 3.531 -14.914 0.601 1 98.5 134 ALA B CA 1
ATOM 3098 C C . ALA B 1 134 ? 4.441 -15.672 1.562 1 98.5 134 ALA B C 1
ATOM 3100 O O . ALA B 1 134 ? 3.975 -16.531 2.322 1 98.5 134 ALA B O 1
ATOM 3101 N N . CYS B 1 135 ? 5.688 -15.422 1.475 1 97.75 135 CYS B N 1
ATOM 3102 C CA . CYS B 1 135 ? 6.641 -15.93 2.451 1 97.75 135 CYS B CA 1
ATOM 3103 C C . CYS B 1 135 ? 7.641 -14.852 2.852 1 97.75 135 CYS B C 1
ATOM 3105 O O . CYS B 1 135 ? 7.738 -13.812 2.197 1 97.75 135 CYS B O 1
ATOM 3107 N N . ALA B 1 136 ? 8.352 -15.102 3.885 1 97.69 136 ALA B N 1
ATOM 3108 C CA . ALA B 1 136 ? 9.297 -14.125 4.414 1 97.69 136 ALA B CA 1
ATOM 3109 C C . ALA B 1 136 ? 10.492 -13.953 3.477 1 97.69 136 ALA B C 1
ATOM 3111 O O . ALA B 1 136 ? 10.906 -14.898 2.809 1 97.69 136 ALA B O 1
ATOM 3112 N N . ILE B 1 137 ? 10.953 -12.766 3.352 1 97.5 137 ILE B N 1
ATOM 3113 C CA . ILE B 1 137 ? 12.227 -12.461 2.711 1 97.5 137 ILE B CA 1
ATOM 3114 C C . ILE B 1 137 ? 13.312 -12.305 3.773 1 97.5 137 ILE B C 1
ATOM 3116 O O . ILE B 1 137 ? 13.18 -11.5 4.691 1 97.5 137 ILE B O 1
ATOM 3120 N N . ASP B 1 138 ? 14.398 -13 3.623 1 95.31 138 ASP B N 1
ATOM 3121 C CA . ASP B 1 138 ? 15.445 -12.93 4.637 1 95.31 138 ASP B CA 1
ATOM 3122 C C . ASP B 1 138 ? 16.688 -12.234 4.094 1 95.31 138 ASP B C 1
ATOM 3124 O O . ASP B 1 138 ? 17.469 -11.672 4.859 1 95.31 138 ASP B O 1
ATOM 3128 N N . GLN B 1 139 ? 16.828 -12.266 2.779 1 95.62 139 GLN B N 1
ATOM 3129 C CA . GLN B 1 139 ? 18.047 -11.734 2.17 1 95.62 139 GLN B CA 1
ATOM 3130 C C . GLN B 1 139 ? 17.797 -10.344 1.599 1 95.62 139 GLN B C 1
ATOM 3132 O O . GLN B 1 139 ? 16.828 -10.117 0.886 1 95.62 139 GLN B O 1
ATOM 3137 N N . VAL B 1 140 ? 18.75 -9.445 1.847 1 95.62 140 VAL B N 1
ATOM 3138 C CA . VAL B 1 140 ? 18.672 -8.07 1.371 1 95.62 140 VAL B CA 1
ATOM 3139 C C . VAL B 1 140 ? 18.625 -8.055 -0.155 1 95.62 140 VAL B C 1
ATOM 3141 O O . VAL B 1 140 ? 17.906 -7.258 -0.752 1 95.62 140 VAL B O 1
ATOM 3144 N N . GLU B 1 141 ? 19.359 -8.906 -0.813 1 95.12 141 GLU B N 1
ATOM 3145 C CA . GLU B 1 141 ? 19.406 -8.977 -2.271 1 95.12 141 GLU B CA 1
ATOM 3146 C C . GLU B 1 141 ? 18.031 -9.234 -2.861 1 95.12 141 GLU B C 1
ATOM 3148 O O . GLU B 1 141 ? 17.641 -8.609 -3.85 1 95.12 141 GLU B O 1
ATOM 3153 N N . ASP B 1 142 ? 17.312 -10.117 -2.229 1 96.44 142 ASP B N 1
ATOM 3154 C CA . ASP B 1 142 ? 15.961 -10.414 -2.67 1 96.44 142 ASP B CA 1
ATOM 3155 C C . ASP B 1 142 ? 15.023 -9.234 -2.408 1 96.44 142 ASP B C 1
ATOM 3157 O O . ASP B 1 142 ? 14.18 -8.914 -3.242 1 96.44 142 ASP B O 1
ATOM 3161 N N . PHE B 1 143 ? 15.289 -8.648 -1.294 1 97.44 143 PHE B N 1
ATOM 3162 C CA . PHE B 1 143 ? 14.422 -7.562 -0.857 1 97.44 143 PHE B CA 1
ATOM 3163 C C . PHE B 1 143 ? 14.5 -6.387 -1.825 1 97.44 143 PHE B C 1
ATOM 3165 O O . PHE B 1 143 ? 13.492 -5.727 -2.092 1 97.44 143 PHE B O 1
ATOM 3172 N N . PHE B 1 144 ? 15.594 -6.109 -2.436 1 96.06 144 PHE B N 1
ATOM 3173 C CA . PHE B 1 144 ? 15.797 -4.957 -3.305 1 96.06 144 PHE B CA 1
ATOM 3174 C C . PHE B 1 144 ? 15.688 -5.359 -4.77 1 96.06 144 PHE B C 1
ATOM 3176 O O . PHE B 1 144 ? 15.836 -4.52 -5.664 1 96.06 144 PHE B O 1
ATOM 3183 N N . ASN B 1 145 ? 15.477 -6.641 -5.035 1 95.94 145 ASN B N 1
ATOM 3184 C CA . ASN B 1 145 ? 15.297 -7.145 -6.395 1 95.94 145 ASN B CA 1
ATOM 3185 C C . ASN B 1 145 ? 13.898 -6.855 -6.922 1 95.94 145 ASN B C 1
ATOM 3187 O O . ASN B 1 145 ? 12.914 -7.367 -6.391 1 95.94 145 ASN B O 1
ATOM 3191 N N . PRO B 1 146 ? 13.734 -6.027 -7.965 1 96.5 146 PRO B N 1
ATOM 3192 C CA . PRO B 1 146 ? 12.406 -5.672 -8.469 1 96.5 146 PRO B CA 1
ATOM 3193 C C . PRO B 1 146 ? 11.656 -6.871 -9.055 1 96.5 146 PRO B C 1
ATOM 3195 O O . PRO B 1 146 ? 10.445 -6.797 -9.273 1 96.5 146 PRO B O 1
ATOM 3198 N N . ASN B 1 147 ? 12.328 -7.922 -9.289 1 94.62 147 ASN B N 1
ATOM 3199 C CA . ASN B 1 147 ? 11.664 -9.125 -9.789 1 94.62 147 ASN B CA 1
ATOM 3200 C C . ASN B 1 147 ? 11.023 -9.922 -8.656 1 94.62 147 ASN B C 1
ATOM 3202 O O . ASN B 1 147 ? 10.234 -10.836 -8.906 1 94.62 147 ASN B O 1
ATOM 3206 N N . VAL B 1 148 ? 11.492 -9.609 -7.5 1 96.75 148 VAL B N 1
ATOM 3207 C CA . VAL B 1 148 ? 10.844 -10.164 -6.312 1 96.75 148 VAL B CA 1
ATOM 3208 C C . VAL B 1 148 ? 9.742 -9.227 -5.84 1 96.75 148 VAL B C 1
ATOM 3210 O O . VAL B 1 148 ? 10.023 -8.156 -5.281 1 96.75 148 VAL B O 1
ATOM 3213 N N . VAL B 1 149 ? 8.508 -9.633 -6.039 1 98.38 149 VAL B N 1
ATOM 3214 C CA . VAL B 1 149 ? 7.375 -8.781 -5.699 1 98.38 149 VAL B CA 1
ATOM 3215 C C . VAL B 1 149 ? 7.117 -8.844 -4.195 1 98.38 149 VAL B C 1
ATOM 3217 O O . VAL B 1 149 ? 7.031 -9.93 -3.621 1 98.38 149 VAL B O 1
ATOM 3220 N N . LYS B 1 150 ? 7.066 -7.676 -3.543 1 98.81 150 LYS B N 1
ATOM 3221 C CA . LYS B 1 150 ? 6.789 -7.59 -2.113 1 98.81 150 LYS B CA 1
ATOM 3222 C C . LYS B 1 150 ? 5.297 -7.375 -1.855 1 98.81 150 LYS B C 1
ATOM 3224 O O . LYS B 1 150 ? 4.582 -6.855 -2.715 1 98.81 150 LYS B O 1
ATOM 3229 N N . VAL B 1 151 ? 4.855 -7.773 -0.714 1 98.88 151 VAL B N 1
ATOM 3230 C CA . VAL B 1 151 ? 3.494 -7.492 -0.275 1 98.88 151 VAL B CA 1
ATOM 3231 C C . VAL B 1 151 ? 3.506 -7.035 1.182 1 98.88 151 VAL B C 1
ATOM 3233 O O . VAL B 1 151 ? 4.258 -7.566 2 1 98.88 151 VAL B O 1
ATOM 3236 N N . VAL B 1 152 ? 2.766 -5.988 1.506 1 98.81 152 VAL B N 1
ATOM 3237 C CA . VAL B 1 152 ? 2.512 -5.555 2.877 1 98.81 152 VAL B CA 1
ATOM 3238 C C . VAL B 1 152 ? 1.048 -5.801 3.234 1 98.81 152 VAL B C 1
ATOM 3240 O O . VAL B 1 152 ? 0.163 -5.652 2.387 1 98.81 152 VAL B O 1
ATOM 3243 N N . CYS B 1 153 ? 0.817 -6.172 4.477 1 98.75 153 CYS B N 1
ATOM 3244 C CA . CYS B 1 153 ? -0.521 -6.586 4.879 1 98.75 153 CYS B CA 1
ATOM 3245 C C . CYS B 1 153 ? -0.994 -5.797 6.098 1 98.75 153 CYS B C 1
ATOM 3247 O O . CYS B 1 153 ? -0.18 -5.23 6.828 1 98.75 153 CYS B O 1
ATOM 3249 N N . ASP B 1 154 ? -2.318 -5.77 6.203 1 98.38 154 ASP B N 1
ATOM 3250 C CA . ASP B 1 154 ? -2.91 -5.172 7.398 1 98.38 154 ASP B CA 1
ATOM 3251 C C . ASP B 1 154 ? -3.002 -6.191 8.531 1 98.38 154 ASP B C 1
ATOM 3253 O O . ASP B 1 154 ? -2.42 -7.273 8.445 1 98.38 154 ASP B O 1
ATOM 3257 N N . GLU B 1 155 ? -3.611 -5.832 9.609 1 97.25 155 GLU B N 1
ATOM 3258 C CA . GLU B 1 155 ? -3.664 -6.645 10.82 1 97.25 155 GLU B CA 1
ATOM 3259 C C . GLU B 1 155 ? -4.414 -7.949 10.578 1 97.25 155 GLU B C 1
ATOM 3261 O O . GLU B 1 155 ? -4.168 -8.953 11.25 1 97.25 155 GLU B O 1
ATOM 3266 N N . LYS B 1 156 ? -5.305 -7.961 9.633 1 97.81 156 LYS B N 1
ATOM 3267 C CA . LYS B 1 156 ? -6.082 -9.148 9.312 1 97.81 156 LYS B CA 1
ATOM 3268 C C . LYS B 1 156 ? -5.41 -9.969 8.211 1 97.81 156 LYS B C 1
ATOM 3270 O O . LYS B 1 156 ? -6.047 -10.812 7.578 1 97.81 156 LYS B O 1
ATOM 3275 N N . GLN B 1 157 ? -4.191 -9.625 7.855 1 98.19 157 GLN B N 1
ATOM 3276 C CA . GLN B 1 157 ? -3.373 -10.305 6.852 1 98.19 157 GLN B CA 1
ATOM 3277 C C . GLN B 1 157 ? -3.963 -10.125 5.453 1 98.19 157 GLN B C 1
ATOM 3279 O O . GLN B 1 157 ? -3.928 -11.047 4.637 1 98.19 157 GLN B O 1
ATOM 3284 N N . ARG B 1 158 ? -4.609 -9 5.293 1 98.75 158 ARG B N 1
ATOM 3285 C CA . ARG B 1 158 ? -5.055 -8.594 3.961 1 98.75 158 ARG B CA 1
ATOM 3286 C C . ARG B 1 158 ? -4.023 -7.691 3.295 1 98.75 158 ARG B C 1
ATOM 3288 O O . ARG B 1 158 ? -3.422 -6.84 3.949 1 98.75 158 ARG B O 1
ATOM 3295 N N . ALA B 1 159 ? -3.875 -7.883 2.035 1 98.88 159 ALA B N 1
ATOM 3296 C CA . ALA B 1 159 ? -2.889 -7.086 1.312 1 98.88 159 ALA B CA 1
ATOM 3297 C C . ALA B 1 159 ? -3.281 -5.613 1.297 1 98.88 159 ALA B C 1
ATOM 3299 O O . ALA B 1 159 ? -4.418 -5.27 0.967 1 98.88 159 ALA B O 1
ATOM 3300 N N . LEU B 1 160 ? -2.354 -4.816 1.67 1 98.81 160 LEU B N 1
ATOM 3301 C CA . LEU B 1 160 ? -2.496 -3.375 1.484 1 98.81 160 LEU B CA 1
ATOM 3302 C C . LEU B 1 160 ? -1.979 -2.949 0.114 1 98.81 160 LEU B C 1
ATOM 3304 O O . LEU B 1 160 ? -2.605 -2.133 -0.564 1 98.81 160 LEU B O 1
ATOM 3308 N N . TYR B 1 161 ? -0.878 -3.566 -0.231 1 98.88 161 TYR B N 1
ATOM 3309 C CA . TYR B 1 161 ? -0.293 -3.236 -1.525 1 98.88 161 TYR B CA 1
ATOM 3310 C C . TYR B 1 161 ? 0.732 -4.281 -1.943 1 98.88 161 TYR B C 1
ATOM 3312 O O . TYR B 1 161 ? 1.285 -4.992 -1.099 1 98.88 161 TYR B O 1
ATOM 3320 N N . PHE B 1 162 ? 0.935 -4.43 -3.209 1 98.88 162 PHE B N 1
ATOM 3321 C CA . PHE B 1 162 ? 2.008 -5.191 -3.836 1 98.88 162 PHE B CA 1
ATOM 3322 C C . PHE B 1 162 ? 2.92 -4.277 -4.648 1 98.88 162 PHE B C 1
ATOM 3324 O O . PHE B 1 162 ? 2.445 -3.359 -5.32 1 98.88 162 PHE B O 1
ATOM 3331 N N . SER B 1 163 ? 4.188 -4.562 -4.637 1 98.88 163 SER B N 1
ATOM 3332 C CA . SER B 1 163 ? 5.074 -3.719 -5.434 1 98.88 163 SER B CA 1
ATOM 3333 C C . SER B 1 163 ? 6.391 -4.426 -5.727 1 98.88 163 SER B C 1
ATOM 3335 O O . SER B 1 163 ? 6.797 -5.328 -4.988 1 98.88 163 SER B O 1
ATOM 3337 N N . ARG B 1 164 ? 6.969 -4.035 -6.762 1 98.38 164 ARG B N 1
ATOM 3338 C CA . ARG B 1 164 ? 8.336 -4.422 -7.086 1 98.38 164 ARG B CA 1
ATOM 3339 C C . ARG B 1 164 ? 9.344 -3.633 -6.254 1 98.38 164 ARG B C 1
ATOM 3341 O O . ARG B 1 164 ? 10.516 -4 -6.176 1 98.38 164 ARG B O 1
ATOM 3348 N N . SER B 1 165 ? 8.898 -2.584 -5.59 1 98.19 165 SER B N 1
ATOM 3349 C CA . SER B 1 165 ? 9.734 -1.762 -4.719 1 98.19 165 SER B CA 1
ATOM 3350 C C . SER B 1 165 ? 9.961 -2.438 -3.371 1 98.19 165 SER B C 1
ATOM 3352 O O . SER B 1 165 ? 9.117 -3.207 -2.906 1 98.19 165 SER B O 1
ATOM 3354 N N . PRO B 1 166 ? 11.125 -2.15 -2.789 1 97.5 166 PRO B N 1
ATOM 3355 C CA . PRO B 1 166 ? 11.312 -2.654 -1.428 1 97.5 166 PRO B CA 1
ATOM 3356 C C . PRO B 1 166 ? 10.344 -2.037 -0.426 1 97.5 166 PRO B C 1
ATOM 3358 O O . PRO B 1 166 ? 10.328 -0.817 -0.244 1 97.5 166 PRO B O 1
ATOM 3361 N N . MET B 1 167 ? 9.516 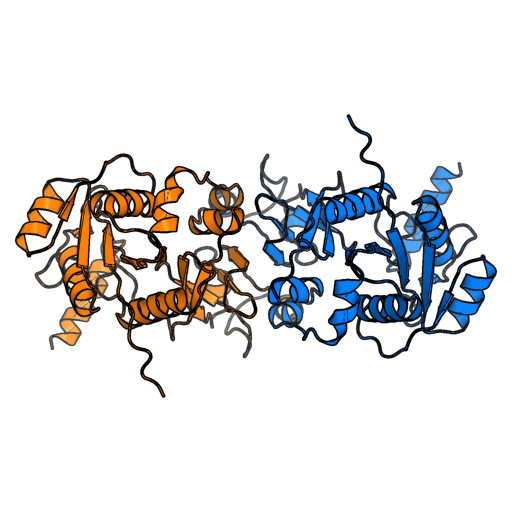-2.904 0.173 1 97.81 167 MET B N 1
ATOM 3362 C CA . MET B 1 167 ? 8.594 -2.441 1.207 1 97.81 167 MET B CA 1
ATOM 3363 C C . MET B 1 167 ? 8.281 -3.559 2.197 1 97.81 167 MET B C 1
ATOM 3365 O O . MET B 1 167 ? 8.242 -4.73 1.824 1 97.81 167 MET B O 1
ATOM 3369 N N . PRO B 1 168 ? 8.07 -3.152 3.402 1 98.38 168 PRO B N 1
ATOM 3370 C CA . PRO B 1 168 ? 8.188 -1.805 3.963 1 98.38 168 PRO B CA 1
ATOM 3371 C C . PRO B 1 168 ? 9.625 -1.285 3.957 1 98.38 168 PRO B C 1
ATOM 3373 O O . PRO B 1 168 ? 10.57 -2.072 3.861 1 98.38 168 PRO B O 1
ATOM 3376 N N . TRP B 1 169 ? 9.766 -0.013 4.004 1 97.94 169 TRP B N 1
ATOM 3377 C CA . TRP B 1 169 ? 11.086 0.611 4.02 1 97.94 169 TRP B CA 1
ATOM 3378 C C . TRP B 1 169 ? 11.633 0.697 5.441 1 97.94 169 TRP B C 1
ATOM 3380 O O . TRP B 1 169 ? 10.953 1.208 6.34 1 97.94 169 TRP B O 1
ATOM 3390 N N . ASP B 1 170 ? 12.789 0.14 5.652 1 96.38 170 ASP B N 1
ATOM 3391 C CA . ASP B 1 170 ? 13.484 0.29 6.926 1 96.38 170 ASP B CA 1
ATOM 3392 C C . ASP B 1 170 ? 14.203 1.637 7.008 1 96.38 170 ASP B C 1
ATOM 3394 O O . ASP B 1 170 ? 15.391 1.734 6.703 1 96.38 170 ASP B O 1
ATOM 3398 N N . ARG B 1 171 ? 13.508 2.588 7.477 1 94.69 171 ARG B N 1
ATOM 3399 C CA . ARG B 1 171 ? 14.008 3.961 7.453 1 94.69 171 ARG B CA 1
ATOM 3400 C C . ARG B 1 171 ? 15.367 4.066 8.133 1 94.69 171 ARG B C 1
ATOM 3402 O O . ARG B 1 171 ? 16.312 4.582 7.547 1 94.69 171 ARG B O 1
ATOM 3409 N N . ASP B 1 172 ? 15.531 3.58 9.328 1 93.38 172 ASP B N 1
ATOM 3410 C CA . ASP B 1 172 ? 16.75 3.75 10.109 1 93.38 172 ASP B CA 1
ATOM 3411 C C . ASP B 1 172 ? 17.844 2.783 9.648 1 93.38 172 ASP B C 1
ATOM 3413 O O . ASP B 1 172 ? 19 3.164 9.523 1 93.38 172 ASP B O 1
ATOM 3417 N N . GLY B 1 173 ? 17.438 1.567 9.273 1 91.44 173 GLY B N 1
ATOM 3418 C CA . GLY B 1 173 ? 18.391 0.545 8.891 1 91.44 173 GLY B CA 1
ATOM 3419 C C . GLY B 1 173 ? 19.047 0.812 7.543 1 91.44 173 GLY B C 1
ATOM 3420 O O . GLY B 1 173 ? 20.25 0.612 7.375 1 91.44 173 GLY B O 1
ATOM 3421 N N . PHE B 1 174 ? 18.312 1.261 6.598 1 90 174 PHE B N 1
ATOM 3422 C CA . PHE B 1 174 ? 18.844 1.443 5.25 1 90 174 PHE B CA 1
ATOM 3423 C C . PHE B 1 174 ? 19.641 2.738 5.148 1 90 174 PHE B C 1
ATOM 3425 O O . PHE B 1 174 ? 20.453 2.902 4.238 1 90 174 PHE B O 1
ATOM 3432 N N . ALA B 1 175 ? 19.344 3.693 6.039 1 86.56 175 ALA B N 1
ATOM 3433 C CA . ALA B 1 175 ? 20.172 4.891 6.117 1 86.56 175 ALA B CA 1
ATOM 3434 C C . ALA B 1 175 ? 21.562 4.562 6.652 1 86.56 175 ALA B C 1
ATOM 3436 O O . ALA B 1 175 ? 22.562 5.156 6.23 1 86.56 175 ALA B O 1
ATOM 3437 N N . SER B 1 176 ? 21.594 3.58 7.496 1 85.25 176 SER B N 1
ATOM 3438 C CA . SER B 1 176 ? 22.828 3.234 8.188 1 85.25 176 SER B CA 1
ATOM 3439 C C . SER B 1 176 ? 23.625 2.188 7.414 1 85.25 176 SER B C 1
ATOM 3441 O O . SER B 1 176 ? 24.797 1.97 7.688 1 85.25 176 SER B O 1
ATOM 3443 N N . ASN B 1 177 ? 22.969 1.502 6.516 1 80.06 177 ASN B N 1
ATOM 3444 C CA . ASN B 1 177 ? 23.625 0.475 5.715 1 80.06 177 ASN B CA 1
ATOM 3445 C C . ASN B 1 177 ? 23.453 0.741 4.223 1 80.06 177 ASN B C 1
ATOM 3447 O O . ASN B 1 177 ? 22.688 0.057 3.545 1 80.06 177 ASN B O 1
ATOM 3451 N N . PRO B 1 178 ? 24.297 1.416 3.662 1 76.06 178 PRO B N 1
ATOM 3452 C CA . PRO B 1 178 ? 24.156 1.819 2.26 1 76.06 178 PRO B CA 1
ATOM 3453 C C . PRO B 1 178 ? 24.438 0.68 1.286 1 76.06 178 PRO B C 1
ATOM 3455 O O . PRO B 1 178 ? 23.953 0.692 0.153 1 76.06 178 PRO B O 1
ATOM 3458 N N . ASP B 1 179 ? 25.156 -0.32 1.807 1 77.75 179 ASP B N 1
ATOM 3459 C CA . ASP B 1 179 ? 25.547 -1.397 0.9 1 77.75 179 ASP B CA 1
ATOM 3460 C C . ASP B 1 179 ? 24.375 -2.361 0.669 1 77.75 179 ASP B C 1
ATOM 3462 O O . ASP B 1 179 ? 24.375 -3.111 -0.31 1 77.75 179 ASP B O 1
ATOM 3466 N N . ARG B 1 180 ? 23.406 -2.307 1.494 1 82.88 180 ARG B N 1
ATOM 3467 C CA . ARG B 1 180 ? 22.219 -3.121 1.312 1 82.88 180 ARG B CA 1
ATOM 3468 C C . ARG B 1 180 ? 22.578 -4.574 1.023 1 82.88 180 ARG B C 1
ATOM 3470 O O . ARG B 1 180 ? 22.094 -5.16 0.051 1 82.88 180 ARG B O 1
ATOM 3477 N N . THR B 1 181 ? 23.469 -5.094 1.798 1 87 181 THR B N 1
ATOM 3478 C CA . THR B 1 181 ? 23.891 -6.484 1.663 1 87 181 THR B CA 1
ATOM 3479 C C . THR B 1 181 ? 23.641 -7.25 2.959 1 87 181 THR B C 1
ATOM 3481 O O . THR B 1 181 ? 23.469 -6.645 4.02 1 87 181 THR B O 1
ATOM 3484 N N . GLY B 1 182 ? 23.5 -8.586 2.777 1 91.31 182 GLY B N 1
ATOM 3485 C CA . GLY B 1 182 ? 23.375 -9.43 3.955 1 91.31 182 GLY B CA 1
ATOM 3486 C C . GLY B 1 182 ? 21.938 -9.789 4.289 1 91.31 182 GLY B C 1
ATOM 3487 O O . GLY B 1 182 ? 21.094 -9.891 3.395 1 91.31 182 GLY B O 1
ATOM 3488 N N . LEU B 1 183 ? 21.703 -10.117 5.609 1 93.94 183 LEU B N 1
ATOM 3489 C CA . LEU B 1 183 ? 20.391 -10.547 6.078 1 93.94 183 LEU B CA 1
ATOM 3490 C C . LEU B 1 183 ? 19.562 -9.352 6.535 1 93.94 183 LEU B C 1
ATOM 3492 O O . LEU B 1 183 ? 20.094 -8.375 7.055 1 93.94 183 LEU B O 1
ATOM 3496 N N . LEU B 1 184 ? 18.297 -9.445 6.309 1 94.81 184 LEU B N 1
ATOM 3497 C CA . LEU B 1 184 ? 17.391 -8.469 6.887 1 94.81 184 LEU B CA 1
ATOM 3498 C C . LEU B 1 184 ? 17.297 -8.625 8.398 1 94.81 184 LEU B C 1
ATOM 3500 O O . LEU B 1 184 ? 17.547 -9.711 8.93 1 94.81 184 LEU B O 1
ATOM 3504 N N . PRO B 1 185 ? 16.969 -7.504 9.062 1 93.31 185 PRO B N 1
ATOM 3505 C CA . PRO B 1 185 ? 16.875 -7.582 10.516 1 93.31 185 PRO B CA 1
ATOM 3506 C C . PRO B 1 185 ? 15.781 -8.531 10.992 1 93.31 185 PRO B C 1
ATOM 3508 O O . PRO B 1 185 ? 14.75 -8.672 10.328 1 93.31 185 PRO B O 1
ATOM 3511 N N . VAL B 1 186 ? 16.016 -9.086 12.156 1 91.31 186 VAL B N 1
ATOM 3512 C CA . VAL B 1 186 ? 15.023 -9.961 12.773 1 91.31 186 VAL B CA 1
ATOM 3513 C C . VAL B 1 186 ? 13.734 -9.18 13.039 1 91.31 186 VAL B C 1
ATOM 3515 O O . VAL B 1 186 ? 13.773 -8.047 13.516 1 91.31 186 VAL B O 1
ATOM 3518 N N . GLY B 1 187 ? 12.625 -9.789 12.648 1 92.19 187 GLY B N 1
ATOM 3519 C CA . GLY B 1 187 ? 11.344 -9.156 12.93 1 92.19 187 GLY B CA 1
ATOM 3520 C C . GLY B 1 187 ? 10.883 -8.227 11.82 1 92.19 187 GLY B C 1
ATOM 3521 O O . GLY B 1 187 ? 9.758 -7.734 11.844 1 92.19 187 GLY B O 1
ATOM 3522 N N . PHE B 1 188 ? 11.758 -7.941 10.867 1 96.12 188 PHE B N 1
ATOM 3523 C CA . PHE B 1 188 ? 11.383 -7.102 9.734 1 96.12 188 PHE B CA 1
ATOM 3524 C C . PHE B 1 188 ? 10.305 -7.777 8.891 1 96.12 188 PHE B C 1
ATOM 3526 O O . PHE B 1 188 ? 10.469 -8.922 8.461 1 96.12 188 PHE B O 1
ATOM 3533 N N . PRO B 1 189 ? 9.227 -7.102 8.734 1 96.56 189 PRO B N 1
ATOM 3534 C CA . PRO B 1 189 ? 8.094 -7.762 8.078 1 96.56 189 PRO B CA 1
ATOM 3535 C C . PRO B 1 189 ? 8.164 -7.688 6.559 1 96.56 189 PRO B C 1
ATOM 3537 O O . PRO B 1 189 ? 7.215 -7.227 5.914 1 96.56 189 PRO B O 1
ATOM 3540 N N . ALA B 1 190 ? 9.211 -8.266 6.004 1 97.62 190 ALA B N 1
ATOM 3541 C CA . ALA B 1 190 ? 9.367 -8.344 4.555 1 97.62 190 ALA B CA 1
ATOM 3542 C C . ALA B 1 190 ? 8.773 -9.633 4.008 1 97.62 190 ALA B C 1
ATOM 3544 O O . ALA B 1 190 ? 9.18 -10.727 4.402 1 97.62 190 ALA B O 1
ATOM 3545 N N . LEU B 1 191 ? 7.812 -9.453 3.113 1 98.62 191 LEU B N 1
ATOM 3546 C CA . LEU B 1 191 ? 7.141 -10.609 2.539 1 98.62 191 LEU B CA 1
ATOM 3547 C C . LEU B 1 191 ? 7.27 -10.617 1.02 1 98.62 191 LEU B C 1
ATOM 3549 O O . LEU B 1 191 ? 7.145 -9.57 0.378 1 98.62 191 LEU B O 1
ATOM 3553 N N . ARG B 1 192 ? 7.516 -11.75 0.512 1 98.19 192 ARG B N 1
ATOM 3554 C CA . ARG B 1 192 ? 7.539 -12 -0.925 1 98.19 192 ARG B CA 1
ATOM 3555 C C . ARG B 1 192 ? 6.238 -12.648 -1.391 1 98.19 192 ARG B C 1
ATOM 3557 O O . ARG B 1 192 ? 5.797 -13.648 -0.822 1 98.19 192 ARG B O 1
ATOM 3564 N N . HIS B 1 193 ? 5.668 -12.055 -2.365 1 98.12 193 HIS B N 1
ATOM 3565 C CA . HIS B 1 193 ? 4.473 -12.633 -2.971 1 98.12 193 HIS B CA 1
ATOM 3566 C C . HIS B 1 193 ? 4.805 -13.898 -3.752 1 98.12 193 HIS B C 1
ATOM 3568 O O . HIS B 1 193 ? 5.789 -13.93 -4.496 1 98.12 193 HIS B O 1
ATOM 3574 N N . ILE B 1 194 ? 4.086 -14.914 -3.52 1 95.81 194 ILE B N 1
ATOM 3575 C CA . ILE B 1 194 ? 4.086 -16.141 -4.312 1 95.81 194 ILE B CA 1
ATOM 3576 C C . ILE B 1 194 ? 2.848 -16.172 -5.207 1 95.81 194 ILE B C 1
ATOM 3578 O O . ILE B 1 194 ? 1.718 -16.109 -4.715 1 95.81 194 ILE B O 1
ATOM 3582 N N . GLY B 1 195 ? 3.012 -16.281 -6.453 1 93.06 195 GLY B N 1
ATOM 3583 C CA . GLY B 1 195 ? 1.979 -16.094 -7.461 1 93.06 195 GLY B CA 1
ATOM 3584 C C . GLY B 1 195 ? 0.969 -17.219 -7.508 1 93.06 195 GLY B C 1
ATOM 3585 O O . GLY B 1 195 ? 0.795 -17.859 -8.547 1 93.06 195 GLY B O 1
ATOM 3586 N N . LEU B 1 196 ? 0.369 -17.578 -6.488 1 95.5 196 LEU B N 1
ATOM 3587 C CA . LEU B 1 196 ? -0.788 -18.469 -6.395 1 95.5 196 LEU B CA 1
ATOM 3588 C C . LEU B 1 196 ? -2.047 -17.672 -6.051 1 95.5 196 LEU B C 1
ATOM 3590 O O . LEU B 1 196 ? -2.074 -16.938 -5.062 1 95.5 196 LEU B O 1
ATOM 3594 N N . TYR B 1 197 ? -3.055 -17.875 -6.859 1 97.38 197 TYR B N 1
ATOM 3595 C CA . TYR B 1 197 ? -4.266 -17.094 -6.668 1 97.38 197 TYR B CA 1
ATOM 3596 C C . TYR B 1 197 ? -5.473 -17.984 -6.434 1 97.38 197 TYR B C 1
ATOM 3598 O O . TYR B 1 197 ? -5.629 -19.016 -7.098 1 97.38 197 TYR B O 1
ATOM 3606 N N . VAL B 1 198 ? -6.227 -17.625 -5.523 1 98.38 198 VAL B N 1
ATOM 3607 C CA . VAL B 1 198 ? -7.48 -18.266 -5.16 1 98.38 198 VAL B CA 1
ATOM 3608 C C . VAL B 1 198 ? -8.617 -17.25 -5.199 1 98.38 198 VAL B C 1
ATOM 3610 O O . VAL B 1 198 ? -8.492 -16.156 -4.664 1 98.38 198 VAL B O 1
ATOM 3613 N N . TYR B 1 199 ? -9.711 -17.656 -5.805 1 98.5 199 TYR B N 1
ATOM 3614 C CA . TYR B 1 199 ? -10.805 -16.719 -6.012 1 98.5 199 TYR B CA 1
ATOM 3615 C C . TYR B 1 199 ? -12.117 -17.281 -5.5 1 98.5 199 TYR B C 1
ATOM 3617 O O . TYR B 1 199 ? -12.328 -18.5 -5.535 1 98.5 199 TYR B O 1
ATOM 3625 N N . ARG B 1 200 ? -12.938 -16.406 -5.074 1 98.69 200 ARG B N 1
ATOM 3626 C CA . ARG B 1 200 ? -14.352 -16.75 -5.086 1 98.69 200 ARG B CA 1
ATOM 3627 C C . ARG B 1 200 ? -14.93 -16.656 -6.496 1 98.69 200 ARG B C 1
ATOM 3629 O O . ARG B 1 200 ? -14.594 -15.734 -7.242 1 98.69 200 ARG B O 1
ATOM 3636 N N . ALA B 1 201 ? -15.812 -17.531 -6.828 1 98.5 201 ALA B N 1
ATOM 3637 C CA . ALA B 1 201 ? -16.422 -17.547 -8.156 1 98.5 201 ALA B CA 1
ATOM 3638 C C . ALA B 1 201 ? -17.125 -16.234 -8.453 1 98.5 201 ALA B C 1
ATOM 3640 O O . ALA B 1 201 ? -17.156 -15.781 -9.602 1 98.5 201 ALA B O 1
ATOM 3641 N N . SER B 1 202 ? -17.641 -15.578 -7.469 1 98.44 202 SER B N 1
ATOM 3642 C CA . SER B 1 202 ? -18.328 -14.297 -7.641 1 98.44 202 SER B CA 1
ATOM 3643 C C . SER B 1 202 ? -17.359 -13.234 -8.18 1 98.44 202 SER B C 1
ATOM 3645 O O . SER B 1 202 ? -17.75 -12.391 -8.984 1 98.44 202 SER B O 1
ATOM 3647 N N . LEU B 1 203 ? -16.141 -13.258 -7.699 1 98.25 203 LEU B N 1
ATOM 3648 C CA . LEU B 1 203 ? -15.156 -12.312 -8.203 1 98.25 203 LEU B CA 1
ATOM 3649 C C . LEU B 1 203 ? -14.82 -12.594 -9.656 1 98.25 203 LEU B C 1
ATOM 3651 O O . LEU B 1 203 ? -14.719 -11.672 -10.469 1 98.25 203 LEU B O 1
ATOM 3655 N N . LEU B 1 204 ? -14.617 -13.828 -10.008 1 97.81 204 LEU B N 1
ATOM 3656 C CA . LEU B 1 204 ? -14.32 -14.203 -11.383 1 97.81 204 LEU B CA 1
ATOM 3657 C C . LEU B 1 204 ? -15.438 -13.758 -12.32 1 97.81 204 LEU B C 1
ATOM 3659 O O . LEU B 1 204 ? -15.172 -13.328 -13.445 1 97.81 204 LEU B O 1
ATOM 3663 N N . ALA B 1 205 ? -16.625 -13.836 -11.867 1 97.12 205 ALA B N 1
ATOM 3664 C CA . ALA B 1 205 ? -17.797 -13.477 -12.672 1 97.12 205 ALA B CA 1
ATOM 3665 C C . ALA B 1 205 ? -17.781 -11.992 -13.023 1 97.12 205 ALA B C 1
ATOM 3667 O O . ALA B 1 205 ? -18.297 -11.594 -14.07 1 97.12 205 ALA B O 1
ATOM 3668 N N . LYS B 1 206 ? -17.203 -11.211 -12.172 1 95.69 206 LYS B N 1
ATOM 3669 C CA . LYS B 1 206 ? -17.219 -9.773 -12.438 1 95.69 206 LYS B CA 1
ATOM 3670 C C . LYS B 1 206 ? -15.859 -9.297 -12.969 1 95.69 206 LYS B C 1
ATOM 3672 O O . LYS B 1 206 ? -15.656 -8.102 -13.172 1 95.69 206 LYS B O 1
ATOM 3677 N N . TYR B 1 207 ? -14.945 -10.172 -13.227 1 94.5 207 TYR B N 1
ATOM 3678 C CA . TYR B 1 207 ? -13.586 -9.805 -13.602 1 94.5 207 TYR B CA 1
ATOM 3679 C C . TYR B 1 207 ? -13.578 -9.008 -14.906 1 94.5 207 TYR B C 1
ATOM 3681 O O . TYR B 1 207 ? -12.844 -8.031 -15.039 1 94.5 207 TYR B O 1
ATOM 3689 N N . ALA B 1 208 ? -14.383 -9.422 -15.852 1 87.06 208 ALA B N 1
ATOM 3690 C CA . ALA B 1 208 ? -14.422 -8.797 -17.172 1 87.06 208 ALA B CA 1
ATOM 3691 C C . ALA B 1 208 ? -14.82 -7.324 -17.078 1 87.06 208 ALA B C 1
ATOM 3693 O O . ALA B 1 208 ? -14.5 -6.527 -17.953 1 87.06 208 ALA B O 1
ATOM 3694 N N . ASP B 1 209 ? -15.461 -6.988 -15.992 1 91.12 209 ASP B N 1
ATOM 3695 C CA . ASP B 1 209 ? -15.945 -5.625 -15.805 1 91.12 209 ASP B CA 1
ATOM 3696 C C . ASP B 1 209 ? -14.938 -4.785 -15.023 1 91.12 209 ASP B C 1
ATOM 3698 O O . ASP B 1 209 ? -15.148 -3.586 -14.82 1 91.12 209 ASP B O 1
ATOM 3702 N N . LEU B 1 210 ? -13.906 -5.363 -14.641 1 93.69 210 LEU B N 1
ATOM 3703 C CA . LEU B 1 210 ? -12.898 -4.633 -13.883 1 93.69 210 LEU B CA 1
ATOM 3704 C C . LEU B 1 210 ? -11.805 -4.09 -14.797 1 93.69 210 LEU B C 1
ATOM 3706 O O . LEU B 1 210 ? -11.055 -4.863 -15.398 1 93.69 210 LEU B O 1
ATOM 3710 N N . PRO B 1 211 ? -11.75 -2.799 -14.906 1 92.38 211 PRO B N 1
ATOM 3711 C CA . PRO B 1 211 ? -10.719 -2.236 -15.789 1 92.38 211 PRO B CA 1
ATOM 3712 C C . PRO B 1 211 ? -9.312 -2.379 -15.219 1 92.38 211 PRO B C 1
ATOM 3714 O O . PRO B 1 211 ? -9.141 -2.471 -14 1 92.38 211 PRO B O 1
ATOM 3717 N N . MET B 1 212 ? -8.344 -2.459 -16.109 1 93.75 212 MET B N 1
ATOM 3718 C CA . MET B 1 212 ? -6.953 -2.395 -15.664 1 93.75 212 MET B CA 1
ATOM 3719 C C . MET B 1 212 ? -6.695 -1.124 -14.859 1 93.75 212 MET B C 1
ATOM 3721 O O . MET B 1 212 ? -7.102 -0.035 -15.266 1 93.75 212 MET B O 1
ATOM 3725 N N . SER B 1 213 ? -6.051 -1.261 -13.766 1 95.62 213 SER B N 1
ATOM 3726 C CA . SER B 1 213 ? -5.766 -0.089 -12.945 1 95.62 213 SER B CA 1
ATOM 3727 C C . SER B 1 213 ? -4.484 0.603 -13.398 1 95.62 213 SER B C 1
ATOM 3729 O O . SER B 1 213 ? -3.615 -0.023 -14.016 1 95.62 213 SER B O 1
ATOM 3731 N N . PRO B 1 214 ? -4.34 1.931 -13.102 1 96.56 214 PRO B N 1
ATOM 3732 C CA . PRO B 1 214 ? -3.068 2.602 -13.383 1 96.56 214 PRO B CA 1
ATOM 3733 C C . PRO B 1 214 ? -1.886 1.94 -12.68 1 96.56 214 PRO B C 1
ATOM 3735 O O . PRO B 1 214 ? -0.799 1.837 -13.25 1 96.56 214 PRO B O 1
ATOM 3738 N N . LEU B 1 215 ? -2.098 1.462 -11.453 1 98 215 LEU B N 1
ATOM 3739 C CA . LEU B 1 215 ? -1.035 0.801 -10.703 1 98 215 LEU B CA 1
ATOM 3740 C C . LEU B 1 215 ? -0.617 -0.498 -11.383 1 98 215 LEU B C 1
ATOM 3742 O O . LEU B 1 215 ? 0.577 -0.78 -11.508 1 98 215 LEU B O 1
ATOM 3746 N N . GLU B 1 216 ? -1.656 -1.3 -11.828 1 96.88 216 GLU B N 1
ATOM 3747 C CA . GLU B 1 216 ? -1.417 -2.539 -12.555 1 96.88 216 GLU B CA 1
ATOM 3748 C C . GLU B 1 216 ? -0.626 -2.281 -13.836 1 96.88 216 GLU B C 1
ATOM 3750 O O . GLU B 1 216 ? 0.312 -3.016 -14.156 1 96.88 216 GLU B O 1
ATOM 3755 N N . ARG B 1 217 ? -0.97 -1.237 -14.555 1 96.31 217 ARG B N 1
ATOM 3756 C CA . ARG B 1 217 ? -0.349 -0.894 -15.828 1 96.31 217 ARG B CA 1
ATOM 3757 C C . ARG B 1 217 ? 1.148 -0.654 -15.664 1 96.31 217 ARG B C 1
ATOM 3759 O O . ARG B 1 217 ? 1.95 -1.107 -16.484 1 96.31 217 ARG B O 1
ATOM 3766 N N . TRP B 1 218 ? 1.537 0.017 -14.602 1 97.25 218 TRP B N 1
ATOM 3767 C CA . TRP B 1 218 ? 2.926 0.436 -14.438 1 97.25 218 TRP B CA 1
ATOM 3768 C C . TRP B 1 218 ? 3.74 -0.641 -13.734 1 97.25 218 TRP B C 1
ATOM 3770 O O . TRP B 1 218 ? 4.879 -0.918 -14.117 1 97.25 218 TRP B O 1
ATOM 3780 N N . GLU B 1 219 ? 3.174 -1.221 -12.727 1 97.88 219 GLU B N 1
ATOM 3781 C CA . GLU B 1 219 ? 3.879 -2.252 -11.969 1 97.88 219 GLU B CA 1
ATOM 3782 C C . GLU B 1 219 ? 3.895 -3.576 -12.727 1 97.88 219 GLU B C 1
ATOM 3784 O O . GLU B 1 219 ? 4.719 -4.449 -12.445 1 97.88 219 GLU B O 1
ATOM 3789 N N . LYS B 1 220 ? 2.934 -3.754 -13.648 1 96.25 220 LYS B N 1
ATOM 3790 C CA . LYS B 1 220 ? 2.717 -5.02 -14.344 1 96.25 220 LYS B CA 1
ATOM 3791 C C . LYS B 1 220 ? 2.398 -6.141 -13.359 1 96.25 220 LYS B C 1
ATOM 3793 O O . LYS B 1 220 ? 2.992 -7.219 -13.43 1 96.25 220 LYS B O 1
ATOM 3798 N N . LEU B 1 221 ? 1.563 -5.836 -12.422 1 96.56 221 LEU B N 1
ATOM 3799 C CA . LEU B 1 221 ? 1.049 -6.77 -11.43 1 96.56 221 LEU B CA 1
ATOM 3800 C C . LEU B 1 221 ? -0.474 -6.832 -11.477 1 96.56 221 LEU B C 1
ATOM 3802 O O . LEU B 1 221 ? -1.152 -5.875 -11.094 1 96.56 221 LEU B O 1
ATOM 3806 N N . GLU B 1 222 ? -1.006 -7.922 -11.836 1 93.81 222 GLU B N 1
ATOM 3807 C CA . GLU B 1 222 ? -2.43 -8.062 -12.133 1 93.81 222 GLU B CA 1
ATOM 3808 C C . GLU B 1 222 ? -3.271 -7.902 -10.867 1 93.81 222 GLU B C 1
ATOM 3810 O O . GLU B 1 222 ? -4.367 -7.34 -10.914 1 93.81 222 GLU B O 1
ATOM 3815 N N . GLN B 1 223 ? -2.77 -8.359 -9.758 1 96.12 223 GLN B N 1
ATOM 3816 C CA . GLN B 1 223 ? -3.553 -8.359 -8.523 1 96.12 223 GLN B CA 1
ATOM 3817 C C . GLN B 1 223 ? -3.812 -6.941 -8.031 1 96.12 223 GLN B C 1
ATOM 3819 O O . GLN B 1 223 ? -4.676 -6.723 -7.18 1 96.12 223 GLN B O 1
ATOM 3824 N N . LEU B 1 224 ? -3.08 -5.938 -8.578 1 98.06 224 LEU B N 1
ATOM 3825 C CA . LEU B 1 224 ? -3.314 -4.551 -8.18 1 98.06 224 LEU B CA 1
ATOM 3826 C C . LEU B 1 224 ? -4.668 -4.062 -8.688 1 98.06 224 LEU B C 1
ATOM 3828 O O . LEU B 1 224 ? -5.223 -3.1 -8.156 1 98.06 224 LEU B O 1
ATOM 3832 N N . ARG B 1 225 ? -5.18 -4.73 -9.734 1 96.75 225 ARG B N 1
ATOM 3833 C CA . ARG B 1 225 ? -6.52 -4.434 -10.234 1 96.75 225 ARG B CA 1
ATOM 3834 C C . ARG B 1 225 ? -7.559 -4.562 -9.125 1 96.75 225 ARG B C 1
ATOM 3836 O O . ARG B 1 225 ? -8.438 -3.711 -8.992 1 96.75 225 ARG B O 1
ATOM 3843 N N . PHE B 1 226 ? -7.398 -5.605 -8.375 1 97.88 226 PHE B N 1
ATOM 3844 C CA . PHE B 1 226 ? -8.367 -5.914 -7.328 1 97.88 226 PHE B CA 1
ATOM 3845 C C . PHE B 1 226 ? -8.266 -4.91 -6.184 1 97.88 226 PHE B C 1
ATOM 3847 O O . PHE B 1 226 ? -9.281 -4.371 -5.73 1 97.88 226 PHE B O 1
ATOM 3854 N N . LEU B 1 227 ? -7.055 -4.605 -5.734 1 98.5 227 LEU B N 1
ATOM 3855 C CA . LEU B 1 227 ? -6.879 -3.637 -4.66 1 98.5 227 LEU B CA 1
ATOM 3856 C C . LEU B 1 227 ? -7.418 -2.27 -5.066 1 98.5 227 LEU B C 1
ATOM 3858 O O . LEU B 1 227 ? -8.039 -1.575 -4.262 1 98.5 227 LEU B O 1
ATOM 3862 N N . HIS B 1 228 ? -7.156 -1.924 -6.316 1 98.12 228 HIS B N 1
ATOM 3863 C CA . HIS B 1 228 ? -7.586 -0.629 -6.832 1 98.12 228 HIS B CA 1
ATOM 3864 C C . HIS B 1 228 ? -9.102 -0.497 -6.797 1 98.12 228 HIS B C 1
ATOM 3866 O O . HIS B 1 228 ? -9.633 0.6 -6.602 1 98.12 228 HIS B O 1
ATOM 3872 N N . GLN B 1 229 ? -9.766 -1.588 -6.887 1 97.31 229 GLN B N 1
ATOM 3873 C CA . GLN B 1 229 ? -11.227 -1.583 -6.91 1 97.31 229 GLN B CA 1
ATOM 3874 C C . GLN B 1 229 ? -11.797 -1.803 -5.512 1 97.31 229 GLN B C 1
ATOM 3876 O O . GLN B 1 229 ? -13.008 -1.966 -5.352 1 97.31 229 GLN B O 1
ATOM 3881 N N . GLY B 1 230 ? -10.969 -1.89 -4.547 1 96.94 230 GLY B N 1
ATOM 3882 C CA . GLY B 1 230 ? -11.422 -2.027 -3.168 1 96.94 230 GLY B CA 1
ATOM 3883 C C . GLY B 1 230 ? -11.695 -3.465 -2.771 1 96.94 230 GLY B C 1
ATOM 3884 O O . GLY B 1 230 ? -12.305 -3.721 -1.73 1 96.94 230 GLY B O 1
ATOM 3885 N N . ILE B 1 231 ? -11.266 -4.414 -3.592 1 98 231 ILE B N 1
ATOM 3886 C CA . ILE B 1 231 ? -11.453 -5.832 -3.307 1 98 231 ILE B CA 1
ATOM 3887 C C . ILE B 1 231 ? -10.414 -6.293 -2.289 1 98 231 ILE B C 1
ATOM 3889 O O . ILE B 1 231 ? -9.234 -5.957 -2.402 1 98 231 ILE B O 1
ATOM 3893 N N . LYS B 1 232 ? -10.883 -7.051 -1.26 1 98.5 232 LYS B N 1
ATOM 3894 C CA . LYS B 1 232 ? -9.984 -7.527 -0.207 1 98.5 232 LYS B CA 1
ATOM 3895 C C . LYS B 1 232 ? -9.273 -8.812 -0.628 1 98.5 232 LYS B C 1
ATOM 3897 O O . LYS B 1 232 ? -9.914 -9.75 -1.118 1 98.5 232 LYS B O 1
ATOM 3902 N N . VAL B 1 233 ? -7.992 -8.805 -0.49 1 98.75 233 VAL B N 1
ATOM 3903 C CA . VAL B 1 233 ? -7.141 -9.93 -0.852 1 98.75 233 VAL B CA 1
ATOM 3904 C C . VAL B 1 233 ? -6.48 -10.508 0.401 1 98.75 233 VAL B C 1
ATOM 3906 O O . VAL B 1 233 ? -5.664 -9.836 1.041 1 98.75 233 VAL B O 1
ATOM 3909 N N . GLN B 1 234 ? -6.809 -11.703 0.756 1 98.81 234 GLN B N 1
ATOM 3910 C CA . GLN B 1 234 ? -6.172 -12.383 1.88 1 98.81 234 GLN B CA 1
ATOM 3911 C C . GLN B 1 234 ? -4.816 -12.961 1.477 1 98.81 234 GLN B C 1
ATOM 3913 O O . GLN B 1 234 ? -4.648 -13.445 0.354 1 98.81 234 GLN B O 1
ATOM 3918 N N . VAL B 1 235 ? -3.84 -12.922 2.373 1 98.81 235 VAL B N 1
ATOM 3919 C CA . VAL B 1 235 ? -2.5 -13.422 2.096 1 98.81 235 VAL B CA 1
ATOM 3920 C C . VAL B 1 235 ? -2.15 -14.531 3.086 1 98.81 235 VAL B C 1
ATOM 3922 O O . VAL B 1 235 ? -1.944 -14.273 4.273 1 98.81 235 VAL B O 1
ATOM 3925 N N . ALA B 1 236 ? -2.105 -15.742 2.592 1 98.5 236 ALA B N 1
ATOM 3926 C CA . ALA B 1 236 ? -1.636 -16.859 3.41 1 98.5 236 ALA B CA 1
ATOM 3927 C C . ALA B 1 236 ? -0.112 -16.875 3.494 1 98.5 236 ALA B C 1
ATOM 3929 O O . ALA B 1 236 ? 0.573 -16.594 2.506 1 98.5 236 ALA B O 1
ATOM 3930 N N . LEU B 1 237 ? 0.416 -17.25 4.609 1 97.56 237 LEU B N 1
ATOM 3931 C CA . LEU B 1 237 ? 1.862 -17.281 4.801 1 97.56 237 LEU B CA 1
ATOM 3932 C C . LEU B 1 237 ? 2.408 -18.688 4.605 1 97.56 237 LEU B C 1
ATOM 3934 O O . LEU B 1 237 ? 1.896 -19.641 5.199 1 97.56 237 LEU B O 1
ATOM 3938 N N . ALA B 1 238 ? 3.373 -18.75 3.773 1 96.56 238 ALA B N 1
ATOM 3939 C CA . ALA B 1 238 ? 4.09 -20 3.557 1 96.56 238 ALA B CA 1
ATOM 3940 C C . ALA B 1 238 ? 5.383 -20.031 4.363 1 96.56 238 ALA B C 1
ATOM 3942 O O . ALA B 1 238 ? 5.926 -18.984 4.727 1 96.56 238 ALA B O 1
ATOM 3943 N N . ASP B 1 239 ? 5.859 -21.188 4.605 1 91.88 239 ASP B N 1
ATOM 3944 C CA . ASP B 1 239 ? 7.082 -21.375 5.379 1 91.88 239 ASP B CA 1
ATOM 3945 C C . ASP B 1 239 ? 8.312 -21 4.562 1 91.88 239 ASP B C 1
ATOM 3947 O O . ASP B 1 239 ? 9.367 -20.688 5.121 1 91.88 239 ASP B O 1
ATOM 3951 N N . GLY B 1 240 ? 8.188 -21.062 3.35 1 90.94 240 GLY B N 1
ATOM 3952 C CA . GLY B 1 240 ? 9.305 -20.766 2.471 1 90.94 240 GLY B CA 1
ATOM 3953 C C . GLY B 1 240 ? 8.914 -20.688 1.008 1 90.94 240 GLY B C 1
ATOM 3954 O O . GLY B 1 240 ? 7.738 -20.812 0.668 1 90.94 240 GLY B O 1
ATOM 3955 N N . LEU B 1 241 ? 9.93 -20.469 0.233 1 89.88 241 LEU B N 1
ATOM 3956 C CA . LEU B 1 241 ? 9.719 -20.359 -1.208 1 89.88 241 LEU B CA 1
ATOM 3957 C C . LEU B 1 241 ? 9.516 -21.75 -1.822 1 89.88 241 LEU B C 1
ATOM 3959 O O . LEU B 1 241 ? 10.281 -22.672 -1.546 1 89.88 241 LEU B O 1
ATOM 3963 N N . PRO B 1 242 ? 8.477 -21.844 -2.582 1 88.12 242 PRO B N 1
ATOM 3964 C CA . PRO B 1 242 ? 8.367 -23.094 -3.326 1 88.12 242 PRO B CA 1
ATOM 3965 C C . PRO B 1 242 ? 9.422 -23.234 -4.414 1 88.12 242 PRO B C 1
ATOM 3967 O O . PRO B 1 242 ? 10.109 -22.266 -4.746 1 88.12 242 PRO B O 1
ATOM 3970 N N . THR B 1 243 ? 9.469 -24.438 -4.891 1 83.94 243 THR B N 1
ATOM 3971 C CA . THR B 1 243 ? 10.375 -24.688 -6.004 1 83.94 243 THR B CA 1
ATOM 3972 C C . THR B 1 243 ? 9.961 -23.891 -7.238 1 83.94 243 THR B C 1
ATOM 3974 O O . THR B 1 243 ? 8.766 -23.781 -7.531 1 83.94 243 THR B O 1
ATOM 3977 N N . HIS B 1 244 ? 10.969 -23.453 -7.879 1 83.12 244 HIS B N 1
ATOM 3978 C CA . HIS B 1 244 ? 10.727 -22.672 -9.094 1 83.12 244 HIS B CA 1
ATOM 3979 C C . HIS B 1 244 ? 10.062 -23.531 -10.164 1 83.12 244 HIS B C 1
ATOM 3981 O O . HIS B 1 244 ? 10.383 -24.719 -10.312 1 83.12 244 HIS B O 1
ATOM 3987 N N . GLY B 1 245 ? 9.234 -22.969 -10.938 1 89.31 245 GLY B N 1
ATOM 3988 C CA . GLY B 1 245 ? 8.586 -23.656 -12.039 1 89.31 245 GLY B CA 1
ATOM 3989 C C . GLY B 1 245 ? 9.461 -23.781 -13.266 1 89.31 245 GLY B C 1
ATOM 3990 O O . GLY B 1 245 ? 10.688 -23.641 -13.18 1 89.31 245 GLY B O 1
ATOM 3991 N N . VAL B 1 246 ? 8.938 -24.25 -14.352 1 91 246 VAL B N 1
ATOM 3992 C CA . VAL B 1 246 ? 9.641 -24.422 -15.617 1 91 246 VAL B CA 1
ATOM 3993 C C . VAL B 1 246 ? 9.375 -23.219 -16.531 1 91 246 VAL B C 1
ATOM 3995 O O . VAL B 1 246 ? 8.32 -23.125 -17.156 1 91 246 VAL B O 1
ATOM 3998 N N . ASP B 1 247 ? 10.375 -22.359 -16.641 1 87.69 247 ASP B N 1
ATOM 3999 C CA . ASP B 1 247 ? 10.211 -21.203 -17.516 1 87.69 247 ASP B CA 1
ATOM 4000 C C . ASP B 1 247 ? 11.195 -21.234 -18.688 1 87.69 247 ASP B C 1
ATOM 4002 O O . ASP B 1 247 ? 10.961 -20.625 -19.719 1 87.69 247 ASP B O 1
ATOM 4006 N N . THR B 1 248 ? 12.297 -21.953 -18.422 1 90.38 248 THR B N 1
ATOM 4007 C CA . THR B 1 248 ? 13.352 -22.094 -19.422 1 90.38 248 THR B CA 1
ATOM 4008 C C . THR B 1 248 ? 13.789 -23.547 -19.562 1 90.38 248 THR B C 1
ATOM 4010 O O . THR B 1 248 ? 13.492 -24.375 -18.703 1 90.38 248 THR B O 1
ATOM 4013 N N . PRO B 1 249 ? 14.484 -23.688 -20.688 1 92.06 249 PRO B N 1
ATOM 4014 C CA . PRO B 1 249 ? 15.023 -25.047 -20.812 1 92.06 249 PRO B CA 1
ATOM 4015 C C . PRO B 1 249 ? 15.953 -25.422 -19.672 1 92.06 249 PRO B C 1
ATOM 4017 O O . PRO B 1 249 ? 15.984 -26.578 -19.25 1 92.06 249 PRO B O 1
ATOM 4020 N N . GLU B 1 250 ? 16.625 -24.469 -19.203 1 92.5 250 GLU B N 1
ATOM 4021 C CA . GLU B 1 250 ? 17.516 -24.703 -18.062 1 92.5 250 GLU B CA 1
ATOM 4022 C C . GLU B 1 250 ? 16.75 -25.109 -16.812 1 92.5 250 GLU B C 1
ATOM 4024 O O . GLU B 1 250 ? 17.188 -25.984 -16.062 1 92.5 250 GLU B O 1
ATOM 4029 N N . ASP B 1 251 ? 15.664 -24.516 -16.547 1 92.5 251 ASP B N 1
ATOM 4030 C CA . ASP B 1 251 ? 14.805 -24.891 -15.43 1 92.5 251 ASP B CA 1
ATOM 4031 C C . ASP B 1 251 ? 14.391 -26.359 -15.531 1 92.5 251 ASP B C 1
ATOM 4033 O O . ASP B 1 251 ? 14.406 -27.078 -14.531 1 92.5 251 ASP B O 1
ATOM 4037 N N . LEU B 1 252 ? 14.023 -26.75 -16.719 1 93.5 252 LEU B N 1
ATOM 4038 C CA . LEU B 1 252 ? 13.57 -28.109 -16.953 1 93.5 252 LEU B CA 1
ATOM 4039 C C . LEU B 1 252 ? 14.672 -29.109 -16.641 1 93.5 252 LEU B C 1
ATOM 4041 O O . LEU B 1 252 ? 14.422 -30.141 -16 1 93.5 252 LEU B O 1
ATOM 4045 N N . GLU B 1 253 ? 15.805 -28.797 -17.109 1 93.38 253 GLU B N 1
ATOM 4046 C CA . GLU B 1 253 ? 16.938 -29.688 -16.891 1 93.38 253 GLU B CA 1
ATOM 4047 C C . GLU B 1 253 ? 17.266 -29.828 -15.414 1 93.38 253 GLU B C 1
ATOM 4049 O O . GLU B 1 253 ? 17.609 -30.906 -14.945 1 93.38 253 GLU B O 1
ATOM 4054 N N . LYS B 1 254 ? 17.172 -28.734 -14.758 1 92.44 254 LYS B N 1
ATOM 4055 C CA . LYS B 1 254 ? 17.406 -28.766 -13.312 1 92.44 254 LYS B CA 1
ATOM 4056 C C . LYS B 1 254 ? 16.406 -29.688 -12.617 1 92.44 254 LYS B C 1
ATOM 4058 O O . LYS B 1 254 ? 16.766 -30.453 -11.727 1 92.44 254 LYS B O 1
ATOM 4063 N N . LEU B 1 255 ? 15.211 -29.578 -12.969 1 92 255 LEU B N 1
ATOM 4064 C CA . LEU B 1 255 ? 14.156 -30.391 -12.367 1 92 255 LEU B CA 1
ATOM 4065 C C . LEU B 1 255 ? 14.352 -31.859 -12.719 1 92 255 LEU B C 1
ATOM 4067 O O . LEU B 1 255 ? 14.117 -32.75 -11.883 1 92 255 LEU B O 1
ATOM 4071 N N . ARG B 1 256 ? 14.734 -32.125 -13.922 1 92.62 256 ARG B N 1
ATOM 4072 C CA . ARG B 1 256 ? 15.016 -33.5 -14.328 1 92.62 256 ARG B CA 1
ATOM 4073 C C . ARG B 1 256 ? 16.109 -34.094 -13.461 1 92.62 256 ARG B C 1
ATOM 4075 O O . ARG B 1 256 ? 15.992 -35.25 -13.031 1 92.62 256 ARG B O 1
ATOM 4082 N N . TYR B 1 257 ? 17.047 -33.281 -13.328 1 90.75 257 TYR B N 1
ATOM 4083 C CA . TYR B 1 257 ? 18.156 -33.75 -12.508 1 90.75 257 TYR B CA 1
ATOM 4084 C C . TYR B 1 257 ? 17.688 -34.062 -11.086 1 90.75 257 TYR B C 1
ATOM 4086 O O . TYR B 1 257 ? 18.062 -35.062 -10.516 1 90.75 257 TYR B O 1
ATOM 4094 N N . GLN B 1 258 ? 16.891 -33.219 -10.531 1 88.75 258 GLN B N 1
ATOM 4095 C CA . GLN B 1 258 ? 16.359 -33.406 -9.188 1 88.75 258 GLN B CA 1
ATOM 4096 C C . GLN B 1 258 ? 15.531 -34.688 -9.109 1 88.75 258 GLN B C 1
ATOM 4098 O O . GLN B 1 258 ? 15.609 -35.438 -8.133 1 88.75 258 GLN B O 1
ATOM 4103 N N . LEU B 1 259 ? 14.75 -34.938 -10.062 1 88.75 259 LEU B N 1
ATOM 4104 C CA . LEU B 1 259 ? 13.898 -36.125 -10.117 1 88.75 259 LEU B CA 1
ATOM 4105 C C . LEU B 1 259 ? 14.742 -37.406 -10.148 1 88.75 259 LEU B C 1
ATOM 4107 O O . LEU B 1 259 ? 14.359 -38.406 -9.562 1 88.75 259 LEU B O 1
ATOM 4111 N N . SER B 1 260 ? 15.812 -37.281 -10.891 1 86.75 260 SER B N 1
ATOM 4112 C CA . SER B 1 260 ? 16.688 -38.438 -11.023 1 86.75 260 SER B CA 1
ATOM 4113 C C . SER B 1 260 ? 17.359 -38.781 -9.695 1 86.75 260 SER B C 1
ATOM 4115 O O . SER B 1 260 ? 17.656 -39.938 -9.43 1 86.75 260 SER B O 1
ATOM 4117 N N . LEU B 1 261 ? 17.578 -37.719 -8.977 1 84.06 261 LEU B N 1
ATOM 4118 C CA . LEU B 1 261 ? 18.188 -37.938 -7.676 1 84.06 261 LEU B CA 1
ATOM 4119 C C . LEU B 1 261 ? 17.203 -38.531 -6.695 1 84.06 261 LEU B C 1
ATOM 4121 O O . LEU B 1 261 ? 17.578 -39.344 -5.852 1 84.06 261 LEU B O 1
ATOM 4125 N N . ASP B 1 262 ? 16.047 -38.125 -6.758 1 76.38 262 ASP B N 1
ATOM 4126 C CA . ASP B 1 262 ? 15.016 -38.625 -5.855 1 76.38 262 ASP B CA 1
ATOM 4127 C C . ASP B 1 262 ? 14.617 -40.062 -6.227 1 76.38 262 ASP B C 1
ATOM 4129 O O . ASP B 1 262 ? 14.141 -40.812 -5.379 1 76.38 262 ASP B O 1
ATOM 4133 N N . SER B 1 263 ? 14.57 -40.438 -7.559 1 63 263 SER B N 1
ATOM 4134 C CA . SER B 1 263 ? 14.258 -41.781 -8.023 1 63 263 SER B CA 1
ATOM 4135 C C . SER B 1 263 ? 15.352 -42.781 -7.641 1 63 263 SER B C 1
ATOM 4137 O O . SER B 1 263 ? 15.164 -43.969 -7.742 1 63 263 SER B O 1
ATOM 4139 N N . ILE B 1 264 ? 16.516 -42.281 -7.211 1 46.22 264 ILE B N 1
ATOM 4140 C CA . ILE B 1 264 ? 17.578 -43.156 -6.707 1 46.22 264 ILE B CA 1
ATOM 4141 C C . ILE B 1 264 ? 17.391 -43.375 -5.211 1 46.22 264 ILE B C 1
ATOM 4143 O O . ILE B 1 264 ? 17.172 -42.406 -4.457 1 46.22 264 ILE B O 1
#

Sequence (528 aa):
MTTQSLPDFHIVIPARYASQRFPQKLMADLGGKPVLQWVYELALKAGAQSVTIATDHQLIEKAAIGFGASVVMTRDDHENGTERLAEVAAKMDWQGDEIVVNVQGDEPFLPVNLIHSSVIALNQDKEAEMATVACAIDQVEDFFNPNVVKVVCDEKQRALYFSRSPMPWDRDGFASNPDRTGLLPVGFPALRHIGLYVYRASLLAKYADLPMSPLERWEKLEQLRFLHQGIKVQVALADGLPTHGVDTPEDLEKLRYQLSLDSIMTTQSLPDFHIVIPARYASQRFPQKLMADLGGKPVLQWVYELALKAGAQSVTIATDHQLIEKAAIGFGASVVMTRDDHENGTERLAEVAAKMDWQGDEIVVNVQGDEPFLPVNLIHSSVIALNQDKEAEMATVACAIDQVEDFFNPNVVKVVCDEKQRALYFSRSPMPWDRDGFASNPDRTGLLPVGFPALRHIGLYVYRASLLAKYADLPMSPLERWEKLEQLRFLHQGIKVQVALADGLPTHGVDTPEDLEKLRYQLSLDSI

Foldseek 3Di:
DPPPDQDAAEEEEEDEQDDPFDHRQQQDDFPRGGLLVLQQVLRVVLVHPAYEYEYQDDVVVVRCVVSPHHYDYDDPPDPDDLLSVLVVLVVVVADDQHKYKYDYSQASFPDSVQVRQQSVQSVVDVQAFKEFEKEADWWLCLLQALVFKWFDADPSQWTPDIASHRPDDPPVVCVVPVVSGDTDDPPPRTITTDPIMMGGSHCSNCVVVQDQDPVCVVRVDRCVSCVVVVHIYHYGYDHDDTQDGDSHPVSSVVSSVVVVVVVD/DPPPDQDAAEEEEEDEQDDPFDHRQQQDDFPRGGLLVLQQVLRVVLVHPAYEYEYQDDVVVVRCVVSPHHYDYDHPPDPDDLLSVLVVCVVVVADDQHKYKYDYSQASFPDSVQVRQQSVQSVVDVQAFKEFEKEADWWLVLLQALVFKWFDADPSQWTPDIASHRPDDPPVVCVVPVPSGDTDDPPPRTITTDPIMMGGSHCSNCVVVQDQDPVCVVRVDRCVSCVVVVHIYHYGYDHDDDDDGDSHPVSSVVSSVVVVVVVD

Nearest PDB structures (foldseek):
  3oam-assembly2_D  TM=9.617E-01  e=8.415E-34  Vibrio cholerae O1 biovar El Tor str. N16961
  1vic-assembly3_B  TM=9.522E-01  e=1.094E-31  Haemophilus influenzae
  3k8e-assembly1_D  TM=9.551E-01  e=3.580E-31  Escherichia coli K-12
  4xwi-assembly1_B  TM=8.924E-01  e=1.860E-26  Pseudomonas aeruginosa PAO1
  1vh3-assembly1_A  TM=8.852E-01  e=4.541E-23  Haemophilus influenzae